Protein 4C97 (pdb70)

InterPro domains:
  IPR010156 CRISPR-associated endoribonuclease Cas6 [TIGR01877] (52-234)
  IPR019267 CRISPR-associated protein Cas6, C-terminal [PF10040] (120-233)
  IPR045747 CRISPR-associated protein Cas6, N-terminal domain superfamily [G3DSA:3.30.70.1890] (1-105)

Foldseek 3Di:
DFKKWKKKFWWADFDEFALVLQLVQVVVLCVPQHVPQKFKAKDDDTGTIMIMIIGRAVVCCVRCVVVVQVQAQHWGCRPHIIRGPGIDQDDDPLHHMDGLVVLLVDQFDQKWKKFFAFFAWADDPNDIGADPFQLQFLVQLLVSCVVRHDDHDDVVLNCQRRPQKDWPDWDWDWDDPVVDDPDIYTGGMTMIGRPPDDSSSSSSVSSSQQCCSRPFGHPDSSRRGRRMHTDDD/DWKKWKKKQWWADFDEFALVLQLVQVVVLCVPFPVVDQKFKAKDDDTRTIMIMIIGRGDVCCVRCVVVVQVQAQHWGCRPHIIRRPGIDQDDDPLHHMDGLVVLLVDQFDQKWKKFFAFFAWACDPNDIGADPFQLQFLVQLLVSCVVRHDDHDPPVLNCQRRPQKGWPDWDWDWDAPVVDDPDIYTGGMTMIGRPPDDSSSSSVVSSSQQCCSRSFTHPDSSRRGRHMHTDD

Solvent-accessible surface area: 20322 Å² total; per-residue (Å²): 113,71,14,0,0,0,1,0,0,33,4,63,39,148,20,70,4,90,25,12,18,1,39,22,33,0,67,27,10,39,142,116,50,70,108,65,38,9,6,7,1,48,10,51,170,104,64,36,3,21,0,9,0,1,0,0,45,59,29,15,47,46,127,0,8,82,83,0,78,67,9,82,43,98,107,12,59,0,20,35,58,2,106,0,137,23,6,49,70,124,78,36,92,15,12,12,56,24,49,3,77,145,4,33,108,4,108,55,45,95,32,10,1,0,86,0,20,12,23,0,0,11,158,66,189,50,87,38,49,35,64,4,40,21,107,26,0,0,57,6,0,0,95,8,1,28,56,33,17,76,93,149,12,66,132,50,6,57,92,0,0,27,122,90,10,63,56,133,50,92,138,42,163,67,56,67,1,135,4,10,43,121,12,34,0,10,33,18,77,0,3,0,43,0,46,191,8,73,136,88,17,7,48,9,0,13,0,0,1,87,0,0,24,16,0,5,0,14,22,77,9,8,2,3,15,0,25,0,69,39,67,101,85,39,67,5,0,0,0,0,0,0,13,7,94,26,144,22,78,4,91,28,100,22,1,55,31,35,1,70,26,8,29,164,108,39,24,140,114,63,40,11,6,7,0,47,10,47,160,99,45,43,3,20,0,9,0,1,0,0,44,81,40,19,21,54,118,1,8,81,66,0,76,66,10,79,42,98,129,13,162,0,22,32,55,3,87,0,138,17,6,50,71,127,82,34,90,14,12,12,38,18,0,2,32,44,3,29,54,5,80,53,46,131,50,5,2,0,87,1,19,12,22,0,0,10,154,112,177,85,98,48,46,33,64,2,39,18,126,40,0,0,71,3,0,0,94,7,1,25,58,37,12,70,88,139,13,61,152,46,6,62,98,4,0,16,125,96,11,63,55,147,47,93,138,42,163,68,50,75,3,203,46,35,139,147,12,34,0,9,36,17,109,0,14,0,29,0,46,213,20,72,90,46,16,5,40,12,0,18,0,0,1,96,0,0,25,16,0,6,0,9,1,64,9,6,6,4,15,0,25,0,68,39,78,97

B-factor: mean 26.06, std 15.81, range [7.12, 109.78]

Radius of gyration: 25.61 Å; Cα contacts (8 Å, |Δi|>4): 1174; chains: 2; bounding box: 77×47×51 Å

Secondary structure (DSSP, 8-state):
--EEEEEEEEEESSS---HHHHHHHHHHHHHHH---SEEEEEEEETTEEEEEEEE-SHHHHHHHHHHHHTTTT-EEESSSEEEEEEEESSSSTT-EEEEHHHHT-----SEEEEEEEEEE-EEETTEEE----HHHHHHHHHHHHHHHSS----HHHHHIIIII-EEEEEEEEEEE-TTSSS-EEEEEEEEEE-TT--HHHHHHHHHHHHHHHHH-SSS-GGGTTT-EEEE--/--EEEEEEEEEESSS---HHHHHHHHHHHHHHH----SEEEEEEEETTEEEEEEEE-SHHHHHHHHHHHHTTTT-EEESSSEEEEEEEESSSSTT-EEEEHHHHT-----SEEEEEEEEEE-EEETTEEE----HHHHHHHHHHHHHHHSS-PPPHHHHHIIIII-EEEEEEEEEEE-TTSSS-EEEEEEEEEE-TT--HHHHHHHHHHHHHHHHH-SSS-GGGTTT-EEE--

CATH classification: 3.30.70.1890 (+1 more: 3.30.70.1900)

Organism: Thermus thermophilus (strain ATCC 27634 / DSM 579 / HB8) (NCBI:txid300852)

Structure (mmCIF, N/CA/C/O backbone):
data_4C97
#
_entry.id   4C97
#
_cell.length_a   73.930
_cell.length_b   77.450
_cell.length_c   88.790
_cell.angle_alpha   90.00
_cell.angle_beta   90.00
_cell.angle_gamma   90.00
#
_symmetry.space_group_name_H-M   'P 21 21 21'
#
loop_
_entity.id
_entity.type
_entity.pdbx_description
1 polymer CAS6A
2 non-polymer 'SULFATE ION'
3 water water
#
loop_
_atom_site.group_PDB
_atom_site.id
_atom_site.type_symbol
_atom_site.label_atom_id
_atom_site.label_alt_id
_atom_site.label_comp_id
_atom_site.label_asym_id
_atom_site.label_entity_id
_atom_site.label_seq_id
_atom_site.pdbx_PDB_ins_code
_atom_site.Cartn_x
_atom_site.Cartn_y
_atom_site.Cartn_z
_atom_site.occupancy
_atom_site.B_iso_or_equiv
_atom_site.auth_seq_id
_atom_site.auth_comp_id
_atom_site.auth_asym_id
_atom_site.auth_atom_id
_atom_site.pdbx_PDB_model_num
ATOM 1 N N . SER A 1 4 ? -17.725 8.126 18.779 1.00 49.99 0 SER A N 1
ATOM 2 C CA . SER A 1 4 ? -17.568 6.812 18.093 1.00 46.40 0 SER A CA 1
ATOM 3 C C . SER A 1 4 ? -18.338 6.841 16.809 1.00 38.24 0 SER A C 1
ATOM 4 O O . SER A 1 4 ? -19.441 7.396 16.744 1.00 39.67 0 SER A O 1
ATOM 14 N N . MET A 1 5 ? -17.798 6.220 15.776 1.00 24.70 1 MET A N 1
ATOM 15 C CA . MET A 1 5 ? -18.527 6.221 14.523 1.00 21.51 1 MET A CA 1
ATOM 16 C C . MET A 1 5 ? -18.982 4.838 14.082 1.00 19.66 1 MET A C 1
ATOM 17 O O . MET A 1 5 ? -18.940 4.505 12.912 1.00 19.04 1 MET A O 1
ATOM 31 N N . VAL A 1 6 ? -19.478 4.062 15.036 1.00 23.26 2 VAL A N 1
ATOM 32 C CA . VAL A 1 6 ? -19.933 2.699 14.794 1.00 17.68 2 VAL A CA 1
ATOM 33 C C . VAL A 1 6 ? -21.280 2.644 14.095 1.00 16.97 2 VAL A C 1
ATOM 34 O O . VAL A 1 6 ? -22.161 3.473 14.317 1.00 17.52 2 VAL A O 1
ATOM 47 N N . LEU A 1 7 ? -21.428 1.654 13.227 1.00 15.47 3 LEU A N 1
ATOM 48 C CA . LEU A 1 7 ? -22.763 1.237 12.852 1.00 14.46 3 LEU A CA 1
ATOM 49 C C . LEU A 1 7 ? -22.774 -0.269 12.836 1.00 13.69 3 LEU A C 1
ATOM 50 O O . LEU A 1 7 ? -21.717 -0.909 12.715 1.00 15.24 3 LEU A O 1
ATOM 66 N N . ALA A 1 8 ? -23.958 -0.845 13.034 1.00 13.05 4 ALA A N 1
ATOM 67 C CA . ALA A 1 8 ? -24.033 -2.277 13.263 1.00 12.65 4 ALA A CA 1
ATOM 68 C C . ALA A 1 8 ? -25.352 -2.867 12.801 1.00 17.01 4 ALA A C 1
ATOM 69 O O . ALA A 1 8 ? -26.373 -2.179 12.768 1.00 14.88 4 ALA A O 1
ATOM 76 N N . ALA A 1 9 ? -25.297 -4.138 12.418 1.00 14.43 5 ALA A N 1
ATOM 77 C CA . ALA A 1 9 ? -26.488 -4.931 12.132 1.00 14.24 5 ALA A CA 1
ATOM 78 C C . ALA A 1 9 ? -26.323 -6.210 12.907 1.00 13.14 5 ALA A C 1
ATOM 79 O O . ALA A 1 9 ? -25.425 -7.022 12.637 1.00 14.11 5 ALA A O 1
ATOM 86 N N . LEU A 1 10 ? -27.186 -6.372 13.909 1.00 11.75 6 LEU A N 1
ATOM 87 C CA . LEU A 1 10 ? -27.186 -7.574 14.707 1.00 12.30 6 LEU A CA 1
ATOM 88 C C . LEU A 1 10 ? -28.304 -8.497 14.268 1.00 12.93 6 LEU A C 1
ATOM 89 O O . LEU A 1 10 ? -29.445 -8.053 14.046 1.00 14.33 6 LEU A O 1
ATOM 105 N N . VAL A 1 11 ? -27.978 -9.779 14.163 1.00 14.08 7 VAL A N 1
ATOM 106 C CA . VAL A 1 11 ? -28.936 -10.789 13.739 1.00 12.83 7 VAL A CA 1
ATOM 107 C C . VAL A 1 11 ? -29.410 -11.638 14.912 1.00 17.27 7 VAL A C 1
ATOM 108 O O . VAL A 1 11 ? -28.597 -12.165 15.677 1.00 15.18 7 VAL A O 1
ATOM 121 N N . LEU A 1 12 ? -30.727 -11.759 15.049 1.00 15.81 8 LEU A N 1
ATOM 122 C CA . LEU A 1 12 ? -31.331 -12.657 16.040 1.00 14.99 8 LEU A CA 1
ATOM 123 C C . LEU A 1 12 ? -31.707 -13.947 15.339 1.00 15.58 8 LEU A C 1
ATOM 124 O O . LEU A 1 12 ? -32.625 -13.966 14.490 1.00 15.29 8 LEU A O 1
ATOM 140 N N . VAL A 1 13 ? -30.996 -15.012 15.704 1.00 16.63 9 VAL A N 1
ATOM 141 C CA . VAL A 1 13 ? -31.252 -16.341 15.180 1.00 17.65 9 VAL A CA 1
ATOM 142 C C . VAL A 1 13 ? -32.412 -16.907 15.987 1.00 21.60 9 VAL A C 1
ATOM 143 O O . VAL A 1 13 ? -32.359 -16.948 17.211 1.00 21.80 9 VAL A O 1
ATOM 156 N N . LEU A 1 14 ? -33.466 -17.328 15.295 1.00 19.63 10 LEU A N 1
ATOM 157 C CA . LEU A 1 14 ? -34.737 -17.607 15.959 1.00 19.89 10 LEU A CA 1
ATOM 158 C C . LEU A 1 14 ? -35.113 -19.070 15.882 1.00 22.67 10 LEU A C 1
ATOM 159 O O . LEU A 1 14 ? -34.979 -19.695 14.838 1.00 27.33 10 LEU A O 1
ATOM 175 N N . GLU A 1 15 ? -35.610 -19.612 16.990 1.00 32.01 11 GLU A N 1
ATOM 176 C CA . GLU A 1 15 ? -36.233 -20.924 16.945 1.00 41.33 11 GLU A CA 1
ATOM 177 C C . GLU A 1 15 ? -37.710 -20.784 17.271 1.00 25.65 11 GLU A C 1
ATOM 178 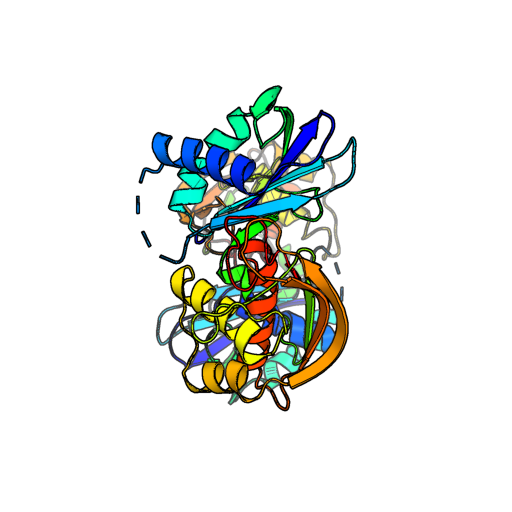O O . GLU A 1 15 ? -38.099 -20.083 18.208 1.00 29.50 11 GLU A O 1
ATOM 190 N N . GLY A 1 16 ? -38.524 -21.462 16.478 1.00 29.26 12 GLY A N 1
ATOM 191 C CA . GLY A 1 16 ? -39.962 -21.337 16.557 1.00 35.33 12 GLY A CA 1
ATOM 192 C C . GLY A 1 16 ? -40.560 -21.535 15.190 1.00 34.38 12 GLY A C 1
ATOM 193 O O . GLY A 1 16 ? -39.842 -21.623 14.200 1.00 40.57 12 GLY A O 1
ATOM 197 N N . GLU A 1 17 ? -41.881 -21.611 15.141 1.00 41.81 13 GLU A N 1
ATOM 198 C CA . GLU A 1 17 ? -42.603 -21.839 13.901 1.00 45.53 13 GLU A CA 1
ATOM 199 C C . GLU A 1 17 ? -42.851 -20.515 13.171 1.00 44.86 13 GLU A C 1
ATOM 200 O O . GLU A 1 17 ? -43.187 -19.501 13.785 1.00 41.90 13 GLU A O 1
ATOM 212 N N . GLY A 1 18 ? -42.666 -20.520 11.858 1.00 45.63 14 GLY A N 1
ATOM 213 C CA . GLY A 1 18 ? -43.018 -19.373 11.041 1.00 48.42 14 GLY A CA 1
ATOM 214 C C . GLY A 1 18 ? -41.881 -18.395 10.841 1.00 40.69 14 GLY A C 1
ATOM 215 O O . GLY A 1 18 ? -40.720 -18.706 11.102 1.00 35.55 14 GLY A O 1
ATOM 219 N N . LEU A 1 19 ? -42.224 -17.207 10.355 1.00 30.40 15 LEU A N 1
ATOM 220 C CA . LEU A 1 19 ? -41.259 -16.142 10.200 1.00 29.48 15 LEU A CA 1
ATOM 221 C C . LEU A 1 19 ? -41.711 -14.922 10.955 1.00 22.75 15 LEU A C 1
ATOM 222 O O . LEU A 1 19 ? -42.893 -14.745 11.213 1.00 23.30 15 LEU A O 1
ATOM 238 N N . PRO A 1 20 ? -40.762 -14.069 11.318 1.00 18.10 16 PRO A N 1
ATOM 239 C CA . PRO A 1 20 ? -41.179 -12.814 11.935 1.00 17.69 16 PRO A CA 1
ATOM 240 C C . PRO A 1 20 ? -42.073 -12.022 11.008 1.00 16.85 16 PRO A C 1
ATOM 241 O O . PRO A 1 20 ? -41.990 -12.172 9.780 1.00 18.12 16 PRO A O 1
ATOM 252 N N . GLU A 1 21 ? -42.939 -11.217 11.611 1.00 16.76 17 GLU A N 1
ATOM 253 C CA . GLU A 1 21 ? -43.857 -10.348 10.899 1.00 16.98 17 GLU A CA 1
ATOM 254 C C . GLU A 1 21 ? -43.372 -8.908 11.068 1.00 18.51 17 GLU A C 1
ATOM 255 O O . GLU A 1 21 ? -42.867 -8.549 12.124 1.00 18.96 17 GLU A O 1
ATOM 267 N N . PRO A 1 22 ? -43.472 -8.096 10.005 1.00 17.47 18 PRO A N 1
ATOM 268 C CA . PRO A 1 22 ? -42.968 -6.720 10.028 1.00 14.37 18 PRO A CA 1
ATOM 269 C C . PRO A 1 22 ? -43.418 -5.884 11.228 1.00 13.55 18 PRO A C 1
ATOM 270 O O . PRO A 1 22 ? -42.608 -5.300 11.951 1.00 14.43 18 PRO A O 1
ATOM 281 N N . LEU A 1 23 ? -44.727 -5.836 11.439 1.00 16.36 19 LEU A N 1
ATOM 282 C CA . LEU A 1 23 ? -45.257 -5.044 12.547 1.00 14.20 19 LEU A CA 1
ATOM 283 C C . LEU A 1 23 ? -44.894 -5.619 13.923 1.00 14.41 19 LEU A C 1
ATOM 284 O O . LEU A 1 23 ? -44.575 -4.859 14.843 1.00 17.31 19 LEU A O 1
ATOM 300 N N . GLY A 1 24 ? -44.886 -6.938 14.071 1.00 15.86 20 GLY A N 1
ATOM 301 C CA . GLY A 1 24 ? -44.468 -7.516 15.345 1.00 18.35 20 GLY A CA 1
ATOM 302 C C . GLY A 1 24 ? -42.995 -7.217 15.646 1.00 15.76 20 GLY A C 1
ATOM 303 O O . GLY A 1 24 ? -42.618 -6.883 16.793 1.00 14.72 20 GLY A O 1
ATOM 307 N N . LEU A 1 25 ? -42.153 -7.349 14.620 1.00 15.72 21 LEU A N 1
ATOM 308 C CA . LEU A 1 25 ? -40.731 -7.006 14.761 1.00 12.85 21 LEU A CA 1
ATOM 309 C C . LEU A 1 25 ? -40.552 -5.536 15.147 1.00 13.87 21 LEU A C 1
ATOM 310 O O . LEU A 1 25 ? -39.842 -5.210 16.120 1.00 14.05 21 LEU A O 1
ATOM 326 N N . ARG A 1 26 ? -41.199 -4.630 14.403 1.00 13.88 22 ARG A N 1
ATOM 327 C CA . ARG A 1 26 ? -41.058 -3.224 14.747 1.00 12.84 22 ARG A CA 1
ATOM 328 C C . ARG A 1 26 ? -41.607 -2.925 16.142 1.00 14.06 22 ARG A C 1
ATOM 329 O O . ARG A 1 26 ? -41.024 -2.132 16.880 1.00 14.85 22 ARG A O 1
ATOM 350 N N . GLY A 1 27 ? -42.739 -3.535 16.500 1.00 14.78 23 GLY A N 1
ATOM 351 C CA . GLY A 1 27 ? -43.325 -3.312 17.824 1.00 16.21 23 GLY A CA 1
ATOM 352 C C . GLY A 1 27 ? -42.400 -3.743 18.936 1.00 16.70 23 GLY A C 1
ATOM 353 O O . GLY A 1 27 ? -42.255 -3.070 19.985 1.00 20.05 23 GLY A O 1
ATOM 357 N N . PHE A 1 28 ? -41.755 -4.881 18.709 1.00 15.67 24 PHE A N 1
ATOM 358 C CA . PHE A 1 28 ? -40.746 -5.366 19.654 1.00 15.97 24 PHE A CA 1
ATOM 359 C C . PHE A 1 28 ? -39.589 -4.371 19.813 1.00 15.78 24 PHE A C 1
ATOM 360 O O . PHE A 1 28 ? -39.200 -3.969 20.947 1.00 17.87 24 PHE A O 1
ATOM 377 N N . PHE A 1 29 ? -39.060 -3.951 18.662 1.00 14.60 25 PHE A N 1
ATOM 378 C CA . PHE A 1 29 ? -37.977 -2.983 18.659 1.00 15.10 25 PHE A CA 1
ATOM 379 C C . PHE A 1 29 ? -38.383 -1.679 19.357 1.00 16.48 25 PHE A C 1
ATOM 380 O O . PHE A 1 29 ? -37.639 -1.159 20.206 1.00 19.48 25 PHE A O 1
ATOM 397 N N . TYR A 1 30 ? -39.574 -1.165 19.061 1.00 17.29 26 TYR A N 1
ATOM 398 C CA . TYR A 1 30 ? -40.035 0.060 19.699 1.00 19.35 26 TYR A CA 1
ATOM 399 C C . TYR A 1 30 ? -40.240 -0.151 21.195 1.00 26.18 26 TYR A C 1
ATOM 400 O O . TYR A 1 30 ? -40.008 0.750 21.985 1.00 29.54 26 TYR A O 1
ATOM 418 N N . GLY A 1 31 ? -40.651 -1.347 21.589 1.00 25.31 27 GLY A N 1
ATOM 419 C CA . GLY A 1 31 ? -40.709 -1.680 23.005 1.00 26.18 27 GLY A CA 1
ATOM 420 C C . GLY A 1 31 ? -39.358 -1.558 23.686 1.00 30.84 27 GLY A C 1
ATOM 421 O O . GLY A 1 31 ? -39.253 -0.999 24.786 1.00 34.96 27 GLY A O 1
ATOM 425 N N . LEU A 1 32 ? -38.318 -2.104 23.065 1.00 23.40 28 LEU A N 1
ATOM 426 C CA . LEU A 1 32 ? -36.960 -1.857 23.582 1.00 25.34 28 LEU A CA 1
ATOM 427 C C . LEU A 1 32 ? -36.558 -0.369 23.568 1.00 26.34 28 LEU A C 1
ATOM 428 O O . LEU A 1 32 ? -35.931 0.137 24.505 1.00 31.42 28 LEU A O 1
ATOM 444 N N . LEU A 1 33 ? -36.916 0.319 22.493 1.00 30.37 29 LEU A N 1
ATOM 445 C CA . LEU A 1 33 ? -36.627 1.745 22.341 1.00 39.60 29 LEU A CA 1
ATOM 446 C C . LEU A 1 33 ? -37.264 2.629 23.426 1.00 49.08 29 LEU A C 1
ATOM 447 O O . LEU A 1 33 ? -36.565 3.397 24.092 1.00 48.95 29 LEU A O 1
ATOM 463 N N . ARG A 1 34 ? -38.585 2.516 23.585 1.00 50.13 30 ARG A N 1
ATOM 464 C CA . ARG A 1 34 ? -39.368 3.329 24.521 1.00 51.91 30 ARG A CA 1
ATOM 465 C C . ARG A 1 34 ? -38.716 3.251 25.897 1.00 55.67 30 ARG A C 1
ATOM 466 O O . ARG A 1 34 ? -38.749 4.192 26.691 1.00 62.02 30 ARG A O 1
ATOM 487 N N . GLU A 1 35 ? -38.104 2.106 26.153 1.00 45.99 31 GLU A N 1
ATOM 488 C CA . GLU A 1 35 ? -37.449 1.842 27.413 1.00 46.51 31 GLU A CA 1
ATOM 489 C C . GLU A 1 35 ? -36.052 2.450 27.466 1.00 53.28 31 GLU A C 1
A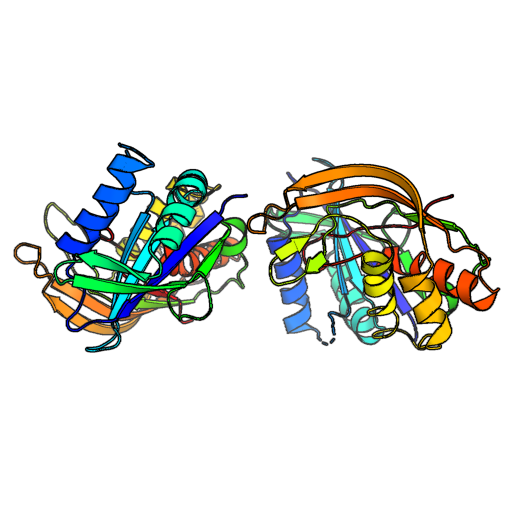TOM 490 O O . GLU A 1 35 ? -35.793 3.350 28.269 1.00 62.91 31 GLU A O 1
ATOM 502 N N . VAL A 1 36 ? -35.150 1.959 26.615 1.00 41.43 32 VAL A N 1
ATOM 503 C CA . VAL A 1 36 ? -33.740 2.327 26.741 1.00 43.34 32 VAL A CA 1
ATOM 504 C C . VAL A 1 36 ? -33.373 3.649 26.044 1.00 48.77 32 VAL A C 1
ATOM 505 O O . VAL A 1 36 ? -32.451 4.340 26.471 1.00 56.19 32 VAL A O 1
ATOM 518 N N . ALA A 1 37 ? -34.099 4.008 24.989 1.00 46.41 33 ALA A N 1
ATOM 519 C CA . ALA A 1 37 ? -33.803 5.221 24.225 1.00 42.39 33 ALA A CA 1
ATOM 520 C C . ALA A 1 37 ? -35.088 5.961 23.843 1.00 47.62 33 ALA A C 1
ATOM 521 O O . ALA A 1 37 ? -35.703 6.633 24.687 1.00 54.60 33 ALA A O 1
ATOM 528 N N . GLU A 1 45 ? -35.530 11.337 10.877 1.00 45.67 41 GLU A N 1
ATOM 529 C CA . GLU A 1 45 ? -34.783 10.234 10.279 1.00 41.84 41 GLU A CA 1
ATOM 530 C C . GLU A 1 45 ? -34.537 9.128 11.290 1.00 31.93 41 GLU A C 1
ATOM 531 O O . GLU A 1 45 ? -33.921 9.365 12.318 1.00 37.26 41 GLU A O 1
ATOM 542 N N . ASN A 1 46 ? -34.997 7.918 10.989 1.00 29.17 42 ASN A N 1
ATOM 543 C CA . ASN A 1 46 ? -34.847 6.800 11.921 1.00 31.99 42 ASN A CA 1
ATOM 544 C C . ASN A 1 46 ? -33.396 6.346 11.900 1.00 19.68 42 ASN A C 1
ATOM 545 O O . ASN A 1 46 ? -32.902 5.971 10.837 1.00 22.04 42 ASN A O 1
ATOM 556 N N . PRO A 1 47 ? -32.682 6.413 13.045 1.00 19.89 43 PRO A N 1
ATOM 557 C CA . PRO A 1 47 ? -31.285 5.940 13.046 1.00 15.11 43 PRO A CA 1
ATOM 558 C C . PRO A 1 47 ? -31.160 4.423 13.178 1.00 13.84 43 PRO A C 1
ATOM 559 O O . PRO A 1 47 ? -30.305 3.892 13.887 1.00 13.87 43 PRO A O 1
ATOM 570 N N . PHE A 1 48 ? -32.046 3.714 12.493 1.00 13.95 44 PHE A N 1
ATOM 571 C CA . PHE A 1 48 ? -32.084 2.275 12.563 1.00 15.11 44 PHE A CA 1
ATOM 572 C C . PHE A 1 48 ? -32.828 1.738 11.350 1.00 13.52 44 PHE A C 1
ATOM 573 O O . P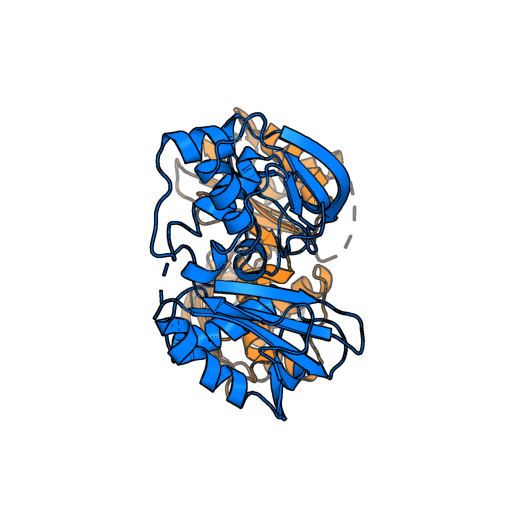HE A 1 48 ? -33.425 2.496 10.580 1.00 15.48 44 PHE A O 1
ATOM 590 N N . ALA A 1 49 ? -32.750 0.430 11.187 1.00 13.31 45 ALA A N 1
ATOM 591 C CA . ALA A 1 49 ? -33.606 -0.281 10.236 1.00 13.37 45 ALA A CA 1
ATOM 592 C C . ALA A 1 49 ? -33.808 -1.687 10.748 1.00 14.53 45 ALA A C 1
ATOM 593 O O . ALA A 1 49 ? -33.057 -2.167 11.594 1.00 15.25 45 ALA A O 1
ATOM 600 N N . LEU A 1 50 ? -34.850 -2.347 10.259 1.00 9.53 46 LEU A N 1
ATOM 601 C CA . LEU A 1 50 ? -35.142 -3.692 10.708 1.00 11.16 46 LEU A CA 1
ATOM 602 C C . LEU A 1 50 ? -35.278 -4.604 9.512 1.00 13.97 46 LEU A C 1
ATOM 603 O O . LEU A 1 50 ? -35.569 -4.164 8.393 1.00 15.42 46 LEU A O 1
ATOM 619 N N . GLY A 1 51 ? -35.028 -5.876 9.743 1.00 11.58 47 GLY A N 1
ATOM 620 C CA . GLY A 1 51 ? -35.205 -6.851 8.700 1.00 12.52 47 GLY A CA 1
ATOM 621 C C . GLY A 1 51 ? -35.421 -8.236 9.230 1.00 13.79 47 GLY A C 1
ATOM 622 O O . GLY A 1 51 ? -35.321 -8.486 10.413 1.00 13.29 47 GLY A O 1
ATOM 626 N N . PHE A 1 52 ? -35.730 -9.142 8.316 1.00 12.46 48 PHE A N 1
ATOM 627 C CA . PHE A 1 52 ? -35.930 -10.517 8.670 1.00 11.81 48 PHE A CA 1
ATOM 628 C C . PHE A 1 52 ? -35.830 -11.368 7.438 1.00 11.74 48 PHE A C 1
ATOM 629 O O . PHE A 1 52 ? -35.950 -10.888 6.296 1.00 11.95 48 PHE A O 1
ATOM 646 N N . GLY A 1 53 ? -35.589 -12.645 7.667 1.00 14.17 49 GLY A N 1
ATOM 647 C CA . GLY A 1 53 ? -35.470 -13.542 6.547 1.00 16.87 49 GLY A CA 1
ATOM 648 C C . GLY A 1 53 ? -35.290 -14.972 6.972 1.00 18.56 49 GLY A C 1
ATOM 649 O O . GLY A 1 53 ? -35.552 -15.342 8.125 1.00 17.90 49 GLY A O 1
ATOM 653 N N . GLY A 1 54 ? -34.838 -15.769 6.009 1.00 18.78 50 GLY A N 1
ATOM 654 C CA . GLY A 1 54 ? -34.635 -17.184 6.201 1.00 17.65 50 GLY A CA 1
ATOM 655 C C . GLY A 1 54 ? -35.816 -17.981 5.698 1.00 29.06 50 GLY A C 1
ATOM 656 O O . GLY A 1 54 ? -36.448 -17.630 4.711 1.00 31.16 50 GLY A O 1
ATOM 660 N N . ARG A 1 55 ? -36.108 -19.059 6.403 1.00 28.10 51 ARG A N 1
ATOM 661 C CA . ARG A 1 55 ? -37.106 -20.028 5.982 1.00 29.84 51 ARG A CA 1
ATOM 662 C C . ARG A 1 55 ? -37.725 -20.611 7.237 1.00 33.22 51 ARG A C 1
ATOM 663 O O . ARG A 1 55 ? -37.204 -20.418 8.340 1.00 32.78 51 ARG A O 1
ATOM 684 N N . GLU A 1 56 ? -38.828 -21.328 7.068 1.00 36.40 52 GLU A N 1
ATOM 685 C CA . GLU A 1 56 ? -39.424 -22.070 8.164 1.00 35.94 52 GLU A CA 1
ATOM 686 C C . GLU A 1 56 ? -38.354 -22.949 8.795 1.00 35.65 52 GLU A C 1
ATOM 687 O O . GLU A 1 56 ? -37.709 -23.735 8.107 1.00 32.67 52 GLU A O 1
ATOM 699 N N . GLY A 1 57 ? -38.152 -22.792 10.099 1.00 34.45 53 GLY A N 1
ATOM 700 C CA . GLY A 1 57 ? -37.216 -23.617 10.839 1.00 29.29 53 GLY A CA 1
ATOM 701 C C . GLY A 1 57 ? -35.813 -23.050 10.898 1.00 35.76 53 GLY A C 1
ATOM 702 O O . GLY A 1 57 ? -34.960 -23.584 11.607 1.00 40.54 53 GLY A O 1
ATOM 706 N N . ALA A 1 58 ? -35.572 -21.974 10.152 1.00 29.45 54 ALA A N 1
ATOM 707 C CA . ALA A 1 58 ? -34.272 -21.305 10.144 1.00 30.99 54 ALA A CA 1
ATOM 708 C C . ALA A 1 58 ? -34.486 -19.829 9.847 1.00 24.95 54 ALA A C 1
ATOM 709 O O . ALA A 1 58 ? -33.901 -19.258 8.910 1.00 25.00 54 ALA A O 1
ATOM 716 N N . ALA A 1 59 ? -35.339 -19.222 10.662 1.00 24.89 55 ALA A N 1
ATOM 717 C CA . ALA A 1 59 ? -35.721 -17.828 10.507 1.00 25.73 55 ALA A CA 1
ATOM 718 C C . ALA A 1 59 ? -34.800 -16.942 11.317 1.00 16.64 55 ALA A C 1
ATOM 719 O O . ALA A 1 59 ? -34.171 -17.380 12.286 1.00 18.03 55 ALA A O 1
ATOM 726 N N . TRP A 1 60 ? -34.699 -15.693 10.900 1.00 17.29 56 TRP A N 1
ATOM 727 C CA . TRP A 1 60 ? -33.943 -14.736 11.675 1.00 14.44 56 TRP A CA 1
ATOM 728 C C . TRP A 1 60 ? -34.532 -13.346 11.546 1.00 13.14 56 TRP A C 1
ATOM 729 O O . TRP A 1 60 ? -35.290 -13.048 10.617 1.00 12.78 56 TRP A O 1
ATOM 750 N N . ALA A 1 61 ? -34.154 -12.497 12.492 1.00 14.10 57 ALA A N 1
ATOM 751 C CA . ALA A 1 61 ? -34.486 -11.087 12.405 1.00 13.28 57 ALA A CA 1
ATOM 752 C C . ALA A 1 61 ? -33.212 -10.299 12.517 1.00 11.65 57 ALA A C 1
ATOM 753 O O . ALA A 1 61 ? -32.194 -10.836 12.945 1.00 13.03 57 ALA A O 1
ATOM 760 N N . ARG A 1 62 ? -33.258 -9.033 12.134 1.00 14.04 58 ARG A N 1
ATOM 761 C CA . ARG A 1 62 ? -32.070 -8.200 12.221 1.00 16.62 58 ARG A CA 1
ATOM 762 C C . ARG A 1 62 ? -32.399 -6.762 12.580 1.00 12.20 58 ARG A C 1
ATOM 763 O O . ARG A 1 62 ? -33.426 -6.201 12.166 1.00 14.26 58 ARG A O 1
ATOM 784 N N . VAL A 1 63 ? -31.518 -6.197 13.406 1.00 12.57 59 VAL A N 1
ATOM 785 C CA . VAL A 1 63 ? -31.663 -4.842 13.888 1.00 12.32 59 VAL A CA 1
ATOM 786 C C . VAL A 1 63 ? -30.421 -4.072 13.492 1.00 11.68 59 VAL A C 1
ATOM 787 O O . VAL A 1 63 ? -29.315 -4.427 13.915 1.00 12.92 59 VAL A O 1
ATOM 800 N N . SER A 1 64 ? -30.607 -3.037 12.666 1.00 10.25 60 SER A N 1
ATOM 801 C CA . SER A 1 64 ? -29.527 -2.138 12.284 1.00 10.93 60 SER A CA 1
ATOM 802 C C . SER A 1 64 ? -29.595 -0.893 13.094 1.00 13.17 60 SER A C 1
ATOM 803 O O . SER A 1 64 ? -30.649 -0.269 13.194 1.00 17.08 60 SER A O 1
ATOM 811 N N . LEU A 1 65 ? -28.427 -0.512 13.590 1.00 13.20 61 LEU A N 1
ATOM 812 C CA . LEU A 1 65 ? -28.248 0.638 14.458 1.00 14.90 61 LEU A CA 1
ATOM 813 C C . LEU A 1 65 ? -27.215 1.530 13.810 1.00 16.69 61 LEU A C 1
ATOM 814 O O . LEU A 1 65 ? -26.064 1.114 13.589 1.00 17.41 61 LEU A O 1
ATOM 830 N N . LEU A 1 66 ? -27.643 2.746 13.478 1.00 13.96 62 LEU A N 1
ATOM 831 C CA . LEU A 1 66 ? -26.866 3.630 12.599 1.00 14.73 62 LEU A CA 1
ATOM 832 C C . LEU A 1 66 ? -26.112 4.742 13.324 1.00 17.12 62 LEU A C 1
ATOM 833 O O . LEU A 1 66 ? -25.362 5.511 12.700 1.00 15.87 62 LEU A O 1
ATOM 849 N N . VAL A 1 67 ? -26.271 4.822 14.647 1.00 16.04 63 VAL A N 1
ATOM 850 C CA . VAL A 1 67 ? -25.563 5.825 15.434 1.00 17.71 63 VAL A CA 1
ATOM 851 C C . VAL A 1 67 ? -25.069 5.153 16.714 1.00 18.33 63 VAL A C 1
ATOM 852 O O . VAL A 1 67 ? -25.715 4.235 17.211 1.00 21.41 63 VAL A O 1
ATOM 865 N N . GLU A 1 68 ? -23.906 5.590 17.188 1.00 28.99 64 GLU A N 1
ATOM 866 C CA . GLU A 1 68 ? -23.204 4.947 18.315 1.00 29.70 64 GLU A CA 1
ATOM 867 C C . GLU A 1 68 ? -24.011 4.864 19.577 1.00 32.49 64 GLU A C 1
ATOM 868 O O . GLU A 1 68 ? -24.014 3.835 20.231 1.00 33.38 64 GLU A O 1
ATOM 880 N N . GLY A 1 69 ? -24.626 5.968 19.973 1.00 30.73 65 GLY A N 1
ATOM 881 C CA . GLY A 1 69 ? -25.355 5.991 21.227 1.00 36.70 65 GLY A CA 1
ATOM 882 C C . GLY A 1 69 ? -26.408 4.905 21.280 1.00 39.42 65 GLY A C 1
ATOM 883 O O . GLY A 1 69 ? -26.579 4.202 22.298 1.00 32.92 65 GLY A O 1
ATOM 887 N N . LEU A 1 70 ? -27.105 4.749 20.158 1.00 38.93 66 LEU A N 1
ATOM 888 C CA . LEU A 1 70 ? -28.173 3.782 20.072 1.00 27.17 66 LEU A CA 1
ATOM 889 C C . LEU A 1 70 ? -27.589 2.381 20.138 1.00 28.51 66 LEU A C 1
ATOM 890 O O . LEU A 1 70 ? -28.121 1.520 20.821 1.00 29.94 66 LEU A O 1
ATOM 906 N N . TYR A 1 71 ? -26.491 2.170 19.427 1.00 26.69 67 TYR A N 1
ATOM 907 C CA . TYR A 1 71 ? -25.729 0.931 19.501 1.00 28.41 67 TYR A CA 1
ATOM 908 C C . TYR A 1 71 ? -25.352 0.594 20.960 1.00 27.83 67 TYR A C 1
ATOM 909 O O . TYR A 1 71 ? -25.609 -0.506 21.457 1.00 30.98 67 TYR A O 1
ATOM 927 N N . ALA A 1 72 ? -24.759 1.572 21.626 1.00 29.16 68 ALA A N 1
ATOM 928 C CA . ALA A 1 72 ? -24.261 1.426 22.993 1.00 30.87 68 ALA A CA 1
ATOM 929 C C . ALA A 1 72 ? -25.398 1.048 23.911 1.00 30.70 68 ALA A C 1
ATOM 930 O O . ALA A 1 72 ? -25.243 0.207 24.791 1.00 35.58 68 ALA A O 1
ATOM 937 N N . ARG A 1 73 ? -26.542 1.687 23.723 1.00 30.20 69 ARG A N 1
ATOM 938 C CA . ARG A 1 73 ? -27.678 1.372 24.572 1.00 34.29 69 ARG A CA 1
ATOM 939 C C . ARG A 1 73 ? -28.406 0.079 24.229 1.00 34.14 69 ARG A C 1
ATOM 940 O O . ARG A 1 73 ? -28.841 -0.638 25.137 1.00 31.74 69 ARG A O 1
ATOM 961 N N . LEU A 1 74 ? -28.545 -0.223 22.941 1.00 32.76 70 LEU A N 1
ATOM 962 C CA . LEU A 1 74 ? -29.379 -1.344 22.534 1.00 27.65 70 LEU A CA 1
ATOM 963 C C . LEU A 1 74 ? -28.650 -2.675 22.449 1.00 33.62 70 LEU A C 1
ATOM 964 O O . LEU A 1 74 ? -29.242 -3.710 22.770 1.00 32.77 70 LEU A O 1
ATOM 980 N N . ALA A 1 75 ? -27.384 -2.664 22.017 1.00 27.26 71 ALA A N 1
ATOM 981 C CA . ALA A 1 75 ? -26.674 -3.922 21.812 1.00 32.75 71 ALA A CA 1
ATOM 982 C C . ALA A 1 75 ? -26.694 -4.798 23.061 1.00 28.23 71 ALA A C 1
ATOM 983 O O . ALA A 1 75 ? -27.084 -5.965 22.981 1.00 34.38 71 ALA A O 1
ATOM 990 N N . PRO A 1 76 ? -26.323 -4.239 24.234 1.00 35.99 72 PRO A N 1
ATOM 991 C CA . PRO A 1 76 ? -26.350 -5.069 25.445 1.00 36.51 72 PRO A CA 1
ATOM 992 C C . PRO A 1 76 ? -27.737 -5.620 25.735 1.00 33.63 72 PRO A C 1
ATOM 993 O O . PRO A 1 76 ? -27.885 -6.746 26.205 1.00 31.06 72 PRO A O 1
ATOM 1004 N N . ARG A 1 77 ? -28.758 -4.822 25.454 1.00 36.67 73 ARG A N 1
ATOM 1005 C CA . ARG A 1 77 ? -30.127 -5.253 25.692 1.00 40.45 73 ARG A CA 1
ATOM 1006 C C . ARG A 1 77 ? -30.500 -6.356 24.693 1.00 28.10 73 ARG A C 1
ATOM 1007 O O . ARG A 1 77 ? -31.167 -7.320 25.050 1.00 28.43 73 ARG A O 1
ATOM 1028 N N . LEU A 1 78 ? -30.034 -6.233 23.450 1.00 26.86 74 LEU A N 1
ATOM 1029 C CA . LEU A 1 78 ? -30.270 -7.292 22.471 1.00 25.86 74 LEU A CA 1
ATOM 1030 C C . LEU A 1 78 ? -29.539 -8.562 22.886 1.00 26.79 74 LEU A C 1
ATOM 1031 O O . LEU A 1 78 ? -30.116 -9.641 22.856 1.00 31.09 74 LEU A O 1
ATOM 1047 N N . TYR A 1 79 ? -28.285 -8.446 23.319 1.00 32.22 75 TYR A N 1
ATOM 1048 C CA . TYR A 1 79 ? -27.564 -9.639 23.758 1.00 28.57 75 TYR A CA 1
ATOM 1049 C C . TYR A 1 79 ? -28.249 -10.368 24.908 1.00 30.75 75 TYR A C 1
ATOM 1050 O O . TYR A 1 79 ? -28.195 -11.593 24.983 1.00 38.40 75 TYR A O 1
ATOM 1068 N N . ALA A 1 80 ? -28.910 -9.631 25.794 1.00 35.21 76 ALA A N 1
ATOM 1069 C CA . ALA A 1 80 ? -29.588 -10.245 26.929 1.00 35.66 76 ALA A CA 1
ATOM 1070 C C . ALA A 1 80 ? -30.807 -11.063 26.503 1.00 35.14 76 ALA A C 1
ATOM 1071 O O . ALA A 1 80 ? -31.390 -11.769 27.325 1.00 36.76 76 ALA A O 1
ATOM 1078 N N . LEU A 1 81 ? -31.189 -10.971 25.230 1.00 35.81 77 LEU A N 1
ATOM 1079 C CA . LEU A 1 81 ? -32.340 -11.722 24.730 1.00 34.48 77 LEU A CA 1
ATOM 1080 C C . LEU A 1 81 ? -32.022 -13.196 24.492 1.00 30.67 77 LEU A C 1
ATOM 1081 O O . LEU A 1 81 ? -32.935 -14.012 24.359 1.00 29.44 77 LEU A O 1
ATOM 1097 N N . GLU A 1 82 ? -30.734 -13.531 24.417 1.00 29.69 78 GLU A N 1
ATOM 1098 C CA . GLU A 1 82 ? -30.315 -14.922 24.246 1.00 35.35 78 GLU A CA 1
ATOM 1099 C C . GLU A 1 82 ? -30.947 -15.837 25.291 1.00 31.98 78 GLU A C 1
ATOM 1100 O O . GLU A 1 82 ? -30.846 -15.596 26.493 1.00 33.34 78 GLU A O 1
ATOM 1112 N N . GLY A 1 83 ? -31.608 -16.883 24.811 1.00 31.97 79 GLY A N 1
ATOM 1113 C CA . GLY A 1 83 ? -32.297 -17.829 25.663 1.00 34.22 79 GLY A CA 1
ATOM 1114 C C . GLY A 1 83 ? -33.758 -17.481 25.900 1.00 36.14 79 GLY A C 1
ATOM 1115 O O . GLY A 1 83 ? -34.528 -18.327 26.357 1.00 39.52 79 GLY A O 1
ATOM 1119 N N . GLU A 1 84 ? -34.143 -16.247 25.582 1.00 32.15 80 GLU A N 1
ATOM 1120 C CA . GLU A 1 84 ? -35.471 -15.735 25.934 1.00 36.61 80 GLU A CA 1
ATOM 1121 C C . GLU A 1 84 ? -36.486 -15.844 24.807 1.00 38.04 80 GLU A C 1
ATOM 1122 O O . GLU A 1 84 ? -36.129 -15.879 23.624 1.00 30.41 80 GLU A O 1
ATOM 1134 N N . GLU A 1 85 ? -37.760 -15.891 25.188 1.00 31.43 81 GLU A N 1
ATOM 1135 C CA . GLU A 1 85 ? -38.847 -15.886 24.215 1.00 30.29 81 GLU A CA 1
ATOM 1136 C C . GLU A 1 85 ? -39.304 -14.451 23.943 1.00 32.57 81 GLU A C 1
ATOM 1137 O O . GLU A 1 85 ? -39.450 -13.646 24.864 1.00 29.87 81 GLU A O 1
ATOM 1149 N N . VAL A 1 86 ? -39.507 -14.134 22.669 1.00 27.43 82 VAL A N 1
ATOM 1150 C CA . VAL A 1 86 ? -39.979 -12.820 22.249 1.00 26.32 82 VAL A CA 1
ATOM 1151 C C . VAL A 1 86 ? -41.063 -13.004 21.210 1.00 32.13 82 VAL A C 1
ATOM 1152 O O . VAL A 1 86 ? -41.040 -13.966 20.445 1.00 34.47 82 VAL A O 1
ATOM 1165 N N . ARG A 1 87 ? -42.007 -12.075 21.169 1.00 25.11 83 ARG A N 1
ATOM 1166 C CA . ARG A 1 87 ? -43.023 -12.093 20.134 1.00 24.23 83 ARG A CA 1
ATOM 1167 C C . ARG A 1 87 ? -42.626 -11.149 19.016 1.00 22.64 83 ARG A C 1
ATOM 1168 O O . ARG A 1 87 ? -42.437 -9.958 19.243 1.00 23.61 83 ARG A O 1
ATOM 1189 N N . LEU A 1 88 ? -42.511 -11.702 17.812 1.00 21.82 84 LEU A N 1
ATOM 1190 C CA . LEU A 1 88 ? -42.205 -10.929 16.619 1.00 20.40 84 LEU A CA 1
ATOM 1191 C C . LEU A 1 88 ? -43.311 -11.219 15.626 1.00 22.85 84 LEU A C 1
ATOM 1192 O O . LEU A 1 88 ? -43.055 -11.566 14.475 1.00 19.86 84 LEU A O 1
ATOM 1208 N N . GLY A 1 89 ? -44.541 -11.088 16.102 1.00 22.07 85 GLY A N 1
ATOM 1209 C CA . GLY A 1 89 ? -45.682 -11.712 15.464 1.00 22.10 85 GLY A CA 1
ATOM 1210 C C . GLY A 1 89 ? -45.832 -13.025 16.196 1.00 23.65 85 GLY A C 1
ATOM 1211 O O . GLY A 1 89 ? -46.242 -13.044 17.363 1.00 27.01 85 GLY A O 1
ATOM 1215 N N . PRO A 1 90 ? -45.454 -14.132 15.550 1.00 24.65 86 PRO A N 1
ATOM 1216 C CA . PRO A 1 90 ? -45.385 -15.365 16.340 1.00 29.13 86 PRO A CA 1
ATOM 1217 C C . PRO A 1 90 ? -44.324 -15.264 17.438 1.00 23.25 86 PRO A C 1
ATOM 1218 O O . PRO A 1 90 ? -43.425 -14.418 17.351 1.00 21.76 86 PRO A O 1
ATOM 1229 N N . PRO A 1 91 ? -44.402 -16.142 18.442 1.00 21.37 87 PRO A N 1
ATOM 1230 C CA . PRO A 1 91 ? -43.355 -16.218 19.467 1.00 21.27 87 PRO A CA 1
ATOM 1231 C C . PRO A 1 91 ? -42.140 -16.992 18.959 1.00 28.01 87 PRO A C 1
ATOM 1232 O O . PRO A 1 91 ? -42.298 -17.997 18.266 1.00 23.51 87 PRO A O 1
ATOM 1243 N N . PHE A 1 92 ? -40.945 -16.514 19.290 1.00 27.66 88 PHE A N 1
ATOM 1244 C CA . PHE A 1 92 ? -39.710 -17.225 18.977 1.00 22.78 88 PHE A CA 1
ATOM 1245 C C . PHE A 1 92 ? -38.824 -17.205 20.190 1.00 22.96 88 PHE A C 1
ATOM 1246 O O . PHE A 1 92 ? -38.865 -16.275 20.983 1.00 28.80 88 PHE A O 1
ATOM 1263 N N . ARG A 1 93 ? -37.989 -18.221 20.314 1.00 24.08 89 ARG A N 1
ATOM 1264 C CA . ARG A 1 93 ? -36.903 -18.172 21.259 1.00 23.90 89 ARG A CA 1
ATOM 1265 C C . ARG A 1 93 ? -35.649 -17.674 20.531 1.00 27.07 89 ARG A C 1
ATOM 1266 O O . ARG A 1 93 ? -35.357 -18.091 19.410 1.00 22.40 89 ARG A O 1
ATOM 1287 N N . VAL A 1 94 ? -34.934 -16.750 21.153 1.00 23.15 90 VAL A N 1
ATOM 1288 C CA . VAL A 1 94 ? -33.737 -16.201 20.552 1.00 25.76 90 VAL A CA 1
ATOM 1289 C C . VAL A 1 94 ? -32.563 -17.100 20.900 1.00 27.10 90 VAL A C 1
ATOM 1290 O O . VAL A 1 94 ? -32.126 -17.151 22.050 1.00 27.43 90 VAL A O 1
ATOM 1303 N N . ARG A 1 95 ? -32.054 -17.811 19.901 1.00 26.67 91 ARG A N 1
ATOM 1304 C CA . ARG A 1 95 ? -30.973 -18.759 20.129 1.00 24.71 91 ARG A CA 1
ATOM 1305 C C . ARG A 1 95 ? -29.637 -18.070 20.242 1.00 24.65 91 ARG A C 1
ATOM 1306 O O . ARG A 1 95 ? -28.791 -18.461 21.053 1.00 30.07 91 ARG A O 1
ATOM 1327 N N . ALA A 1 96 ? -29.436 -17.059 19.409 1.00 26.79 92 ALA A N 1
ATOM 1328 C CA . ALA A 1 96 ? -28.180 -16.339 19.390 1.00 22.91 92 ALA A CA 1
ATOM 1329 C C . ALA A 1 96 ? -28.402 -14.936 18.874 1.00 21.24 92 ALA A C 1
ATOM 1330 O O . ALA A 1 96 ? -29.296 -14.692 18.068 1.00 21.83 92 ALA A O 1
ATOM 1337 N N . VAL A 1 97 ? -27.580 -14.016 19.358 1.00 28.61 93 VAL A N 1
ATOM 1338 C CA . VAL A 1 97 ? -27.525 -12.672 18.831 1.00 23.10 93 VAL A CA 1
ATOM 1339 C C . VAL A 1 97 ? -26.135 -12.490 18.247 1.00 24.42 93 VAL A C 1
ATOM 1340 O O . VAL A 1 97 ? -25.141 -12.537 18.969 1.00 25.28 93 VAL A O 1
ATOM 1353 N N . LEU A 1 98 ? -26.079 -12.283 16.935 1.00 22.51 94 LEU A N 1
ATOM 1354 C CA . LEU A 1 98 ? -24.817 -12.280 16.193 1.00 24.00 94 LEU A CA 1
ATOM 1355 C C . LEU A 1 98 ? -24.457 -10.918 15.609 1.00 20.93 94 LEU A C 1
ATOM 1356 O O . LEU A 1 98 ? -25.306 -10.237 15.036 1.00 17.96 94 LEU A O 1
ATOM 1372 N N . GLN A 1 99 ? -23.183 -10.538 15.754 1.00 21.28 95 GLN A N 1
ATOM 1373 C CA . GLN A 1 99 ? -22.635 -9.364 15.086 1.00 22.06 95 GLN A CA 1
ATOM 1374 C C . GLN A 1 99 ? -21.665 -9.767 13.966 1.00 19.40 95 GLN A C 1
ATOM 1375 O O . GLN A 1 99 ? -21.125 -8.925 13.258 1.00 22.26 95 GLN A O 1
ATOM 1389 N N . GLU A 1 100 ? -21.443 -11.069 13.837 1.00 20.03 96 GLU A N 1
ATOM 1390 C CA . GLU A 1 100 ? -20.585 -11.641 12.811 1.00 21.34 96 GLU A CA 1
ATOM 1391 C C . GLU A 1 100 ? -21.033 -13.083 12.677 1.00 24.40 96 GLU A C 1
ATOM 1392 O O . GLU A 1 100 ? -21.782 -13.590 13.516 1.00 26.12 96 GLU A O 1
ATOM 1404 N N . GLY A 1 101 ? -20.583 -13.755 11.633 1.00 24.21 97 GLY A N 1
ATOM 1405 C CA . GLY A 1 101 ? -20.895 -15.160 11.468 1.00 30.83 97 GLY A CA 1
ATOM 1406 C C . GLY A 1 101 ? -22.302 -15.411 10.969 1.00 25.64 97 GLY A C 1
ATOM 1407 O O . GLY A 1 101 ? -22.837 -16.496 11.143 1.00 27.22 97 GLY A O 1
ATOM 1411 N N . HIS A 1 102 ? -22.910 -14.399 10.357 1.00 19.58 98 HIS A N 1
ATOM 1412 C CA . HIS A 1 102 ? -24.166 -14.573 9.639 1.00 19.06 98 HIS A CA 1
ATOM 1413 C C . HIS A 1 102 ? -24.073 -13.602 8.467 1.00 18.05 98 HIS A C 1
ATOM 1414 O O . HIS A 1 102 ? -23.516 -12.524 8.619 1.00 17.45 98 HIS A O 1
ATOM 1429 N N . PRO A 1 103 ? -24.594 -13.984 7.293 1.00 18.26 99 PRO A N 1
ATOM 1430 C CA . PRO A 1 103 ? -24.449 -13.107 6.123 1.00 18.35 99 PRO A CA 1
ATOM 1431 C C . PRO A 1 103 ? -24.987 -11.690 6.306 1.00 15.79 99 PRO A C 1
ATOM 1432 O O . PRO A 1 103 ? -24.496 -10.761 5.686 1.00 17.09 99 PRO A O 1
ATOM 1443 N N . TRP A 1 104 ? -25.989 -11.531 7.161 1.00 13.55 100 TRP A N 1
ATOM 1444 C CA . TRP A 1 104 ? -26.635 -10.249 7.374 1.00 14.25 100 TRP A CA 1
ATOM 1445 C C . TRP A 1 104 ? -26.258 -9.563 8.684 1.00 12.50 100 TRP A C 1
ATOM 1446 O O . TRP A 1 104 ? -26.867 -8.572 9.046 1.00 12.66 100 TRP A O 1
ATOM 1467 N N . ALA A 1 105 ? -25.233 -10.085 9.361 1.00 12.95 101 ALA A N 1
ATOM 1468 C CA . ALA A 1 105 ? -24.708 -9.479 10.578 1.00 13.63 101 ALA A CA 1
ATOM 1469 C C . ALA A 1 105 ? -23.408 -8.737 10.260 1.00 16.76 101 ALA A C 1
ATOM 1470 O O . ALA A 1 105 ? -22.611 -9.198 9.459 1.00 15.27 101 ALA A O 1
ATOM 1477 N N . GLY A 1 106 ? -23.180 -7.611 10.905 1.00 15.45 102 GLY A N 1
ATOM 1478 C CA . GLY A 1 106 ? -21.892 -6.959 10.802 1.00 14.17 102 GLY A CA 1
ATOM 1479 C C . GLY A 1 106 ? -21.789 -5.747 11.680 1.00 14.80 102 GLY A C 1
ATOM 1480 O O . GLY A 1 106 ? -22.793 -5.207 12.107 1.00 16.18 102 GLY A O 1
ATOM 1484 N N . VAL A 1 107 ? -20.564 -5.343 11.993 1.00 15.65 103 VAL A N 1
ATOM 1485 C CA . VAL A 1 107 ? -20.320 -4.122 12.735 1.00 15.56 103 VAL A CA 1
ATOM 1486 C C . VAL A 1 107 ? -19.156 -3.443 12.048 1.00 17.28 103 VAL A C 1
ATOM 1487 O O . VAL A 1 107 ? -18.180 -4.108 11.682 1.00 21.63 103 VAL A O 1
ATOM 1500 N N . SER A 1 108 ? -19.265 -2.135 11.860 1.00 14.88 104 SER A N 1
ATOM 1501 C CA . SER A 1 108 ? -18.231 -1.372 11.177 1.00 14.92 104 SER A CA 1
ATOM 1502 C C . SER A 1 108 ? -18.213 0.060 11.684 1.00 12.76 104 SER A C 1
ATOM 1503 O O . SER A 1 108 ? -18.832 0.389 12.720 1.00 13.93 104 SER A O 1
ATOM 1511 N N . THR A 1 109 ? -17.511 0.925 10.957 1.00 13.20 105 THR A N 1
ATOM 1512 C CA . THR A 1 109 ? -17.458 2.329 11.319 1.00 12.38 105 THR A CA 1
ATOM 1513 C C . THR A 1 109 ? -17.669 3.147 10.065 1.00 12.38 105 THR A C 1
ATOM 1514 O O . THR A 1 109 ? -17.434 2.672 8.936 1.00 12.29 105 THR A O 1
ATOM 1525 N N . TYR A 1 110 ? -18.091 4.395 10.239 1.00 12.97 106 TYR A N 1
ATOM 1526 C CA . TYR A 1 110 ? -18.350 5.226 9.071 1.00 14.61 106 TYR A CA 1
ATOM 1527 C C . TYR A 1 110 ? -17.101 5.445 8.223 1.00 12.88 106 TYR A C 1
ATOM 1528 O O . TYR A 1 110 ? -17.180 5.343 7.001 1.00 11.92 106 TYR A O 1
ATOM 1546 N N . PRO A 1 111 ? -15.925 5.656 8.849 1.00 13.22 107 PRO A N 1
ATOM 1547 C CA . PRO A 1 111 ? -14.765 5.786 7.964 1.00 12.38 107 PRO A CA 1
ATOM 1548 C C . PRO A 1 111 ? -14.550 4.552 7.088 1.00 11.14 107 PRO A C 1
ATOM 1549 O O . PRO A 1 111 ? -14.141 4.664 5.918 1.00 13.50 107 PRO A O 1
ATOM 1560 N N . ARG A 1 112 ? -14.873 3.384 7.619 1.00 11.03 108 ARG A N 1
ATOM 1561 C CA . ARG A 1 112 ? -14.672 2.162 6.859 1.00 10.78 108 ARG A CA 1
ATOM 1562 C C . ARG A 1 112 ? -15.641 2.055 5.689 1.00 12.93 108 ARG A C 1
ATOM 1563 O O . ARG A 1 112 ? -15.373 1.314 4.748 1.00 12.69 108 ARG A O 1
ATOM 1584 N N . LEU A 1 113 ? -16.731 2.817 5.720 1.00 12.32 109 LEU A N 1
ATOM 1585 C CA . LEU A 1 113 ? -17.642 2.754 4.584 1.00 9.95 109 LEU A CA 1
ATOM 1586 C C . LEU A 1 113 ? -16.959 3.354 3.378 1.00 12.58 109 LEU A C 1
ATOM 1587 O O . LEU A 1 113 ? -17.362 3.068 2.248 1.00 11.56 109 LEU A O 1
ATOM 1603 N N . PHE A 1 114 ? -15.922 4.162 3.615 1.00 10.19 110 PHE A N 1
ATOM 1604 C CA . PHE A 1 114 ? -15.249 4.864 2.547 1.00 11.43 110 PHE A CA 1
ATOM 1605 C C . PHE A 1 114 ? -13.926 4.194 2.173 1.00 14.24 110 PHE A C 1
ATOM 1606 O O . PHE A 1 114 ? -13.073 4.822 1.576 1.00 15.91 110 PHE A O 1
ATOM 1623 N N . GLN A 1 115 ? -13.760 2.925 2.532 1.00 12.13 111 GLN A N 1
ATOM 1624 C CA . GLN A 1 115 ? -12.502 2.220 2.281 1.00 12.10 111 GLN A CA 1
ATOM 1625 C C . GLN A 1 115 ? -12.221 1.956 0.802 1.00 12.79 111 GLN A C 1
ATOM 1626 O O . GLN A 1 115 ? -11.060 1.838 0.395 1.00 15.98 111 GLN A O 1
ATOM 1640 N N . GLY A 1 116 ? -13.278 1.848 0.009 1.00 12.91 112 GLY A N 1
ATOM 1641 C CA . GLY A 1 116 ? -13.145 1.620 -1.416 1.00 11.20 112 GLY A CA 1
ATOM 1642 C C . GLY A 1 116 ? -12.791 0.165 -1.652 1.00 11.82 112 GLY A C 1
ATOM 1643 O O . GLY A 1 116 ? -13.067 -0.678 -0.803 1.00 18.31 112 GLY A O 1
ATOM 1647 N N . PRO A 1 117 ? -12.178 -0.138 -2.800 1.00 13.37 113 PRO A N 1
ATOM 1648 C CA . PRO A 1 117 ? -11.713 0.821 -3.802 1.00 13.52 113 PRO A CA 1
ATOM 1649 C C . PRO A 1 117 ? -12.834 1.574 -4.506 1.00 15.50 113 PRO A C 1
ATOM 1650 O O . PRO A 1 117 ? -13.969 1.090 -4.577 1.00 15.98 113 PRO A O 1
ATOM 1661 N N . PRO A 1 118 ? -12.520 2.769 -5.011 1.00 16.76 114 PRO A N 1
ATOM 1662 C CA . PRO A 1 118 ? -13.521 3.466 -5.808 1.00 16.26 114 PRO A CA 1
ATOM 1663 C C . PRO A 1 118 ? -13.852 2.625 -7.008 1.00 17.69 114 PRO A C 1
ATOM 1664 O O . PRO A 1 118 ? -12.999 1.933 -7.566 1.00 17.03 114 PRO A O 1
ATOM 1675 N N . SER A 1 119 ? -15.109 2.673 -7.411 1.00 15.54 115 SER A N 1
ATOM 1676 C CA . SER A 1 119 ? -15.489 2.005 -8.625 1.00 16.52 115 SER A CA 1
ATOM 1677 C C . SER A 1 119 ? -16.638 2.770 -9.235 1.00 14.51 115 SER A C 1
ATOM 1678 O O . SER A 1 119 ? -17.460 3.319 -8.517 1.00 11.48 115 SER A O 1
ATOM 1686 N N A ARG A 1 120 ? -16.671 2.808 -10.559 0.50 14.55 116 ARG A N 1
ATOM 1687 N N B ARG A 1 120 ? -16.671 2.806 -10.560 0.50 14.56 116 ARG A N 1
ATOM 1688 C CA A ARG A 1 120 ? -17.785 3.384 -11.309 0.50 16.78 116 ARG A CA 1
ATOM 1689 C CA B ARG A 1 120 ? -17.777 3.396 -11.308 0.50 16.97 116 ARG A CA 1
ATOM 1690 C C A ARG A 1 120 ? -19.028 2.518 -11.265 0.50 14.25 116 ARG A C 1
ATOM 1691 C C B ARG A 1 120 ? -19.011 2.506 -11.315 0.50 13.28 116 ARG A C 1
ATOM 1692 O O A ARG A 1 120 ? -20.120 2.995 -11.552 0.50 12.87 116 ARG A O 1
ATOM 1693 O O B ARG A 1 120 ? -20.085 2.958 -11.685 0.50 13.82 116 ARG A O 1
ATOM 1734 N N . ASP A 1 121 ? -18.861 1.256 -10.884 1.00 12.17 117 ASP A N 1
ATOM 1735 C CA . ASP A 1 121 ? -19.957 0.295 -10.855 1.00 11.71 117 ASP A CA 1
ATOM 1736 C C . ASP A 1 121 ? -20.400 -0.016 -9.433 1.00 12.91 117 ASP A C 1
ATOM 1737 O O . ASP A 1 121 ? -19.581 -0.086 -8.505 1.00 12.87 117 ASP A O 1
ATOM 1747 N N . LEU A 1 122 ? -21.701 -0.188 -9.249 1.00 10.45 118 LEU A N 1
ATOM 1748 C CA . LEU A 1 122 ? -22.229 -0.648 -7.971 1.00 11.77 118 LEU A CA 1
ATOM 1749 C C . LEU A 1 122 ? -23.346 -1.646 -8.224 1.00 13.05 118 LEU A C 1
ATOM 1750 O O . LEU A 1 122 ? -24.393 -1.306 -8.798 1.00 10.11 118 LEU A O 1
ATOM 1766 N N . ALA A 1 123 ? -23.101 -2.893 -7.837 1.00 10.39 119 ALA A N 1
ATOM 1767 C CA . ALA A 1 123 ? -24.107 -3.939 -7.963 1.00 13.52 119 ALA A CA 1
ATOM 1768 C C . ALA A 1 123 ? -24.811 -4.077 -6.632 1.00 13.80 119 ALA A C 1
ATOM 1769 O O . ALA A 1 123 ? -24.175 -4.375 -5.633 1.00 11.17 119 ALA A O 1
ATOM 1776 N N . LEU A 1 124 ? -26.113 -3.840 -6.630 1.00 10.03 120 LEU A N 1
ATOM 1777 C CA . LEU A 1 124 ? -26.914 -4.014 -5.434 1.00 8.39 120 LEU A CA 1
ATOM 1778 C C . LEU A 1 124 ? -27.873 -5.159 -5.602 1.00 12.83 120 LEU A C 1
ATOM 1779 O O . LEU A 1 124 ? -28.485 -5.340 -6.662 1.00 12.76 120 LEU A O 1
ATOM 1795 N N . ARG A 1 125 ? -27.995 -5.930 -4.532 1.00 8.59 121 ARG A N 1
ATOM 1796 C CA A ARG A 1 125 ? -29.031 -6.939 -4.435 0.50 10.92 121 ARG A CA 1
ATOM 1797 C CA B ARG A 1 125 ? -29.027 -6.943 -4.430 0.50 10.80 121 ARG A CA 1
ATOM 1798 C C . ARG A 1 125 ? -30.090 -6.452 -3.470 1.00 11.59 121 ARG A C 1
ATOM 1799 O O . ARG A 1 125 ? -29.808 -6.093 -2.315 1.00 10.00 121 ARG A O 1
ATOM 1840 N N . PHE A 1 126 ? -31.312 -6.425 -3.969 1.00 9.13 122 PHE A N 1
ATOM 1841 C CA . PHE A 1 126 ? -32.480 -6.037 -3.200 1.00 10.28 122 PHE A CA 1
ATOM 1842 C C . PHE A 1 126 ? -33.116 -7.328 -2.736 1.00 11.02 122 PHE A C 1
ATOM 1843 O O . PHE A 1 126 ? -33.676 -8.098 -3.528 1.00 10.21 122 PHE A O 1
ATOM 1860 N N . ALA A 1 127 ? -32.983 -7.562 -1.432 1.00 11.94 123 ALA A N 1
ATOM 1861 C CA . ALA A 1 127 ? -33.282 -8.850 -0.815 1.00 10.52 123 ALA A CA 1
ATOM 1862 C C . ALA A 1 127 ? -34.669 -8.897 -0.188 1.00 12.31 123 ALA A C 1
ATOM 1863 O O . ALA A 1 127 ? -35.140 -9.971 0.192 1.00 15.29 123 ALA A O 1
ATOM 1870 N N . SER A 1 128 ? -35.295 -7.738 -0.019 1.00 11.80 124 SER A N 1
ATOM 1871 C CA . SER A 1 128 ? -36.700 -7.688 0.371 1.00 9.63 124 SER A CA 1
ATOM 1872 C C . SER A 1 128 ? -37.345 -6.594 -0.461 1.00 9.55 124 SER A C 1
ATOM 1873 O O . SER A 1 128 ? -36.650 -5.764 -1.033 1.00 9.57 124 SER A O 1
ATOM 1881 N N . PRO A 1 129 ? -38.678 -6.571 -0.529 1.00 10.47 125 PRO A N 1
ATOM 1882 C CA . PRO A 1 129 ? -39.296 -5.629 -1.474 1.00 13.14 125 PRO A CA 1
ATOM 1883 C C . PRO A 1 129 ? -38.912 -4.180 -1.184 1.00 9.37 125 PRO A C 1
ATOM 1884 O O . PRO A 1 129 ? -38.969 -3.736 -0.040 1.00 10.18 125 PRO A O 1
ATOM 1895 N N . THR A 1 130 ? -38.502 -3.471 -2.227 1.00 8.99 126 THR A N 1
ATOM 1896 C CA . THR A 1 130 ? -37.944 -2.134 -2.113 1.00 8.87 126 THR A CA 1
ATOM 1897 C C . THR A 1 130 ? -38.795 -1.151 -2.896 1.00 9.00 126 THR A C 1
ATOM 1898 O O . THR A 1 130 ? -39.137 -1.397 -4.064 1.00 9.00 126 THR A O 1
ATOM 1909 N N . PHE A 1 131 ? -39.166 -0.044 -2.259 1.00 9.89 127 PHE A N 1
ATOM 1910 C CA . PHE A 1 131 ? -40.002 0.962 -2.891 1.00 11.33 127 PHE A CA 1
ATOM 1911 C C . PHE A 1 131 ? -39.743 2.348 -2.313 1.00 10.53 127 PHE A C 1
ATOM 1912 O O . PHE A 1 131 ? -39.021 2.507 -1.306 1.00 10.73 127 PHE A O 1
ATOM 1929 N N . PHE A 1 132 ? -40.328 3.346 -2.969 1.00 10.45 128 PHE A N 1
ATOM 1930 C CA . PHE A 1 132 ? -40.077 4.760 -2.681 1.00 12.63 128 PHE A CA 1
ATOM 1931 C C . PHE A 1 132 ? -41.380 5.498 -2.653 1.00 11.25 128 PHE A C 1
ATOM 1932 O O . PHE A 1 132 ? -42.346 5.097 -3.275 1.00 14.76 128 PHE A O 1
ATOM 1949 N N . ARG A 1 133 ? -41.435 6.570 -1.874 1.00 16.80 129 ARG A N 1
ATOM 1950 C CA . ARG A 1 133 ? -42.645 7.369 -1.827 1.00 26.25 129 ARG A CA 1
ATOM 1951 C C . ARG A 1 133 ? -42.525 8.463 -2.872 1.00 23.59 129 ARG A C 1
ATOM 1952 O O . ARG A 1 133 ? -41.558 9.204 -2.879 1.00 28.26 129 ARG A O 1
ATOM 1973 N N . ARG A 1 134 ? -43.498 8.543 -3.769 1.00 21.09 130 ARG A N 1
ATOM 1974 C CA . ARG A 1 134 ? -43.540 9.630 -4.727 1.00 32.91 130 ARG A CA 1
ATOM 1975 C C . ARG A 1 134 ? -44.978 10.095 -4.855 1.00 41.73 130 ARG A C 1
ATOM 1976 O O . ARG A 1 134 ? -45.867 9.315 -5.190 1.00 47.09 130 ARG A O 1
ATOM 1997 N N . LYS A 1 135 ? -45.223 11.354 -4.515 1.00 38.98 131 LYS A N 1
ATOM 1998 C CA . LYS A 1 135 ? -46.521 11.950 -4.750 1.00 34.98 131 LYS A CA 1
ATOM 1999 C C . LYS A 1 135 ? -47.643 11.167 -4.080 1.00 42.02 131 LYS A C 1
ATOM 2000 O O . LYS A 1 135 ? -48.667 10.887 -4.694 1.00 50.35 131 LYS A O 1
ATOM 2019 N N . GLY A 1 136 ? -47.432 10.810 -2.820 1.00 28.22 132 GLY A N 1
ATOM 2020 C CA . GLY A 1 136 ? -48.422 10.083 -2.056 1.00 32.12 132 GLY A CA 1
ATOM 2021 C C . GLY A 1 136 ? -48.732 8.705 -2.588 1.00 33.57 132 GLY A C 1
ATOM 2022 O O . GLY A 1 136 ? -49.740 8.111 -2.204 1.00 47.18 132 GLY A O 1
ATOM 2026 N N . VAL A 1 137 ? -47.875 8.187 -3.465 1.00 29.75 133 VAL A N 1
ATOM 2027 C CA . VAL A 1 137 ? -47.978 6.789 -3.836 1.00 21.38 133 VAL A CA 1
ATOM 2028 C C . VAL A 1 137 ? -46.609 6.138 -3.692 1.00 22.85 133 VAL A C 1
ATOM 2029 O O . VAL A 1 137 ? -45.568 6.799 -3.734 1.00 26.31 133 VAL A O 1
ATOM 2042 N N . HIS A 1 138 ? -46.634 4.837 -3.492 1.00 17.57 134 HIS A N 1
ATOM 2043 C CA . HIS A 1 138 ? -45.406 4.066 -3.447 1.00 15.36 134 HIS A CA 1
ATOM 2044 C C . HIS A 1 138 ? -45.042 3.623 -4.856 1.00 15.14 134 HIS A C 1
ATOM 2045 O O . HIS A 1 138 ? -45.903 3.258 -5.637 1.00 19.70 134 HIS A O 1
ATOM 2060 N N . TYR A 1 139 ? -43.743 3.661 -5.153 1.00 11.12 135 TYR A N 1
ATOM 2061 C CA . TYR A 1 139 ? -43.217 3.414 -6.507 1.00 12.50 135 TYR A CA 1
ATOM 2062 C C . TYR A 1 139 ? -42.097 2.396 -6.376 1.00 11.51 135 TYR A C 1
ATOM 2063 O O . TYR A 1 139 ? -41.166 2.594 -5.570 1.00 11.02 135 TYR A O 1
ATOM 2081 N N . PRO A 1 140 ? -42.167 1.303 -7.152 1.00 9.93 136 PRO A N 1
ATOM 2082 C CA . PRO A 1 140 ? -41.305 0.160 -6.891 1.00 9.52 136 PRO A CA 1
ATOM 2083 C C . PRO A 1 140 ? -40.113 0.049 -7.827 1.00 11.60 136 PRO A C 1
ATOM 2084 O O . PRO A 1 140 ? -39.431 -0.959 -7.748 1.00 14.05 136 PRO A O 1
ATOM 2095 N N . VAL A 1 141 ? -39.851 1.043 -8.674 1.00 9.44 137 VAL A N 1
ATOM 2096 C CA . VAL A 1 141 ? -38.747 0.912 -9.638 1.00 9.22 137 VAL A CA 1
ATOM 2097 C C . VAL A 1 141 ? -37.442 1.466 -9.054 1.00 9.64 137 VAL A C 1
ATOM 2098 O O . VAL A 1 141 ? -37.386 2.607 -8.646 1.00 9.67 137 VAL A O 1
ATOM 2111 N N . PRO A 1 142 ? -36.389 0.649 -9.032 1.00 9.27 138 PRO A N 1
ATOM 2112 C CA . PRO A 1 142 ? -35.128 1.060 -8.397 1.00 9.37 138 PRO A CA 1
ATOM 2113 C C . PRO A 1 142 ? -34.256 1.970 -9.277 1.00 10.09 138 PRO A C 1
ATOM 2114 O O . PRO A 1 142 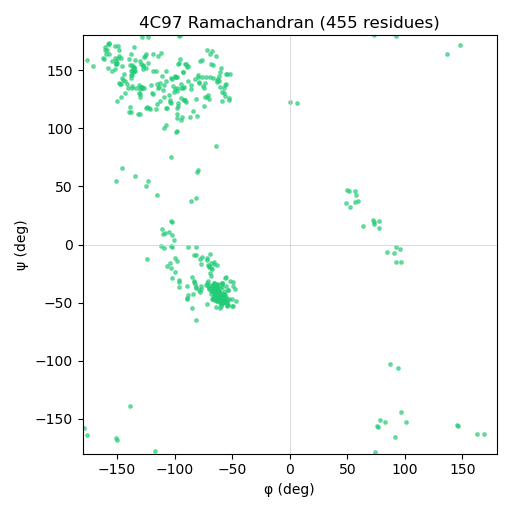? -33.111 1.646 -9.635 1.00 10.94 138 PRO A O 1
ATOM 2125 N N . GLU A 1 143 ? -34.802 3.135 -9.589 1.00 10.41 139 GLU A N 1
ATOM 2126 C CA . GLU A 1 143 ? -34.115 4.131 -10.393 1.00 9.35 139 GLU A CA 1
ATOM 2127 C C . GLU A 1 143 ? -32.852 4.577 -9.662 1.00 9.24 139 GLU A C 1
ATOM 2128 O O . GLU A 1 143 ? -32.885 4.738 -8.436 1.00 9.12 139 GLU A O 1
ATOM 2140 N N . PRO A 1 144 ? -31.759 4.830 -10.406 1.00 11.34 140 PRO A N 1
ATOM 2141 C CA . PRO A 1 144 ? -30.557 5.332 -9.714 1.00 10.67 140 PRO A CA 1
ATOM 2142 C C . PRO A 1 144 ? -30.822 6.526 -8.777 1.00 10.29 140 PRO A C 1
ATOM 2143 O O . PRO A 1 144 ? -30.342 6.539 -7.634 1.00 9.73 140 PRO A O 1
ATOM 2154 N N . ARG A 1 145 ? -31.562 7.535 -9.235 1.00 10.76 141 ARG A N 1
ATOM 2155 C CA . ARG A 1 145 ? -31.712 8.733 -8.407 1.00 12.11 141 ARG A CA 1
ATOM 2156 C C . ARG A 1 145 ? -32.451 8.423 -7.088 1.00 12.81 141 ARG A C 1
ATOM 2157 O O . ARG A 1 145 ? -32.137 8.982 -6.018 1.00 14.69 141 ARG A O 1
ATOM 2178 N N . LEU A 1 146 ? -33.393 7.490 -7.158 1.00 10.45 142 LEU A N 1
ATOM 2179 C CA . LEU A 1 146 ? -34.176 7.127 -5.978 1.00 10.33 142 LEU A CA 1
ATOM 2180 C C . LEU A 1 146 ? -33.342 6.330 -4.957 1.00 9.67 142 LEU A C 1
ATOM 2181 O O . LEU A 1 146 ? -33.343 6.646 -3.748 1.00 10.80 142 LEU A O 1
ATOM 2197 N N . VAL A 1 147 ? -32.690 5.280 -5.455 1.00 9.59 143 VAL A N 1
ATOM 2198 C CA . VAL A 1 147 ? -31.857 4.409 -4.642 1.00 9.23 143 VAL A CA 1
ATOM 2199 C C . VAL A 1 147 ? -30.728 5.205 -3.995 1.00 8.99 143 VAL A C 1
ATOM 2200 O O . VAL A 1 147 ? -30.521 5.179 -2.725 1.00 9.08 143 VAL A O 1
ATOM 2213 N N . LEU A 1 148 ? -30.000 5.930 -4.839 1.00 9.24 144 LEU A N 1
ATOM 2214 C CA . LEU A 1 148 ? -28.820 6.643 -4.367 1.00 10.55 144 LEU A CA 1
A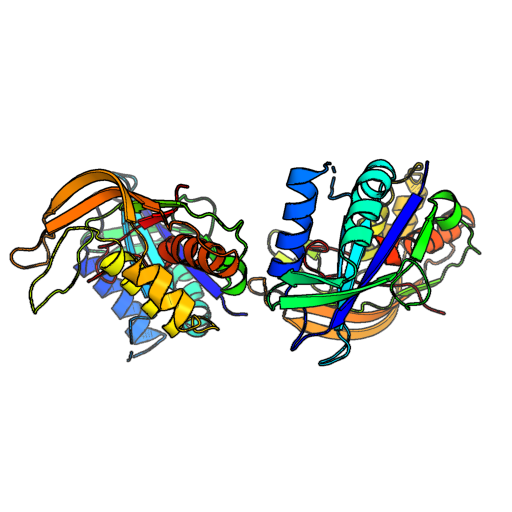TOM 2215 C C . LEU A 1 148 ? -29.185 7.832 -3.491 1.00 9.54 144 LEU A C 1
ATOM 2216 O O . LEU A 1 148 ? -28.460 8.087 -2.509 1.00 10.22 144 LEU A O 1
ATOM 2232 N N . GLU A 1 149 ? -30.284 8.542 -3.785 1.00 8.88 145 GLU A N 1
ATOM 2233 C CA . GLU A 1 149 ? -30.685 9.623 -2.892 1.00 12.42 145 GLU A CA 1
ATOM 2234 C C . GLU A 1 149 ? -31.092 9.052 -1.537 1.00 9.54 145 GLU A C 1
ATOM 2235 O O . GLU A 1 149 ? -30.778 9.654 -0.494 1.00 10.18 145 GLU A O 1
ATOM 2247 N N . SER A 1 150 ? -31.791 7.916 -1.537 1.00 9.60 146 SER A N 1
ATOM 2248 C CA . SER A 1 150 ? -32.164 7.303 -0.258 1.00 9.01 146 SER A CA 1
ATOM 2249 C C . SER A 1 150 ? -30.950 7.006 0.589 1.00 9.61 146 SER A C 1
ATOM 2250 O O . SER A 1 150 ? -30.902 7.364 1.779 1.00 11.76 146 SER A O 1
ATOM 2258 N N . LEU A 1 151 ? -29.967 6.349 -0.020 1.00 8.95 147 LEU A N 1
ATOM 2259 C CA . LEU A 1 151 ? -28.730 6.040 0.699 1.00 9.69 147 LEU A CA 1
ATOM 2260 C C . LEU A 1 151 ? -27.963 7.295 1.135 1.00 10.66 147 LEU A C 1
ATOM 2261 O O . LEU A 1 151 ? -27.503 7.407 2.280 1.00 10.41 147 LEU A O 1
ATOM 2277 N N . LEU A 1 152 ? -27.809 8.249 0.226 1.00 10.12 148 LEU A N 1
ATOM 2278 C CA . LEU A 1 152 ? -27.039 9.460 0.527 1.00 11.18 148 LEU A CA 1
ATOM 2279 C C . LEU A 1 152 ? -27.672 10.292 1.637 1.00 11.69 148 LEU A C 1
ATOM 2280 O O . LEU A 1 152 ? -26.973 10.801 2.525 1.00 13.29 148 LEU A O 1
ATOM 2296 N N . ARG A 1 153 ? -29.000 10.415 1.605 1.00 10.24 149 ARG A N 1
ATOM 2297 C CA . ARG A 1 153 ? -29.709 11.195 2.603 1.00 9.56 149 ARG A CA 1
ATOM 2298 C C . ARG A 1 153 ? -29.442 10.652 4.013 1.00 10.44 149 ARG A C 1
ATOM 2299 O O . ARG A 1 153 ? -29.159 11.398 4.973 1.00 13.87 149 ARG A O 1
ATOM 2320 N N . ARG A 1 154 ? -29.488 9.340 4.136 1.00 12.56 150 ARG A N 1
ATOM 2321 C CA A ARG A 1 154 ? -29.319 8.706 5.434 0.50 15.91 150 ARG A CA 1
ATOM 2322 C CA B ARG A 1 154 ? -29.321 8.718 5.442 0.50 15.93 150 ARG A CA 1
ATOM 2323 C C . ARG A 1 154 ? -27.849 8.672 5.849 1.00 11.90 150 ARG A C 1
ATOM 2324 O O . ARG A 1 154 ? -27.505 8.838 7.031 1.00 12.93 150 ARG A O 1
ATOM 2365 N N . LEU A 1 155 ? -26.964 8.484 4.879 1.00 10.19 151 LEU A N 1
ATOM 2366 C CA . LEU A 1 155 ? -25.541 8.515 5.185 1.00 10.20 151 LEU A CA 1
ATOM 2367 C C . LEU A 1 155 ? -25.124 9.906 5.658 1.00 12.95 151 LEU A C 1
ATOM 2368 O O . LEU A 1 155 ? -24.298 10.058 6.591 1.00 12.73 151 LEU A O 1
ATOM 2384 N N . GLU A 1 156 ? -25.714 10.926 5.049 1.00 13.42 152 GLU A N 1
ATOM 2385 C CA . GLU A 1 156 ? -25.475 12.296 5.480 1.00 16.21 152 GLU A CA 1
ATOM 2386 C C . GLU A 1 156 ? -26.149 12.619 6.820 1.00 16.42 152 GLU A C 1
ATOM 2387 O O . GLU A 1 156 ? -25.608 13.409 7.590 1.00 16.40 152 GLU A O 1
ATOM 2399 N N . ALA A 1 157 ? -27.314 12.027 7.093 1.00 14.11 153 ALA A N 1
ATOM 2400 C CA . ALA A 1 157 ? -27.954 12.211 8.403 1.00 12.70 153 ALA A CA 1
ATOM 2401 C C . ALA A 1 157 ? -27.151 11.626 9.547 1.00 20.47 153 ALA A C 1
ATOM 2402 O O . ALA A 1 157 ? -27.061 12.239 10.621 1.00 17.60 153 ALA A O 1
ATOM 2409 N N . PHE A 1 158 ? -26.616 10.429 9.344 1.00 16.32 154 PHE A N 1
ATOM 2410 C CA . PHE A 1 158 ? -26.027 9.704 10.467 1.00 15.74 154 PHE A CA 1
ATOM 2411 C C . PHE A 1 158 ? -24.512 9.625 10.522 1.00 21.11 154 PHE A C 1
ATOM 2412 O O . PHE A 1 158 ? -23.935 9.345 11.589 1.00 19.78 154 PHE A O 1
ATOM 2429 N N . GLY A 1 159 ? -23.868 9.879 9.389 1.00 14.97 155 GLY A N 1
ATOM 2430 C CA . GLY A 1 159 ? -22.422 9.816 9.300 1.00 17.93 155 GLY A CA 1
ATOM 2431 C C . GLY A 1 159 ? -21.735 11.156 9.475 1.00 17.16 155 GLY A C 1
ATOM 2432 O O . GLY A 1 159 ? -22.386 12.180 9.676 1.00 22.08 155 GLY A O 1
ATOM 2436 N N . PRO A 1 160 ? -20.403 11.156 9.403 1.00 21.28 156 PRO A N 1
ATOM 2437 C CA . PRO A 1 160 ? -19.635 12.346 9.766 1.00 25.15 156 PRO A CA 1
ATOM 2438 C C . PRO A 1 160 ? -19.419 13.306 8.616 1.00 22.42 156 PRO A C 1
ATOM 2439 O O . PRO A 1 160 ? -18.825 14.348 8.858 1.00 23.64 156 PRO A O 1
ATOM 2450 N N . LEU A 1 161 ? -19.884 12.969 7.413 1.00 20.00 157 LEU A N 1
ATOM 2451 C CA . LEU A 1 161 ? -19.452 13.663 6.204 1.00 16.69 157 LEU A CA 1
ATOM 2452 C C . LEU A 1 161 ? -20.597 13.847 5.227 1.00 20.11 157 LEU A C 1
ATOM 2453 O O . LEU A 1 161 ? -21.391 12.943 5.023 1.00 20.34 157 LEU A O 1
ATOM 2469 N N . LYS A 1 162 ? -20.669 15.021 4.620 1.00 17.68 158 LYS A N 1
ATOM 2470 C CA . LYS A 1 162 ? -21.642 15.274 3.574 1.00 19.77 158 LYS A CA 1
ATOM 2471 C C . LYS A 1 162 ? -20.941 15.342 2.236 1.00 15.50 158 LYS A C 1
ATOM 2472 O O . LYS A 1 162 ? -19.789 15.762 2.148 1.00 19.18 158 LYS A O 1
ATOM 2491 N N . ALA A 1 163 ? -21.646 14.949 1.186 1.00 15.90 159 ALA A N 1
ATOM 2492 C CA . ALA A 1 163 ? -21.052 14.973 -0.142 1.00 13.28 159 ALA A CA 1
ATOM 2493 C C . ALA A 1 163 ? -21.054 16.384 -0.706 1.00 15.55 159 ALA A C 1
ATOM 2494 O O . ALA A 1 163 ? -22.038 17.121 -0.576 1.00 16.97 159 ALA A O 1
ATOM 2501 N N . PRO A 1 164 ? -19.960 16.766 -1.368 1.00 15.08 160 PRO A N 1
ATOM 2502 C CA . PRO A 1 164 ? -19.995 18.028 -2.108 1.00 16.69 160 PRO A CA 1
ATOM 2503 C C . PRO A 1 164 ? -21.166 18.017 -3.087 1.00 15.38 160 PRO A C 1
ATOM 2504 O O . PRO A 1 164 ? -21.524 16.965 -3.609 1.00 16.59 160 PRO A O 1
ATOM 2515 N N . GLU A 1 165 ? -21.756 19.179 -3.324 1.00 20.39 161 GLU A N 1
ATOM 2516 C CA . GLU A 1 165 ? -22.967 19.250 -4.138 1.00 15.69 161 GLU A CA 1
ATOM 2517 C C . GLU A 1 165 ? -22.769 18.663 -5.539 1.00 15.56 161 GLU A C 1
ATOM 2518 O O . GLU A 1 165 ? -23.641 17.973 -6.058 1.00 14.93 161 GLU A O 1
ATOM 2530 N N . GLY A 1 166 ? -21.614 18.925 -6.146 1.00 17.08 162 GLY A N 1
ATOM 2531 C CA . GLY A 1 166 ? -21.295 18.351 -7.445 1.00 24.29 162 GLY A CA 1
ATOM 2532 C C . GLY A 1 166 ? -21.213 16.827 -7.457 1.00 20.36 162 GLY A C 1
ATOM 2533 O O . GLY A 1 166 ? -21.536 16.190 -8.479 1.00 15.73 162 GLY A O 1
ATOM 2537 N N . VAL A 1 167 ? -20.743 16.244 -6.342 1.00 16.85 163 VAL A N 1
ATOM 2538 C CA . VAL A 1 167 ? -20.703 14.781 -6.185 1.00 17.25 163 VAL A CA 1
ATOM 2539 C C . VAL A 1 167 ? -22.118 14.224 -6.109 1.00 15.90 163 VAL A C 1
ATOM 2540 O O . VAL A 1 167 ? -22.469 13.257 -6.792 1.00 16.23 163 VAL A O 1
ATOM 2553 N N . ARG A 1 168 ? -22.945 14.861 -5.287 1.00 15.51 164 ARG A N 1
ATOM 2554 C CA . ARG A 1 168 ? -24.368 14.533 -5.230 1.00 14.18 164 ARG A CA 1
ATOM 2555 C C . ARG A 1 168 ? -24.988 14.602 -6.619 1.00 15.11 164 ARG A C 1
ATOM 2556 O O . ARG A 1 168 ? -25.702 13.684 -7.047 1.00 14.81 164 ARG A O 1
ATOM 2577 N N . GLU A 1 169 ? -24.709 15.684 -7.339 1.00 16.73 165 GLU A N 1
ATOM 2578 C CA . GLU A 1 169 ? -25.311 15.880 -8.649 1.00 13.67 165 GLU A CA 1
ATOM 2579 C C . GLU A 1 169 ? -24.905 14.751 -9.594 1.00 18.57 165 GLU A C 1
ATOM 2580 O O . GLU A 1 169 ? -25.741 14.197 -10.326 1.00 16.54 165 GLU A O 1
ATOM 2592 N N . ALA A 1 170 ? -23.616 14.414 -9.587 1.00 17.66 166 ALA A N 1
ATOM 2593 C CA . ALA A 1 170 ? -23.162 13.281 -10.396 1.00 13.86 166 ALA A CA 1
ATOM 2594 C C . ALA A 1 170 ? -23.856 11.978 -10.004 1.00 13.71 166 ALA A C 1
ATOM 2595 O O . ALA A 1 170 ? -24.341 11.236 -10.861 1.00 15.23 166 ALA A O 1
ATOM 2602 N N . LEU A 1 171 ? -23.896 11.694 -8.710 1.00 12.98 167 LEU A N 1
ATOM 2603 C CA . LEU A 1 171 ? -24.467 10.428 -8.263 1.00 12.15 167 LEU A CA 1
ATOM 2604 C C . LEU A 1 171 ? -25.931 10.322 -8.665 1.00 15.42 167 LEU A C 1
ATOM 2605 O O . LEU A 1 171 ? -26.365 9.291 -9.187 1.00 16.88 167 LEU A O 1
ATOM 2621 N N . LEU A 1 172 ? -26.694 11.388 -8.433 1.00 14.49 168 LEU A N 1
ATOM 2622 C CA . LEU A 1 172 ? -28.136 11.312 -8.640 1.00 15.36 168 LEU A CA 1
ATOM 2623 C C . LEU A 1 172 ? -28.545 11.479 -10.092 1.00 15.88 168 LEU A C 1
ATOM 2624 O O . LEU A 1 172 ? -29.470 10.820 -10.547 1.00 21.41 168 LEU A O 1
ATOM 2640 N N . GLU A 1 173 ? -27.852 12.349 -10.824 1.00 14.42 169 GLU A N 1
ATOM 2641 C CA . GLU A 1 173 ? -28.273 12.704 -12.176 1.00 17.82 169 GLU A CA 1
ATOM 2642 C C . GLU A 1 173 ? -27.566 11.917 -13.271 1.00 21.64 169 GLU A C 1
ATOM 2643 O O . GLU A 1 173 ? -28.154 11.671 -14.318 1.00 16.72 169 GLU A O 1
ATOM 2655 N N . ARG A 1 174 ? -26.315 11.533 -13.052 1.00 16.12 170 ARG A N 1
ATOM 2656 C CA . ARG A 1 174 ? -25.555 10.928 -14.145 1.00 15.11 170 ARG A CA 1
ATOM 2657 C C . ARG A 1 174 ? -25.507 9.396 -14.080 1.00 16.54 170 ARG A C 1
ATOM 2658 O O . ARG A 1 174 ? -25.317 8.726 -15.103 1.00 16.75 170 ARG A O 1
ATOM 2679 N N . THR A 1 175 ? -25.689 8.836 -12.891 1.00 13.26 171 THR A N 1
ATOM 2680 C CA . THR A 1 175 ? -25.628 7.382 -12.747 1.00 12.34 171 THR A CA 1
ATOM 2681 C C . THR A 1 175 ? -26.691 6.736 -13.604 1.00 12.10 171 THR A C 1
ATOM 2682 O O . THR A 1 175 ? -27.842 7.189 -13.634 1.00 15.21 171 THR A O 1
ATOM 2693 N N . THR A 1 176 ? -26.293 5.682 -14.308 1.00 12.15 172 THR A N 1
ATOM 2694 C CA . THR A 1 176 ? -27.193 4.924 -15.156 1.00 13.46 172 THR A CA 1
ATOM 2695 C C . THR A 1 176 ? -27.313 3.492 -14.645 1.00 13.83 172 THR A C 1
ATOM 2696 O O . THR A 1 176 ? -26.733 3.123 -13.616 1.00 11.79 172 THR A O 1
ATOM 2707 N N . VAL A 1 177 ? -28.072 2.689 -15.365 1.00 12.15 173 VAL A N 1
ATOM 2708 C CA . VAL A 1 177 ? -28.202 1.289 -15.076 1.00 11.05 173 VAL A CA 1
ATOM 2709 C C . VAL A 1 177 ? -27.570 0.478 -16.174 1.00 12.25 173 VAL A C 1
ATOM 2710 O O . VAL A 1 177 ? -27.925 0.620 -17.337 1.00 14.73 173 VAL A O 1
ATOM 2723 N N . ARG A 1 178 ? -26.616 -0.368 -15.808 1.00 12.69 174 ARG A N 1
ATOM 2724 C CA . ARG A 1 178 ? -25.987 -1.288 -16.743 1.00 15.10 174 ARG A CA 1
ATOM 2725 C C . ARG A 1 178 ? -26.811 -2.568 -16.909 1.00 18.18 174 ARG A C 1
ATOM 2726 O O . ARG A 1 178 ? -26.946 -3.078 -18.010 1.00 16.29 174 ARG A O 1
ATOM 2747 N N . SER A 1 179 ? -27.331 -3.113 -15.815 1.00 14.71 175 SER A N 1
ATOM 2748 C CA . SER A 1 179 ? -28.191 -4.279 -15.895 1.00 13.61 175 SER A CA 1
ATOM 2749 C C . SER A 1 179 ? -29.215 -4.297 -14.772 1.00 11.40 175 SER A C 1
ATOM 2750 O O . SER A 1 179 ? -29.014 -3.705 -13.700 1.00 11.11 175 SER A O 1
ATOM 2758 N N . LEU A 1 180 ? -30.309 -5.000 -15.031 1.00 11.68 176 LEU A N 1
ATOM 2759 C CA . LEU A 1 180 ? -31.356 -5.176 -14.029 1.00 11.02 176 LEU A CA 1
ATOM 2760 C C . LEU A 1 180 ? -32.006 -6.516 -14.223 1.00 11.98 176 LEU A C 1
ATOM 2761 O O . LEU A 1 180 ? -32.253 -6.932 -15.353 1.00 13.83 176 LEU A O 1
ATOM 2777 N N . GLU A 1 181 ? -32.285 -7.196 -13.117 1.00 11.40 177 GLU A N 1
ATOM 2778 C CA . GLU A 1 181 ? -33.030 -8.436 -13.174 1.00 12.19 177 GLU A CA 1
ATOM 2779 C C . GLU A 1 181 ? -33.810 -8.596 -11.904 1.00 12.21 177 GLU A C 1
ATOM 2780 O O . GLU A 1 181 ? -33.241 -8.614 -10.817 1.00 11.12 177 GLU A O 1
ATOM 2792 N N . GLY A 1 182 ? -35.117 -8.742 -12.032 1.00 11.97 178 GLY A N 1
ATOM 2793 C CA . GLY A 1 182 ? -35.913 -8.918 -10.836 1.00 11.60 178 GLY A CA 1
ATOM 2794 C C . GLY A 1 182 ? -37.388 -8.809 -11.076 1.00 12.10 178 GLY A C 1
ATOM 2795 O O . GLY A 1 182 ? -37.855 -8.904 -12.222 1.00 13.02 178 GLY A O 1
ATOM 2799 N N . ARG A 1 183 ? -38.112 -8.612 -9.990 1.00 11.67 179 ARG A N 1
ATOM 2800 C CA . ARG A 1 183 ? -39.577 -8.550 -10.070 1.00 12.35 179 ARG A CA 1
ATOM 2801 C C . ARG A 1 183 ? -40.108 -7.830 -8.851 1.00 11.61 179 ARG A C 1
ATOM 2802 O O . ARG A 1 183 ? -39.401 -7.694 -7.851 1.00 12.61 179 ARG A O 1
ATOM 2823 N N . THR A 1 184 ? -41.358 -7.406 -8.915 1.00 12.18 180 THR A N 1
ATOM 2824 C CA . THR A 1 184 ? -41.973 -6.780 -7.772 1.00 11.77 180 THR A CA 1
ATOM 2825 C C . THR A 1 184 ? -42.850 -7.769 -7.025 1.00 16.12 180 THR A C 1
ATOM 2826 O O . THR A 1 184 ? -43.477 -8.662 -7.614 1.00 14.38 180 THR A O 1
ATOM 2837 N N . LEU A 1 185 ? -42.871 -7.611 -5.707 1.00 14.00 181 LEU A N 1
ATOM 2838 C CA . LEU A 1 185 ? -43.667 -8.460 -4.838 1.00 14.67 181 LEU A CA 1
ATOM 2839 C C . LEU A 1 185 ? -44.523 -7.563 -3.953 1.00 17.05 181 LEU A C 1
ATOM 2840 O O . LEU A 1 185 ? -44.142 -6.434 -3.648 1.00 13.85 181 LEU A O 1
ATOM 2856 N N . PRO A 1 186 ? -45.700 -8.059 -3.543 1.00 18.97 182 PRO A N 1
ATOM 2857 C CA . PRO A 1 186 ? -46.545 -7.197 -2.713 1.00 17.41 182 PRO A CA 1
ATOM 2858 C C . PRO A 1 186 ? -45.956 -6.897 -1.354 1.00 14.08 182 PRO A C 1
ATOM 2859 O O . PRO A 1 186 ? -45.306 -7.739 -0.737 1.00 14.98 182 PRO A O 1
ATOM 2870 N N . ALA A 1 187 ? -46.175 -5.676 -0.900 1.00 15.63 183 ALA A N 1
ATOM 2871 C CA . ALA A 1 187 ? -45.814 -5.265 0.446 1.00 14.00 183 ALA A CA 1
ATOM 2872 C C . ALA A 1 187 ? -47.076 -5.374 1.272 1.00 13.52 183 ALA A C 1
ATOM 2873 O O . ALA A 1 187 ? -47.923 -4.491 1.244 1.00 14.31 183 ALA A O 1
ATOM 2880 N N . ARG A 1 188 ? -47.203 -6.481 1.992 1.00 14.03 184 ARG A N 1
ATOM 2881 C CA . ARG A 1 188 ? -48.497 -6.883 2.528 1.00 15.48 184 ARG A CA 1
ATOM 2882 C C . ARG A 1 188 ? -48.980 -5.995 3.675 1.00 15.79 184 ARG A C 1
ATOM 2883 O O . ARG A 1 188 ? -50.169 -6.001 3.991 1.00 17.62 184 ARG A O 1
ATOM 2904 N N . THR A 1 189 ? -48.083 -5.223 4.294 1.00 14.75 185 THR A N 1
ATOM 2905 C CA . THR A 1 189 ? -48.494 -4.285 5.337 1.00 15.17 185 THR A CA 1
ATOM 2906 C C . THR A 1 189 ? -49.043 -2.989 4.752 1.00 15.44 185 THR A C 1
ATOM 2907 O O . THR A 1 189 ? -49.590 -2.167 5.464 1.00 16.15 185 THR A O 1
ATOM 2918 N N . GLU A 1 190 ? -48.895 -2.817 3.444 1.00 15.07 186 GLU A N 1
ATOM 2919 C CA . GLU A 1 190 ? -49.225 -1.558 2.798 1.00 15.37 186 GLU A CA 1
ATOM 2920 C C . GLU A 1 190 ? -50.424 -1.697 1.895 1.00 18.55 186 GLU A C 1
ATOM 2921 O O . GLU A 1 190 ? -50.851 -2.808 1.562 1.00 17.30 186 GLU A O 1
ATOM 2933 N N . VAL A 1 191 ? -50.973 -0.543 1.524 1.00 23.91 187 VAL A N 1
ATOM 2934 C CA . VAL A 1 191 ? -52.069 -0.451 0.583 1.00 20.20 187 VAL A CA 1
ATOM 2935 C C . VAL A 1 191 ? -51.512 -0.206 -0.814 1.00 21.84 187 VAL A C 1
ATOM 2936 O O . VAL A 1 191 ? -50.758 0.741 -1.021 1.00 23.64 187 VAL A O 1
ATOM 2949 N N . ASP A 1 192 ? -51.904 -1.060 -1.752 1.00 21.18 188 ASP A N 1
ATOM 2950 C CA . ASP A 1 192 ? -51.590 -0.898 -3.167 1.00 23.21 188 ASP A CA 1
ATOM 2951 C C . ASP A 1 192 ? -50.117 -0.633 -3.392 1.00 19.60 188 ASP A C 1
ATOM 2952 O O . ASP A 1 192 ? -49.766 0.289 -4.112 1.00 26.15 188 ASP A O 1
ATOM 2961 N N . THR A 1 193 ? -49.260 -1.419 -2.750 1.00 15.98 189 THR A N 1
ATOM 2962 C CA . THR A 1 193 ? -47.828 -1.215 -2.826 1.00 14.33 189 THR A CA 1
ATOM 2963 C C . THR A 1 193 ? -47.119 -2.514 -3.139 1.00 17.05 189 THR A C 1
ATOM 2964 O O . THR A 1 193 ? -47.378 -3.530 -2.511 1.00 15.27 189 THR A O 1
ATOM 2975 N N . ALA A 1 194 ? -46.238 -2.472 -4.137 1.00 15.97 190 ALA A N 1
ATOM 2976 C CA . ALA A 1 194 ? -45.296 -3.557 -4.366 1.00 17.23 190 ALA A CA 1
ATOM 2977 C C . ALA A 1 194 ? -43.887 -3.011 -4.225 1.00 12.63 190 ALA A C 1
ATOM 2978 O O . ALA A 1 194 ? -43.678 -1.791 -4.200 1.00 13.97 190 ALA A O 1
ATOM 2985 N N . GLY A 1 195 ? -42.926 -3.916 -4.066 1.00 11.01 191 GLY A N 1
ATOM 2986 C CA . GLY A 1 195 ? -41.535 -3.535 -4.021 1.00 8.79 191 GLY A CA 1
ATOM 2987 C C . GLY A 1 195 ? -40.662 -4.451 -4.848 1.00 8.88 191 GLY A C 1
ATOM 2988 O O . GLY A 1 195 ? -40.947 -5.635 -5.008 1.00 10.99 191 GLY A O 1
ATOM 2992 N N . PHE A 1 196 ? -39.595 -3.879 -5.398 1.00 8.70 192 PHE A N 1
ATOM 2993 C CA . PHE A 1 196 ? -38.645 -4.631 -6.210 1.00 11.66 192 PHE A CA 1
ATOM 2994 C C . PHE A 1 196 ? -37.751 -5.541 -5.384 1.00 9.38 192 PHE A C 1
ATOM 2995 O O . PHE A 1 196 ? -37.264 -5.150 -4.322 1.00 8.96 192 PHE A O 1
ATOM 3012 N N . VAL A 1 197 ? -37.533 -6.743 -5.910 1.00 9.44 193 VAL A N 1
ATOM 3013 C CA . VAL A 1 197 ? -36.551 -7.693 -5.407 1.00 9.07 193 VAL A CA 1
ATOM 3014 C C . VAL A 1 197 ? -35.742 -8.187 -6.587 1.00 9.58 193 VAL A C 1
ATOM 3015 O O . VAL A 1 197 ? -36.314 -8.511 -7.653 1.00 12.41 193 VAL A O 1
ATOM 3028 N N . GLY A 1 198 ? -34.421 -8.283 -6.403 1.00 9.42 194 GLY A N 1
ATOM 3029 C CA . GLY A 1 198 ? -33.564 -8.657 -7.517 1.00 9.98 194 GLY A CA 1
ATOM 3030 C C . GLY A 1 198 ? -32.219 -7.958 -7.482 1.00 9.61 194 GLY A C 1
ATOM 3031 O O . GLY A 1 198 ? -31.759 -7.569 -6.429 1.00 11.66 194 GLY A O 1
ATOM 3035 N N . ARG A 1 199 ? -31.594 -7.819 -8.647 1.00 10.56 195 ARG A N 1
ATOM 3036 C CA . ARG A 1 199 ? -30.250 -7.276 -8.721 1.00 9.90 195 ARG A CA 1
ATOM 3037 C C . ARG A 1 199 ? -30.196 -6.172 -9.757 1.00 10.29 195 ARG A C 1
ATOM 3038 O O . ARG A 1 199 ? -30.704 -6.338 -10.880 1.00 13.05 195 ARG A O 1
ATOM 3059 N N . VAL A 1 200 ? -29.577 -5.055 -9.384 1.00 9.81 196 VAL A N 1
ATOM 3060 C CA . VAL A 1 200 ? -29.358 -3.975 -10.342 1.00 9.54 196 VAL A CA 1
ATOM 3061 C C . VAL A 1 200 ? -27.882 -3.579 -10.298 1.00 10.91 196 VAL A C 1
ATOM 3062 O O . VAL A 1 200 ? -27.310 -3.455 -9.223 1.00 12.39 196 VAL A O 1
ATOM 3075 N N . VAL A 1 201 ? -27.273 -3.395 -11.475 1.00 11.07 197 VAL A N 1
ATOM 3076 C CA . VAL A 1 201 ? -25.923 -2.845 -11.527 1.00 11.84 197 VAL A CA 1
ATOM 3077 C C . VAL A 1 201 ? -25.988 -1.406 -12.048 1.00 10.19 197 VAL A C 1
ATOM 3078 O O . VAL A 1 201 ? -26.394 -1.155 -13.175 1.00 10.88 197 VAL A O 1
ATOM 3091 N N . TYR A 1 202 ? -25.574 -0.490 -11.185 1.00 10.02 198 TYR A N 1
ATOM 3092 C CA . TYR A 1 202 ? -25.483 0.942 -11.454 1.00 11.61 198 TYR A CA 1
ATOM 3093 C C . TYR A 1 202 ? -24.099 1.280 -11.946 1.00 13.19 198 TYR A C 1
ATOM 3094 O O . TYR A 1 202 ? -23.116 0.637 -11.568 1.00 12.25 198 TYR A O 1
ATOM 3112 N N . HIS A 1 203 ? -24.026 2.285 -12.810 1.00 11.85 199 HIS A N 1
ATOM 3113 C CA . HIS A 1 203 ? -22.763 2.679 -13.383 1.00 11.07 199 HIS A CA 1
ATOM 3114 C C . HIS A 1 203 ? -22.744 4.184 -13.530 1.00 14.91 199 HIS A C 1
ATOM 3115 O O . HIS A 1 203 ? -23.694 4.764 -14.074 1.00 15.00 199 HIS A O 1
ATOM 3130 N N . LEU A 1 204 ? -21.670 4.805 -13.055 1.00 14.04 200 LEU A N 1
ATOM 3131 C CA . LEU A 1 204 ? -21.494 6.249 -13.143 1.00 12.94 200 LEU A CA 1
ATOM 3132 C C . LEU A 1 204 ? -20.423 6.589 -14.178 1.00 14.90 200 LEU A C 1
ATOM 3133 O O . LEU A 1 204 ? -19.216 6.443 -13.917 1.00 15.51 200 LEU A O 1
ATOM 3149 N N . PRO A 1 205 ? -20.853 7.036 -15.368 1.00 14.65 201 PRO A N 1
ATOM 3150 C CA . PRO A 1 205 ? -19.889 7.372 -16.413 1.00 20.45 201 PRO A CA 1
ATOM 3151 C C . PRO A 1 205 ? -18.975 8.488 -15.971 1.00 16.91 201 PRO A C 1
ATOM 3152 O O . PRO A 1 205 ? -19.429 9.454 -15.347 1.00 17.91 201 PRO A O 1
ATOM 3163 N N . ARG A 1 206 ? -17.714 8.351 -16.350 1.00 17.86 202 ARG A N 1
ATOM 3164 C CA . ARG A 1 206 ? -16.659 9.329 -16.095 1.00 24.24 202 ARG A CA 1
ATOM 3165 C C . ARG A 1 206 ? -16.603 9.793 -14.657 1.00 20.38 202 ARG A C 1
ATOM 3166 O O . ARG A 1 206 ? -16.305 10.957 -14.389 1.00 19.74 202 ARG A O 1
ATOM 3187 N N . ALA A 1 207 ? -16.879 8.892 -13.721 1.00 19.13 203 ALA A N 1
ATOM 3188 C CA . ALA A 1 207 ? -16.762 9.250 -12.315 1.00 19.42 203 ALA A CA 1
ATOM 3189 C C . ALA A 1 207 ? -15.365 9.747 -11.992 1.00 18.38 203 ALA A C 1
ATOM 3190 O O . ALA A 1 207 ? -14.373 9.128 -12.366 1.00 17.65 203 ALA A O 1
ATOM 3197 N N . THR A 1 208 ? -15.285 10.843 -11.246 1.00 17.43 204 THR A N 1
ATOM 3198 C CA . THR A 1 208 ? -14.024 11.214 -10.619 1.00 18.57 204 THR A CA 1
ATOM 3199 C C . THR A 1 208 ? -13.697 10.185 -9.544 1.00 17.02 204 THR A C 1
ATOM 3200 O O . THR A 1 208 ? -14.565 9.401 -9.154 1.00 17.96 204 THR A O 1
ATOM 3211 N N . GLU A 1 209 ? -12.467 10.184 -9.042 1.00 14.68 205 GLU A N 1
ATOM 3212 C CA . GLU A 1 209 ? -12.113 9.270 -7.950 1.00 17.28 205 GLU A CA 1
ATOM 3213 C C . GLU A 1 209 ? -13.031 9.504 -6.749 1.00 13.60 205 GLU A C 1
ATOM 3214 O O . GLU A 1 209 ? -13.556 8.557 -6.180 1.00 14.94 205 GLU A O 1
ATOM 3226 N N . GLU A 1 210 ? -13.242 10.766 -6.391 1.00 14.00 206 GLU A N 1
ATOM 3227 C CA . GLU A 1 210 ? -14.089 11.117 -5.257 1.00 13.32 206 GLU A CA 1
ATOM 3228 C C . GLU A 1 210 ? -15.527 10.585 -5.439 1.00 13.49 206 GLU A C 1
ATOM 3229 O O . GLU A 1 210 ? -16.134 9.983 -4.538 1.00 13.44 206 GLU A O 1
ATOM 3241 N N . GLU A 1 211 ? -16.069 10.803 -6.629 1.00 15.01 207 GLU A N 1
ATOM 3242 C CA . GLU A 1 211 ? -17.413 10.313 -6.941 1.00 14.53 207 GLU A CA 1
ATOM 3243 C C . GLU A 1 211 ? -17.529 8.790 -6.847 1.00 11.52 207 GLU A C 1
ATOM 3244 O O . GLU A 1 211 ? -18.514 8.251 -6.314 1.00 12.38 207 GLU A O 1
ATOM 3256 N N . ALA A 1 212 ? -16.530 8.097 -7.400 1.00 10.65 208 ALA A N 1
ATOM 3257 C CA . ALA A 1 212 ? -16.515 6.636 -7.383 1.00 13.92 208 ALA A CA 1
ATOM 3258 C C . ALA A 1 212 ? -16.359 6.112 -5.942 1.00 14.53 208 ALA A C 1
ATOM 3259 O O . ALA A 1 212 ? -16.941 5.087 -5.557 1.00 11.90 208 ALA A O 1
ATOM 3266 N N . LEU A 1 213 ? -15.578 6.830 -5.138 1.00 13.62 209 LEU A N 1
ATOM 3267 C CA . LEU A 1 213 ? -15.493 6.478 -3.721 1.00 13.04 209 LEU A CA 1
ATOM 3268 C C . LEU A 1 213 ? -16.843 6.626 -2.987 1.00 11.41 209 LEU A C 1
ATOM 3269 O O . LEU A 1 213 ? -17.265 5.721 -2.240 1.00 9.74 209 LEU A O 1
ATOM 3285 N N . TRP A 1 214 ? -17.502 7.771 -3.181 1.00 11.95 210 TRP A N 1
ATOM 3286 C CA . TRP A 1 214 ? -18.821 7.957 -2.611 1.00 10.11 210 TRP A CA 1
ATOM 3287 C C . TRP A 1 214 ? -19.799 6.877 -3.091 1.00 9.89 210 TRP A C 1
ATOM 3288 O O . TRP A 1 214 ? -20.576 6.339 -2.304 1.00 10.32 210 TRP A O 1
ATOM 3309 N N . LEU A 1 215 ? -19.778 6.552 -4.386 1.00 8.54 211 LEU A N 1
ATOM 3310 C CA . LEU A 1 215 ? -20.649 5.472 -4.869 1.00 8.90 211 LEU A CA 1
ATOM 3311 C C . LEU A 1 215 ? -20.392 4.171 -4.086 1.00 10.21 211 LEU A C 1
ATOM 3312 O O . LEU A 1 215 ? -21.335 3.509 -3.594 1.00 8.96 211 LEU A O 1
ATOM 3328 N N . SER A 1 216 ? -19.113 3.845 -3.917 1.00 10.45 212 SER A N 1
ATOM 3329 C CA . SER A 1 216 ? -18.779 2.630 -3.169 1.00 10.39 212 SER A CA 1
ATOM 3330 C C . SER A 1 216 ? -19.253 2.688 -1.715 1.00 8.26 212 SER A C 1
ATOM 3331 O O . SER A 1 216 ? -19.699 1.678 -1.141 1.00 10.57 212 SER A O 1
ATOM 3339 N N . ALA A 1 217 ? -19.166 3.871 -1.135 1.00 9.56 213 ALA A N 1
ATOM 3340 C CA . ALA A 1 217 ? -19.603 4.076 0.250 1.00 11.32 213 ALA A CA 1
ATOM 3341 C C . ALA A 1 217 ? -21.120 3.924 0.407 1.00 8.10 213 ALA A C 1
ATOM 3342 O O . ALA A 1 217 ? -21.592 3.341 1.399 1.00 8.88 213 ALA A O 1
ATOM 3349 N N . LEU A 1 218 ? -21.884 4.442 -0.560 1.00 9.82 214 LEU A N 1
ATOM 3350 C CA . LEU A 1 218 ? -23.332 4.247 -0.531 1.00 10.49 214 LEU A CA 1
ATOM 3351 C C . LEU A 1 218 ? -23.636 2.762 -0.574 1.00 7.59 214 LEU A C 1
ATOM 3352 O O . LEU A 1 218 ? -24.522 2.259 0.147 1.00 8.74 214 LEU A O 1
ATOM 3368 N N . GLY A 1 219 ? -22.895 2.074 -1.442 1.00 8.55 215 GLY A N 1
ATOM 3369 C CA . GLY A 1 219 ? -22.975 0.621 -1.509 1.00 8.12 215 GLY A CA 1
ATOM 3370 C C . GLY A 1 219 ? -22.732 -0.090 -0.187 1.00 8.27 215 GLY A C 1
ATOM 3371 O O . GLY A 1 219 ? -23.537 -0.931 0.233 1.00 10.10 215 GLY A O 1
ATOM 3375 N N . ARG A 1 220 ? -21.635 0.235 0.473 1.00 10.68 216 ARG A N 1
ATOM 3376 C CA A ARG A 1 220 ? -21.339 -0.366 1.776 0.50 9.31 216 ARG A CA 1
ATOM 3377 C CA B ARG A 1 220 ? -21.342 -0.375 1.773 0.50 9.44 216 ARG A CA 1
ATOM 3378 C C . ARG A 1 220 ? -22.380 -0.003 2.840 1.00 8.97 216 ARG A C 1
ATOM 3379 O O . ARG A 1 220 ? -22.733 -0.833 3.686 1.00 11.29 216 ARG A O 1
ATOM 3420 N N . PHE A 1 221 ? -22.863 1.239 2.817 1.00 9.11 217 PHE A N 1
ATOM 3421 C CA . PHE A 1 221 ? -23.851 1.693 3.792 1.00 8.77 217 PHE A CA 1
ATOM 3422 C C . PHE A 1 221 ? -25.184 0.979 3.640 1.00 8.59 217 PHE A C 1
ATOM 3423 O O . PHE A 1 221 ? -25.890 0.725 4.639 1.00 10.04 217 PHE A O 1
ATOM 3440 N N . ALA A 1 222 ? -25.545 0.673 2.381 1.00 8.80 218 ALA A N 1
ATOM 3441 C CA . ALA A 1 222 ? -26.803 -0.040 2.125 1.00 9.83 218 ALA A CA 1
ATOM 3442 C C . ALA A 1 222 ? -27.056 -1.287 3.009 1.00 7.12 218 ALA A C 1
ATOM 3443 O O . ALA A 1 222 ? -28.192 -1.535 3.454 1.00 8.37 218 ALA A O 1
ATOM 3450 N N . PHE A 1 223 ? -26.003 -2.042 3.285 1.00 7.17 219 PHE A N 1
ATOM 3451 C CA . PHE A 1 223 ? -26.075 -3.229 4.130 1.00 9.20 219 PHE A CA 1
ATOM 3452 C C . PHE A 1 223 ? -26.719 -2.892 5.476 1.00 9.51 219 PHE A C 1
ATOM 3453 O O . PHE A 1 223 ? -27.461 -3.693 6.050 1.00 10.64 219 PHE A O 1
ATOM 3470 N N . TYR A 1 224 ? -26.378 -1.718 5.996 1.00 10.17 220 TYR A N 1
ATOM 3471 C CA . TYR A 1 224 ? -26.860 -1.268 7.303 1.00 10.89 220 TYR A CA 1
ATOM 3472 C C . TYR A 1 224 ? -28.179 -0.515 7.191 1.00 13.26 220 TYR A C 1
ATOM 3473 O O . TYR A 1 224 ? -29.100 -0.762 7.974 1.00 14.26 220 TYR A O 1
ATOM 3491 N N . SER A 1 225 ? -28.269 0.416 6.241 1.00 10.27 221 SER A N 1
ATOM 3492 C CA . SER A 1 225 ? -29.432 1.306 6.199 1.00 8.11 221 SER A CA 1
ATOM 3493 C C . SER A 1 225 ? -30.652 0.707 5.496 1.00 9.03 221 SER A C 1
ATOM 3494 O O . SER A 1 225 ? -31.810 1.018 5.822 1.00 11.92 221 SER A O 1
ATOM 3502 N N . GLY A 1 226 ? -30.392 -0.131 4.510 1.00 10.41 222 GLY A N 1
ATOM 3503 C CA . GLY A 1 226 ? -31.427 -0.516 3.576 1.00 11.95 222 GLY A CA 1
ATOM 3504 C C . GLY A 1 226 ? -31.723 0.629 2.634 1.00 11.88 222 GLY A C 1
ATOM 3505 O O . GLY A 1 226 ? -31.110 1.703 2.692 1.00 11.33 222 GLY A O 1
ATOM 3509 N N . VAL A 1 227 ? -32.678 0.397 1.745 1.00 9.27 223 VAL A N 1
ATOM 3510 C CA . VAL A 1 227 ? -32.944 1.339 0.667 1.00 9.04 223 VAL A CA 1
ATOM 3511 C C . VAL A 1 227 ? -34.430 1.689 0.613 1.00 9.02 223 VAL A C 1
ATOM 3512 O O . VAL A 1 227 ? -35.280 0.813 0.703 1.00 10.69 223 VAL A O 1
ATOM 3525 N N . GLY A 1 228 ? -34.724 2.971 0.452 1.00 9.05 224 GLY A N 1
ATOM 3526 C CA . GLY A 1 228 ? -36.090 3.421 0.239 1.00 9.52 224 GLY A CA 1
ATOM 3527 C C . GLY A 1 228 ? -36.949 3.492 1.479 1.00 12.87 224 GLY A C 1
ATOM 3528 O O . GLY A 1 228 ? -36.456 3.716 2.591 1.00 10.56 224 GLY A O 1
ATOM 3532 N N . ALA A 1 229 ? -38.239 3.298 1.279 1.00 11.40 225 ALA A N 1
ATOM 3533 C CA . ALA A 1 229 ? -39.240 3.551 2.307 1.00 10.13 225 ALA A CA 1
ATOM 3534 C C . ALA A 1 229 ? -39.501 2.347 3.194 1.00 10.69 225 ALA A C 1
ATOM 3535 O O . ALA A 1 229 ? -39.358 1.202 2.775 1.00 9.98 225 ALA A O 1
ATOM 3542 N N . LYS A 1 230 ? -39.926 2.634 4.419 1.00 12.83 226 LYS A N 1
ATOM 3543 C CA . LYS A 1 230 ? -40.406 1.627 5.358 1.00 13.35 226 LYS A CA 1
ATOM 3544 C C . LYS A 1 230 ? -39.352 0.575 5.663 1.00 11.14 226 LYS A C 1
ATOM 3545 O O . LYS A 1 230 ? -39.663 -0.595 5.852 1.00 9.43 226 LYS A O 1
ATOM 3564 N N . THR A 1 231 ? -38.096 1.008 5.756 1.00 11.76 227 THR A N 1
ATOM 3565 C CA . THR A 1 231 ? -37.055 0.099 6.191 1.00 10.29 227 THR A CA 1
ATOM 3566 C C . THR A 1 231 ? -37.271 -0.338 7.653 1.00 10.37 227 THR A C 1
ATOM 3567 O O . THR A 1 231 ? -36.694 -1.324 8.086 1.00 10.81 227 THR A O 1
ATOM 3578 N N . SER A 1 232 ? -38.106 0.393 8.391 1.00 10.52 228 SER A N 1
ATOM 3579 C CA . SER A 1 232 ? -38.427 0.009 9.763 1.00 13.31 228 SER A CA 1
ATOM 3580 C C . SER A 1 232 ? -39.322 -1.232 9.790 1.00 10.24 228 SER A C 1
ATOM 3581 O O . SER A 1 232 ? -39.513 -1.857 10.859 1.00 10.55 228 SER A O 1
ATOM 3589 N N . LEU A 1 233 ? -39.876 -1.585 8.634 1.00 10.86 229 LEU A N 1
ATOM 3590 C CA . LEU A 1 233 ? -40.748 -2.749 8.520 1.00 10.59 229 LEU A CA 1
ATOM 3591 C C . LEU A 1 233 ? -40.120 -3.877 7.727 1.00 10.23 229 LEU A C 1
ATOM 3592 O O . LEU A 1 233 ? -40.793 -4.840 7.373 1.00 14.16 229 LEU A O 1
ATOM 3608 N N . GLY A 1 234 ? -38.812 -3.794 7.484 1.00 8.85 230 GLY A N 1
ATOM 3609 C CA . GLY A 1 234 ? -38.130 -4.884 6.818 1.00 8.50 230 GLY A CA 1
ATOM 3610 C C . GLY A 1 234 ? -38.041 -4.776 5.312 1.00 10.12 230 GLY A C 1
ATOM 3611 O O . GLY A 1 234 ? -37.450 -5.648 4.672 1.00 9.79 230 GLY A O 1
ATOM 3615 N N . TYR A 1 235 ? -38.634 -3.723 4.755 1.00 9.03 231 TYR A N 1
ATOM 3616 C CA . TYR A 1 235 ? -38.570 -3.473 3.316 1.00 10.30 231 TYR A CA 1
ATOM 3617 C C . TYR A 1 235 ? -37.204 -2.877 2.998 1.00 8.59 231 TYR A C 1
ATOM 3618 O O . TYR A 1 235 ? -36.516 -2.302 3.871 1.00 10.24 231 TYR A O 1
ATOM 3636 N N . GLY A 1 236 ? -36.791 -3.009 1.754 1.00 7.81 232 GLY A N 1
ATOM 3637 C CA . GLY A 1 236 ? -35.566 -2.355 1.321 1.00 9.51 232 GLY A CA 1
ATOM 3638 C C . GLY A 1 236 ? -34.269 -2.947 1.843 1.00 9.68 232 GLY A C 1
ATOM 3639 O O . GLY A 1 236 ? -33.235 -2.272 1.811 1.00 9.66 232 GLY A O 1
ATOM 3643 N N . ARG A 1 237 ? -34.295 -4.206 2.275 1.00 8.50 233 ARG A N 1
ATOM 3644 C CA . ARG A 1 237 ? -33.095 -4.850 2.755 1.00 9.88 233 ARG A CA 1
ATOM 3645 C C . ARG A 1 237 ? -32.228 -5.106 1.524 1.00 10.31 233 ARG A C 1
ATOM 3646 O O . ARG A 1 237 ? -32.693 -5.644 0.517 1.00 9.67 233 ARG A O 1
ATOM 3667 N N . ALA A 1 238 ? -30.985 -4.660 1.578 1.00 9.83 234 ALA A N 1
ATOM 3668 C CA . ALA A 1 238 ? -30.141 -4.663 0.398 1.00 9.66 234 ALA A CA 1
ATOM 3669 C C . ALA A 1 238 ? -28.698 -4.800 0.778 1.00 13.14 234 ALA A C 1
ATOM 3670 O O . ALA A 1 238 ? -28.319 -4.485 1.895 1.00 9.11 234 ALA A O 1
ATOM 3677 N N . ARG A 1 239 ? -27.908 -5.268 -0.174 1.00 8.97 235 ARG A N 1
ATOM 3678 C CA . ARG A 1 239 ? -26.462 -5.278 0.004 1.00 10.18 235 ARG A CA 1
ATOM 3679 C C . ARG A 1 239 ? -25.724 -5.149 -1.317 1.00 11.05 235 ARG A C 1
ATOM 3680 O O . ARG A 1 239 ? -26.236 -5.517 -2.372 1.00 11.29 235 ARG A O 1
ATOM 3701 N N . ALA A 1 240 ? -24.491 -4.654 -1.248 1.00 9.67 236 ALA A N 1
ATOM 3702 C CA . ALA A 1 240 ? -23.652 -4.605 -2.427 1.00 10.43 236 ALA A CA 1
ATOM 3703 C C . ALA A 1 240 ? -23.028 -5.959 -2.711 1.00 17.62 236 ALA A C 1
ATOM 3704 O O . ALA A 1 240 ? -22.696 -6.705 -1.789 1.00 16.54 236 ALA A O 1
ATOM 3711 N N . GLU A 1 241 ? -22.865 -6.252 -4.003 1.00 15.13 237 GLU A N 1
ATOM 3712 C CA . GLU A 1 241 ? -22.290 -7.509 -4.483 1.00 20.31 237 GLU A CA 1
ATOM 3713 C C . GLU A 1 241 ? -21.177 -7.196 -5.448 1.00 21.44 237 GLU A C 1
ATOM 3714 O O . GLU A 1 241 ? -20.937 -6.039 -5.777 1.00 24.37 237 GLU A O 1
ATOM 3726 N N . SER A 1 242 ? -20.541 -8.248 -5.948 1.00 33.94 238 SER A N 1
ATOM 3727 C CA . SER A 1 242 ? -19.541 -8.114 -7.005 1.00 40.65 238 SER A CA 1
ATOM 3728 C C . SER A 1 242 ? -20.207 -7.734 -8.325 1.00 48.00 238 SER A C 1
ATOM 3729 O O . SER A 1 242 ? -21.133 -8.410 -8.788 1.00 51.17 238 SER A O 1
ATOM 3737 N N . ALA A 1 243 ? -19.741 -6.635 -8.915 1.00 40.31 239 ALA A N 1
ATOM 3738 C CA . ALA A 1 243 ? -20.261 -6.159 -10.191 1.00 45.05 239 ALA A CA 1
ATOM 3739 C C . ALA A 1 243 ? -19.919 -7.138 -11.305 1.00 56.86 239 ALA A C 1
ATOM 3740 O O . ALA A 1 243 ? -18.878 -7.805 -11.260 1.00 57.68 239 ALA A O 1
ATOM 3748 N N . SER B 1 4 ? -52.818 -7.256 -0.799 1.00 50.29 0 SER B N 1
ATOM 3749 C CA . SER B 1 4 ? -52.834 -6.988 0.659 1.00 41.24 0 SER B CA 1
ATOM 3750 C C . SER B 1 4 ? -54.279 -7.017 1.152 1.00 32.36 0 SER B C 1
ATOM 3751 O O . SER B 1 4 ? -55.231 -7.101 0.377 1.00 37.14 0 SER B O 1
ATOM 3761 N N . MET B 1 5 ? -54.406 -6.947 2.461 1.00 31.72 1 MET B N 1
ATOM 3762 C CA . MET B 1 5 ? -55.656 -7.093 3.132 1.00 24.86 1 MET B CA 1
ATOM 3763 C C . MET B 1 5 ? -56.060 -5.693 3.522 1.00 21.06 1 MET B C 1
ATOM 3764 O O . MET B 1 5 ? -55.970 -5.289 4.669 1.00 19.83 1 MET B O 1
ATOM 3778 N N . VAL B 1 6 ? -56.509 -4.941 2.530 1.00 22.57 2 VAL B N 1
ATOM 3779 C CA . VAL B 1 6 ? -56.938 -3.568 2.742 1.00 18.12 2 VAL B CA 1
ATOM 3780 C C . VAL B 1 6 ? -58.268 -3.494 3.464 1.00 17.13 2 VAL B C 1
ATOM 3781 O O . VAL B 1 6 ? -59.158 -4.326 3.284 1.00 20.06 2 VAL B O 1
ATOM 3794 N N . LEU B 1 7 ? -58.390 -2.487 4.309 1.00 16.71 3 LEU B N 1
ATOM 3795 C CA . LEU B 1 7 ? -59.717 -2.056 4.714 1.00 15.79 3 LEU B CA 1
ATOM 3796 C C . LEU B 1 7 ? -59.731 -0.547 4.693 1.00 14.25 3 LEU B C 1
ATOM 3797 O O . LEU B 1 7 ? -58.686 0.096 4.829 1.00 14.41 3 LEU B O 1
ATOM 3813 N N . ALA B 1 8 ? -60.897 0.019 4.431 1.00 13.45 4 ALA B N 1
ATOM 3814 C CA . ALA B 1 8 ? -60.991 1.449 4.224 1.00 12.74 4 ALA B CA 1
ATOM 3815 C C . ALA B 1 8 ? -62.291 2.059 4.739 1.00 15.73 4 ALA B C 1
ATOM 3816 O O . ALA B 1 8 ? -63.323 1.391 4.839 1.00 14.41 4 ALA B O 1
ATOM 3823 N N . ALA B 1 9 ? -62.217 3.341 5.072 1.00 12.77 5 ALA B N 1
ATOM 3824 C CA . ALA B 1 9 ? -63.392 4.148 5.359 1.00 11.41 5 ALA B CA 1
ATOM 3825 C C . ALA B 1 9 ? -63.233 5.427 4.561 1.00 10.75 5 ALA B C 1
ATOM 3826 O O . ALA B 1 9 ? -62.304 6.241 4.802 1.00 12.36 5 ALA B O 1
ATOM 3833 N N . LEU B 1 10 ? -64.111 5.565 3.570 1.00 10.60 6 LEU B N 1
ATOM 3834 C CA . LEU B 1 10 ? -64.097 6.707 2.672 1.00 10.74 6 LEU B CA 1
ATOM 3835 C C . LEU B 1 10 ? -65.173 7.662 3.113 1.00 12.27 6 LEU B C 1
ATOM 3836 O O . LEU B 1 10 ? -66.313 7.249 3.340 1.00 12.26 6 LEU B O 1
ATOM 3852 N N . VAL B 1 11 ? -64.804 8.928 3.226 1.00 11.03 7 VAL B N 1
ATOM 3853 C CA . VAL B 1 11 ? -65.723 9.973 3.636 1.00 10.22 7 VAL B CA 1
ATOM 3854 C C . VAL B 1 11 ? -66.136 10.805 2.433 1.00 12.47 7 VAL B C 1
ATOM 3855 O O . VAL B 1 11 ? -65.291 11.314 1.693 1.00 13.45 7 VAL B O 1
ATOM 3868 N N . LEU B 1 12 ? -67.445 10.889 2.220 1.00 12.24 8 LEU B N 1
ATOM 3869 C CA . LEU B 1 12 ? -68.022 11.797 1.233 1.00 11.69 8 LEU B CA 1
ATOM 3870 C C . LEU B 1 12 ? -68.400 13.081 1.957 1.00 13.47 8 LEU B C 1
ATOM 3871 O O . LEU B 1 12 ? -69.356 13.092 2.745 1.00 11.87 8 LEU B O 1
ATOM 3887 N N . VAL B 1 13 ? -67.634 14.140 1.722 1.00 11.46 9 VAL B N 1
ATOM 3888 C CA . VAL B 1 13 ? -67.942 15.445 2.286 1.00 11.93 9 VAL B CA 1
ATOM 3889 C C . VAL B 1 13 ? -68.918 16.117 1.331 1.00 15.56 9 VAL B C 1
ATOM 3890 O O . VAL B 1 13 ? -68.758 16.059 0.105 1.00 12.93 9 VAL B O 1
ATOM 3903 N N . LEU B 1 14 ? -69.971 16.690 1.900 1.00 13.78 10 LEU B N 1
ATOM 3904 C CA . LEU B 1 14 ? -71.158 17.023 1.136 1.00 14.03 10 LEU B CA 1
ATOM 3905 C C . LEU B 1 14 ? -71.403 18.507 1.099 1.00 17.00 10 LEU B C 1
ATOM 3906 O O . LEU B 1 14 ? -71.063 19.227 2.031 1.00 17.44 10 LEU B O 1
ATOM 3922 N N . GLU B 1 15 ? -71.999 18.961 0.007 1.00 16.84 11 GLU B N 1
ATOM 3923 C CA . GLU B 1 15 ? -72.554 20.300 -0.043 1.00 16.07 11 GLU B CA 1
ATOM 3924 C C . GLU B 1 15 ? -74.043 20.190 -0.084 1.00 16.82 11 GLU B C 1
ATOM 3925 O O . GLU B 1 15 ? -74.602 19.424 -0.868 1.00 20.10 11 GLU B O 1
ATOM 3937 N N . GLY B 1 16 ? -74.695 20.975 0.752 1.00 18.83 12 GLY B N 1
ATOM 3938 C CA . GLY B 1 16 ? -76.134 20.964 0.809 1.00 19.34 12 GLY B CA 1
ATOM 3939 C C . GLY B 1 16 ? -76.625 20.976 2.235 1.00 23.12 12 GLY B C 1
ATOM 3940 O O . GLY B 1 16 ? -75.865 20.687 3.165 1.00 20.78 12 GLY B O 1
ATOM 3944 N N . GLU B 1 17 ? -77.904 21.294 2.397 1.00 22.99 13 GLU B N 1
ATOM 3945 C CA . GLU B 1 17 ? -78.508 21.403 3.722 1.00 25.57 13 GLU B CA 1
ATOM 3946 C C . GLU B 1 17 ? -79.082 20.072 4.189 1.00 25.41 13 GLU B C 1
ATOM 3947 O O . GLU B 1 17 ? -79.401 19.212 3.378 1.00 31.54 13 GLU B O 1
ATOM 3959 N N . GLY B 1 18 ? -79.188 19.909 5.503 1.00 26.59 14 GLY B N 1
ATOM 3960 C CA . GLY B 1 18 ? -79.754 18.709 6.082 1.00 31.20 14 GLY B CA 1
ATOM 3961 C C . GLY B 1 18 ? -78.669 17.703 6.385 1.00 24.04 14 GLY B C 1
ATOM 3962 O O . GLY B 1 18 ? -77.487 17.963 6.157 1.00 25.34 14 GLY B O 1
ATOM 3966 N N . LEU B 1 19 ? -79.069 16.566 6.938 1.00 26.53 15 LEU B N 1
ATOM 3967 C CA . LEU B 1 19 ? -78.140 15.473 7.192 1.00 26.01 15 LEU B CA 1
ATOM 3968 C C . LEU B 1 19 ? -78.588 14.264 6.405 1.00 15.81 15 LEU B C 1
ATOM 3969 O O . LEU B 1 19 ? -79.787 14.093 6.157 1.00 16.51 15 LEU B O 1
ATOM 3985 N N . PRO B 1 20 ? -77.631 13.429 6.001 1.00 16.39 16 PRO B N 1
ATOM 3986 C CA . PRO B 1 20 ? -78.016 12.136 5.463 1.00 13.00 16 PRO B CA 1
ATOM 3987 C C . PRO B 1 20 ? -78.946 11.401 6.393 1.00 14.18 16 PRO B C 1
ATOM 3988 O O . PRO B 1 20 ? -78.851 11.552 7.625 1.00 16.77 16 PRO B O 1
ATOM 3999 N N . GLU B 1 21 ? -79.847 10.631 5.801 1.00 13.79 17 GLU B N 1
ATOM 4000 C CA . GLU B 1 21 ? -80.743 9.757 6.536 1.00 15.43 17 GLU B CA 1
ATOM 4001 C C . GLU B 1 21 ? -80.233 8.316 6.432 1.00 13.89 17 GLU B C 1
ATOM 4002 O O . GLU B 1 21 ? -79.724 7.908 5.401 1.00 13.66 17 GLU B O 1
ATOM 4014 N N . PRO B 1 22 ? -80.353 7.533 7.508 1.00 11.78 18 PRO B N 1
ATOM 4015 C CA . PRO B 1 22 ? -79.895 6.139 7.480 1.00 10.81 18 PRO B CA 1
ATOM 4016 C C . PRO B 1 22 ? -80.376 5.316 6.282 1.00 12.20 18 PRO B C 1
ATOM 4017 O O . PRO B 1 22 ? -79.566 4.691 5.575 1.00 11.73 18 PRO B O 1
ATOM 4028 N N . LEU B 1 23 ? -81.683 5.292 6.043 1.00 11.92 19 LEU B N 1
ATOM 4029 C CA . LEU B 1 23 ? -82.195 4.477 4.946 1.00 13.80 19 LEU B CA 1
ATOM 4030 C C . LEU B 1 23 ? -81.815 5.035 3.572 1.00 11.93 19 LEU B C 1
ATOM 4031 O O . LEU B 1 23 ? -81.514 4.273 2.663 1.00 12.36 19 LEU B O 1
ATOM 4047 N N . GLY B 1 24 ? -81.804 6.350 3.419 1.00 11.06 20 GLY B N 1
ATOM 4048 C CA . GLY B 1 24 ? -81.404 6.947 2.158 1.00 11.46 20 GLY B CA 1
ATOM 4049 C C . GLY B 1 24 ? -79.938 6.646 1.840 1.00 11.14 20 GLY B C 1
ATOM 4050 O O . GLY B 1 24 ? -79.575 6.327 0.689 1.00 11.79 20 GLY B O 1
ATOM 4054 N N . LEU B 1 25 ? -79.092 6.754 2.869 1.00 12.97 21 LEU B N 1
ATOM 4055 C CA . LEU B 1 25 ? -77.670 6.434 2.704 1.00 12.92 21 LEU B CA 1
ATOM 4056 C C . LEU B 1 25 ? -77.489 4.953 2.334 1.00 10.81 21 LEU B C 1
ATOM 4057 O O . LEU B 1 25 ? -76.767 4.613 1.372 1.00 12.05 21 LEU B O 1
ATOM 4073 N N . ARG B 1 26 ? -78.150 4.057 3.085 1.00 10.71 22 ARG B N 1
ATOM 4074 C CA . ARG B 1 26 ? -78.028 2.635 2.757 1.00 12.66 22 ARG B CA 1
ATOM 4075 C C . ARG B 1 26 ? -78.581 2.305 1.379 1.00 12.43 22 ARG B C 1
ATOM 4076 O O . ARG B 1 26 ? -78.017 1.492 0.654 1.00 12.92 22 ARG B O 1
ATOM 4097 N N . GLY B 1 27 ? -79.699 2.927 1.014 1.00 12.01 23 GLY B N 1
ATOM 4098 C CA . GLY B 1 27 ? -80.285 2.718 -0.299 1.00 15.37 23 GLY B CA 1
ATOM 4099 C C . GLY B 1 27 ? -79.354 3.138 -1.420 1.00 16.20 23 GLY B C 1
ATOM 4100 O O . GLY B 1 27 ? -79.210 2.436 -2.442 1.00 18.28 23 GLY B O 1
ATOM 4104 N N . PHE B 1 28 ? -78.733 4.297 -1.242 1.00 15.32 24 PHE B N 1
ATOM 4105 C CA . PHE B 1 28 ? -77.714 4.753 -2.179 1.00 15.00 24 PHE B CA 1
ATOM 4106 C C . PHE B 1 28 ? -76.571 3.734 -2.319 1.00 15.78 24 PHE B C 1
ATOM 4107 O O . PHE B 1 28 ? -76.167 3.333 -3.445 1.00 15.98 24 PHE B O 1
ATOM 4124 N N . PHE B 1 29 ? -76.068 3.292 -1.165 1.00 13.09 25 PHE B N 1
ATOM 4125 C CA . PHE B 1 29 ? -74.996 2.304 -1.152 1.00 13.65 25 PHE B CA 1
ATOM 4126 C C . PHE B 1 29 ? -75.382 1.016 -1.868 1.00 14.98 25 PHE B C 1
ATOM 4127 O O . PHE B 1 29 ? -74.624 0.505 -2.707 1.00 16.65 25 PHE B O 1
ATOM 4144 N N . TYR B 1 30 ? -76.567 0.497 -1.550 1.00 16.75 26 TYR B N 1
ATOM 4145 C CA . TYR B 1 30 ? -77.042 -0.719 -2.193 1.00 21.35 26 TYR B CA 1
ATOM 4146 C C . TYR B 1 30 ? -77.217 -0.484 -3.690 1.00 25.53 26 TYR B C 1
ATOM 4147 O O . TYR B 1 30 ? -76.976 -1.386 -4.484 1.00 25.41 26 TYR B O 1
ATOM 4165 N N . GLY B 1 31 ? -77.628 0.719 -4.084 1.00 22.69 27 GLY B N 1
ATOM 4166 C CA . GLY B 1 31 ? -77.658 1.067 -5.498 1.00 22.96 27 GLY B CA 1
ATOM 4167 C C . GLY B 1 31 ? -76.302 0.899 -6.168 1.00 26.58 27 GLY B C 1
ATOM 4168 O O . GLY B 1 31 ? -76.203 0.319 -7.252 1.00 27.73 27 GLY B O 1
ATOM 4172 N N . LEU B 1 32 ? -75.258 1.430 -5.540 1.00 20.77 28 LEU B N 1
ATOM 4173 C CA . LEU B 1 32 ? -73.892 1.136 -6.002 1.00 22.03 28 LEU B CA 1
ATOM 4174 C C . LEU B 1 32 ? -73.520 -0.360 -6.011 1.00 24.73 28 LEU B C 1
ATOM 4175 O O . LEU B 1 32 ? -72.915 -0.838 -6.982 1.00 36.57 28 LEU B O 1
ATOM 4191 N N . LEU B 1 33 ? -73.851 -1.093 -4.944 1.00 30.50 29 LEU B N 1
ATOM 4192 C CA . LEU B 1 33 ? -73.576 -2.538 -4.920 1.00 33.81 29 LEU B CA 1
ATOM 4193 C C . LEU B 1 33 ? -74.260 -3.279 -6.059 1.00 40.58 29 LEU B C 1
ATOM 4194 O O . LEU B 1 33 ? -73.624 -4.059 -6.777 1.00 42.29 29 LEU B O 1
ATOM 4210 N N . ARG B 1 34 ? -75.561 -3.041 -6.197 1.00 42.39 30 ARG B N 1
ATOM 4211 C CA . ARG B 1 34 ? -76.396 -3.678 -7.214 1.00 45.95 30 ARG B CA 1
ATOM 4212 C C . ARG B 1 34 ? -75.686 -3.550 -8.558 1.00 50.45 30 ARG B C 1
ATOM 4213 O O . ARG B 1 34 ? -75.765 -4.434 -9.415 1.00 53.48 30 ARG B O 1
ATOM 4234 N N . GLU B 1 35 ? -74.960 -2.451 -8.719 1.00 39.27 31 GLU B N 1
ATOM 4235 C CA . GLU B 1 35 ? -74.316 -2.145 -9.982 1.00 45.32 31 GLU B CA 1
ATOM 4236 C C . GLU B 1 35 ? -72.966 -2.827 -10.088 1.00 46.48 31 GLU B C 1
ATOM 4237 O O . GLU B 1 35 ? -72.696 -3.541 -11.060 1.00 49.12 31 GLU B O 1
ATOM 4249 N N . VAL B 1 36 ? -72.110 -2.590 -9.097 1.00 38.45 32 VAL B N 1
ATOM 4250 C CA . VAL B 1 36 ? -70.729 -3.040 -9.178 1.00 47.52 32 VAL B CA 1
ATOM 4251 C C . VAL B 1 36 ? -70.457 -4.390 -8.473 1.00 54.12 32 VAL B C 1
ATOM 4252 O O . VAL B 1 36 ? -69.658 -5.184 -8.970 1.00 50.21 32 VAL B O 1
ATOM 4265 N N . ALA B 1 37 ? -71.115 -4.654 -7.342 1.00 46.30 33 ALA B N 1
ATOM 4266 C CA . ALA B 1 37 ? -70.853 -5.872 -6.549 1.00 48.82 33 ALA B CA 1
ATOM 4267 C C . ALA B 1 37 ? -72.115 -6.597 -6.093 1.00 44.90 33 ALA B C 1
ATOM 4268 O O . ALA B 1 37 ? -72.315 -6.813 -4.898 1.00 53.57 33 ALA B O 1
ATOM 4275 N N . PRO B 1 38 ? -72.947 -7.018 -7.046 1.00 50.21 34 PRO B N 1
ATOM 4276 C CA . PRO B 1 38 ? -74.247 -7.611 -6.722 1.00 54.80 34 PRO B CA 1
ATOM 4277 C C . PRO B 1 38 ? -74.121 -8.924 -5.952 1.00 60.04 34 PRO B C 1
ATOM 4278 O O . PRO B 1 38 ? -75.008 -9.230 -5.154 1.00 58.49 34 PRO B O 1
ATOM 4289 N N . GLU B 1 45 ? -72.544 -11.851 7.435 1.00 45.57 41 GLU B N 1
ATOM 4290 C CA . GLU B 1 45 ? -71.776 -10.734 7.976 1.00 40.33 41 GLU B CA 1
ATOM 4291 C C . GLU B 1 45 ? -71.457 -9.718 6.877 1.00 35.54 41 GLU B C 1
ATOM 4292 O O . GLU B 1 45 ? -70.858 -10.067 5.864 1.00 31.31 41 GLU B O 1
ATOM 4303 N N . ASN B 1 46 ? -71.867 -8.469 7.069 1.00 31.45 42 ASN B N 1
ATOM 4304 C CA . ASN B 1 46 ? -71.690 -7.457 6.040 1.00 26.78 42 ASN B CA 1
ATOM 4305 C C . ASN B 1 46 ? -70.230 -7.041 5.961 1.00 20.39 42 ASN B C 1
ATOM 4306 O O . ASN B 1 46 ? -69.641 -6.698 6.989 1.00 22.23 42 ASN B O 1
ATOM 4317 N N . PRO B 1 47 ? -69.625 -7.092 4.759 1.00 21.41 43 PRO B N 1
ATOM 4318 C CA . PRO B 1 47 ? -68.233 -6.643 4.657 1.00 17.03 43 PRO B CA 1
ATOM 4319 C C . PRO B 1 47 ? -68.133 -5.136 4.444 1.00 15.98 43 PRO B C 1
ATOM 4320 O O . PRO B 1 47 ? -67.274 -4.641 3.706 1.00 17.21 43 PRO B O 1
ATOM 4331 N N . PHE B 1 48 ? -69.022 -4.406 5.111 1.00 16.84 44 PHE B N 1
ATOM 4332 C CA . PHE B 1 48 ? -69.086 -2.965 5.000 1.00 17.54 44 PHE B CA 1
ATOM 4333 C C . PHE B 1 48 ? -69.826 -2.406 6.204 1.00 16.40 44 PHE B C 1
ATOM 4334 O O . PHE B 1 48 ? -70.453 -3.154 6.953 1.00 15.86 44 PHE B O 1
ATOM 4351 N N . ALA B 1 49 ? -69.731 -1.092 6.360 1.00 12.15 45 ALA B N 1
ATOM 4352 C CA . ALA B 1 49 ? -70.544 -0.350 7.305 1.00 11.79 45 ALA B CA 1
ATOM 4353 C C . ALA B 1 49 ? -70.757 1.040 6.743 1.00 14.89 45 ALA B C 1
ATOM 4354 O O . ALA B 1 49 ? -70.023 1.476 5.846 1.00 15.04 45 ALA B O 1
ATOM 4361 N N . LEU B 1 50 ? -71.784 1.725 7.240 1.00 11.12 46 LEU B N 1
ATOM 4362 C CA . LEU B 1 50 ? -72.092 3.063 6.769 1.00 10.42 46 LEU B CA 1
ATOM 4363 C C . LEU B 1 50 ? -72.183 4.000 7.948 1.00 12.87 46 LEU B C 1
ATOM 4364 O O . LEU B 1 50 ? -72.442 3.575 9.079 1.00 13.51 46 LEU B O 1
ATOM 4380 N N . GLY B 1 51 ? -71.912 5.265 7.693 1.00 11.48 47 GLY B N 1
ATOM 4381 C CA . GLY B 1 51 ? -72.100 6.266 8.715 1.00 12.88 47 GLY B CA 1
ATOM 4382 C C . GLY B 1 51 ? -72.293 7.640 8.140 1.00 10.14 47 GLY B C 1
ATOM 4383 O O . GLY B 1 51 ? -72.163 7.878 6.939 1.00 10.67 47 GLY B O 1
ATOM 4387 N N . PHE B 1 52 ? -72.624 8.563 9.027 1.00 9.76 48 PHE B N 1
ATOM 4388 C CA . PHE B 1 52 ? -72.807 9.929 8.640 1.00 9.49 48 PHE B CA 1
ATOM 4389 C C . PHE B 1 52 ? -72.715 10.816 9.845 1.00 10.45 48 PHE B C 1
ATOM 4390 O O . PHE B 1 52 ? -72.828 10.376 11.003 1.00 11.68 48 PHE B O 1
ATOM 4407 N N . GLY B 1 53 ? -72.455 12.080 9.576 1.00 12.79 49 GLY B N 1
ATOM 4408 C CA . GLY B 1 53 ? -72.354 13.032 10.661 1.00 15.13 49 GLY B CA 1
ATOM 4409 C C . GLY B 1 53 ? -72.090 14.434 10.168 1.00 14.74 49 GLY B C 1
ATOM 4410 O O . GLY B 1 53 ? -72.357 14.782 9.018 1.00 12.72 49 GLY B O 1
ATOM 4414 N N . GLY B 1 54 ? -71.540 15.241 11.067 1.00 14.15 50 GLY B N 1
ATOM 4415 C CA . GLY B 1 54 ? -71.167 16.595 10.739 1.00 13.62 50 GLY B CA 1
ATOM 4416 C C . GLY B 1 54 ? -72.231 17.509 11.272 1.00 25.24 50 GLY B C 1
ATOM 4417 O O . GLY B 1 54 ? -72.893 17.180 12.245 1.00 32.24 50 GLY B O 1
ATOM 4421 N N . ARG B 1 55 ? -72.384 18.659 10.644 1.00 28.36 51 ARG B N 1
ATOM 4422 C CA . ARG B 1 55 ? -73.337 19.643 11.132 1.00 28.84 51 ARG B CA 1
ATOM 4423 C C . ARG B 1 55 ? -74.107 20.174 9.961 1.00 33.99 51 ARG B C 1
ATOM 4424 O O . ARG B 1 55 ? -73.743 19.938 8.813 1.00 21.88 51 ARG B O 1
ATOM 4445 N N . GLU B 1 56 ? -75.155 20.928 10.253 1.00 30.52 52 GLU B N 1
ATOM 4446 C CA . GLU B 1 56 ? -75.933 21.535 9.204 1.00 27.14 52 GLU B CA 1
ATOM 4447 C C . GLU B 1 56 ? -75.012 22.413 8.384 1.00 23.02 52 GLU B C 1
ATOM 4448 O O . GLU B 1 56 ? -74.360 23.300 8.927 1.00 32.30 52 GLU B O 1
ATOM 4460 N N . GLY B 1 57 ? -74.947 22.149 7.082 1.00 21.81 53 GLY B N 1
ATOM 4461 C CA . GLY B 1 57 ? -74.148 22.950 6.173 1.00 23.62 53 GLY B CA 1
ATOM 4462 C C . GLY B 1 57 ? -72.788 22.343 5.904 1.00 21.01 53 GLY B C 1
ATOM 4463 O O . GLY B 1 57 ? -72.105 22.753 4.959 1.00 23.65 53 GLY B O 1
ATOM 4467 N N . ALA B 1 58 ? -72.402 21.372 6.735 1.00 21.15 54 ALA B N 1
ATOM 4468 C CA . ALA B 1 58 ? -71.126 20.669 6.587 1.00 17.13 54 ALA B CA 1
ATOM 4469 C C . ALA B 1 58 ? -71.321 19.236 7.021 1.00 15.49 54 ALA B C 1
ATOM 4470 O O . ALA B 1 58 ? -70.793 18.779 8.060 1.00 18.46 54 ALA B O 1
ATOM 4477 N N . ALA B 1 59 ? -72.144 18.536 6.251 1.00 12.35 55 ALA B N 1
ATOM 4478 C CA . ALA B 1 59 ? -72.506 17.164 6.567 1.00 11.56 55 ALA B CA 1
ATOM 4479 C C . ALA B 1 59 ? -71.589 16.237 5.807 1.00 10.94 55 ALA B C 1
ATOM 4480 O O . ALA B 1 59 ? -70.936 16.641 4.837 1.00 11.16 55 ALA B O 1
ATOM 4487 N N . TRP B 1 60 ? -71.489 15.008 6.267 1.00 10.34 56 TRP B N 1
ATOM 4488 C CA . TRP B 1 60 ? -70.721 14.012 5.532 1.00 9.90 56 TRP B CA 1
ATOM 4489 C C . TRP B 1 60 ? -71.343 12.651 5.702 1.00 9.53 56 TRP B C 1
ATOM 4490 O O . TRP B 1 60 ? -72.145 12.406 6.619 1.00 10.96 56 TRP B O 1
ATOM 4511 N N . ALA B 1 61 ? -70.975 11.770 4.777 1.00 10.12 57 ALA B N 1
ATOM 4512 C CA . ALA B 1 61 ? -71.340 10.362 4.861 1.00 9.20 57 ALA B CA 1
ATOM 4513 C C . ALA B 1 61 ? -70.073 9.555 4.752 1.00 11.63 57 ALA B C 1
ATOM 4514 O O . ALA B 1 61 ? -69.060 10.065 4.277 1.00 10.24 57 ALA B O 1
ATOM 4521 N N . ARG B 1 62 ? -70.127 8.295 5.175 1.00 10.32 58 ARG B N 1
ATOM 4522 C CA . ARG B 1 62 ? -68.944 7.454 5.142 1.00 10.10 58 ARG B CA 1
ATOM 4523 C C . ARG B 1 62 ? -69.298 6.020 4.788 1.00 12.42 58 ARG B C 1
ATOM 4524 O O . ARG B 1 62 ? -70.340 5.476 5.190 1.00 10.06 58 ARG B O 1
ATOM 4545 N N . VAL B 1 63 ? -68.417 5.440 3.978 1.00 10.37 59 VAL B N 1
ATOM 4546 C CA . VAL B 1 63 ? -68.566 4.070 3.527 1.00 9.88 59 VAL B CA 1
ATOM 4547 C C . VAL B 1 63 ? -67.328 3.287 3.956 1.00 10.03 59 VAL B C 1
ATOM 4548 O O . VAL B 1 63 ? -66.211 3.605 3.525 1.00 11.41 59 VAL B O 1
ATOM 4561 N N . SER B 1 64 ? -67.536 2.293 4.825 1.00 10.24 60 SER B N 1
ATOM 4562 C CA . SER B 1 64 ? -66.464 1.401 5.245 1.00 12.67 60 SER B CA 1
ATOM 4563 C C . SER B 1 64 ? -66.528 0.145 4.445 1.00 12.96 60 SER B C 1
ATOM 4564 O O . SER B 1 64 ? -67.599 -0.461 4.348 1.00 14.35 60 SER B O 1
ATOM 4572 N N . LEU B 1 65 ? -65.368 -0.248 3.934 1.00 11.84 61 LEU B N 1
ATOM 4573 C CA . LEU B 1 65 ? -65.208 -1.419 3.081 1.00 14.00 61 LEU B CA 1
ATOM 4574 C C . LEU B 1 65 ? -64.152 -2.301 3.726 1.00 13.41 61 LEU B C 1
ATOM 4575 O O . LEU B 1 65 ? -62.992 -1.897 3.877 1.00 18.04 61 LEU B O 1
ATOM 4591 N N . LEU B 1 66 ? -64.574 -3.501 4.106 1.00 14.16 62 LEU B N 1
ATOM 4592 C CA . LEU B 1 66 ? -63.803 -4.353 5.001 1.00 16.28 62 LEU B CA 1
ATOM 4593 C C . LEU B 1 66 ? -63.067 -5.495 4.312 1.00 21.35 62 LEU B C 1
ATOM 4594 O O . LEU B 1 66 ? -62.353 -6.247 4.960 1.00 18.14 62 LEU B O 1
ATOM 4610 N N . VAL B 1 67 ? -63.225 -5.618 3.002 1.00 16.56 63 VAL B N 1
ATOM 4611 C CA . VAL B 1 67 ? -62.525 -6.651 2.246 1.00 18.00 63 VAL B CA 1
ATOM 4612 C C . VAL B 1 67 ? -62.003 -6.042 0.962 1.00 18.10 63 VAL B C 1
ATOM 4613 O O . VAL B 1 67 ? -62.617 -5.138 0.396 1.00 20.55 63 VAL B O 1
ATOM 4626 N N . GLU B 1 68 ? -60.847 -6.524 0.527 1.00 26.66 64 GLU B N 1
ATOM 4627 C CA . GLU B 1 68 ? -60.133 -5.931 -0.603 1.00 30.95 64 GLU B CA 1
ATOM 4628 C C . GLU B 1 68 ? -60.950 -5.882 -1.892 1.00 32.67 64 GLU B C 1
ATOM 4629 O O . GLU B 1 68 ? -60.924 -4.878 -2.603 1.00 27.39 64 GLU B O 1
ATOM 4641 N N . GLY B 1 69 ? -61.659 -6.960 -2.205 1.00 28.54 65 GLY B N 1
ATOM 4642 C CA . GLY B 1 69 ? -62.375 -7.026 -3.467 1.00 32.71 65 GLY B CA 1
ATOM 4643 C C . GLY B 1 69 ? -63.393 -5.914 -3.547 1.00 36.15 65 GLY B C 1
ATOM 4644 O O . GLY B 1 69 ? -63.510 -5.191 -4.559 1.00 33.86 65 GLY B O 1
ATOM 4648 N N . LEU B 1 70 ? -64.107 -5.749 -2.439 1.00 25.33 66 LEU B N 1
ATOM 4649 C CA . LEU B 1 70 ? -65.144 -4.755 -2.359 1.00 25.94 66 LEU B CA 1
ATOM 4650 C C . LEU B 1 70 ? -64.508 -3.379 -2.479 1.00 23.40 66 LEU B C 1
ATOM 4651 O O . LEU B 1 70 ? -64.988 -2.548 -3.225 1.00 23.01 66 LEU B O 1
ATOM 4667 N N . TYR B 1 71 ? -63.403 -3.155 -1.773 1.00 23.44 67 TYR B N 1
ATOM 4668 C CA . TYR B 1 71 ? -62.661 -1.905 -1.902 1.00 23.91 67 TYR B CA 1
ATOM 4669 C C . TYR B 1 71 ? -62.274 -1.597 -3.367 1.00 23.69 67 TYR B C 1
ATOM 4670 O O . TYR B 1 71 ? -62.570 -0.519 -3.877 1.00 26.69 67 TYR B O 1
ATOM 4688 N N . ALA B 1 72 ? -61.631 -2.552 -4.032 1.00 24.94 68 ALA B N 1
ATOM 4689 C CA . ALA B 1 72 ? -61.136 -2.367 -5.408 1.00 25.81 68 ALA B CA 1
ATOM 4690 C C . ALA B 1 72 ? -62.275 -2.060 -6.331 1.00 33.65 68 ALA B C 1
ATOM 4691 O O . ALA B 1 72 ? -62.177 -1.323 -7.307 1.00 28.71 68 ALA B O 1
ATOM 4698 N N . ARG B 1 73 ? -63.368 -2.713 -6.046 1.00 30.55 69 ARG B N 1
ATOM 4699 C CA . ARG B 1 73 ? -64.501 -2.620 -6.905 1.00 27.49 69 ARG B CA 1
ATOM 4700 C C . ARG B 1 73 ? -65.360 -1.351 -6.668 1.00 34.35 69 ARG B C 1
ATOM 4701 O O . ARG B 1 73 ? -65.836 -0.738 -7.622 1.00 35.86 69 ARG B O 1
ATOM 4722 N N . LEU B 1 74 ? -65.506 -0.923 -5.415 1.00 28.11 70 LEU B N 1
ATOM 4723 C CA . LEU B 1 74 ? -66.337 0.239 -5.083 1.00 25.74 70 LEU B CA 1
ATOM 4724 C C . LEU B 1 74 ? -65.628 1.564 -4.929 1.00 25.41 70 LEU B C 1
ATOM 4725 O O . LEU B 1 74 ? -66.240 2.607 -5.164 1.00 27.14 70 LEU B O 1
ATOM 4741 N N . ALA B 1 75 ? -64.371 1.537 -4.490 1.00 24.92 71 ALA B N 1
ATOM 4742 C CA . ALA B 1 75 ? -63.633 2.769 -4.267 1.00 27.60 71 ALA B CA 1
ATOM 4743 C C . ALA B 1 75 ? -63.656 3.670 -5.508 1.00 25.60 71 ALA B C 1
ATOM 4744 O O . ALA B 1 75 ? -63.943 4.859 -5.370 1.00 24.73 71 ALA B O 1
ATOM 4751 N N . PRO B 1 76 ? -63.387 3.117 -6.719 1.00 27.77 72 PRO B N 1
ATOM 4752 C CA . PRO B 1 76 ? -63.422 3.975 -7.912 1.00 27.20 72 PRO B CA 1
ATOM 4753 C C . PRO B 1 76 ? -64.807 4.513 -8.223 1.00 26.58 72 PRO B C 1
ATOM 4754 O O . PRO B 1 76 ? -64.955 5.612 -8.744 1.00 24.10 72 PRO B O 1
ATOM 4765 N N . ARG B 1 77 ? -65.827 3.729 -7.928 1.00 25.08 73 ARG B N 1
ATOM 4766 C CA . ARG B 1 77 ? -67.186 4.167 -8.187 1.00 25.47 73 ARG B CA 1
ATOM 4767 C C . ARG B 1 77 ? -67.552 5.316 -7.225 1.00 21.41 73 ARG B C 1
ATOM 4768 O O . ARG B 1 77 ? -68.270 6.252 -7.593 1.00 23.04 73 ARG B O 1
ATOM 4789 N N . LEU B 1 78 ? -67.036 5.254 -5.999 1.00 20.46 74 LEU B N 1
ATOM 4790 C CA . LEU B 1 78 ? -67.205 6.348 -5.049 1.00 19.51 74 LEU B CA 1
ATOM 4791 C C . LEU B 1 78 ? -66.469 7.625 -5.484 1.00 20.92 74 LEU B C 1
ATOM 4792 O O . LEU B 1 78 ? -67.053 8.699 -5.463 1.00 19.53 74 LEU B O 1
ATOM 4808 N N . TYR B 1 79 ? -65.217 7.518 -5.920 1.00 22.19 75 TYR B N 1
ATOM 4809 C CA . TYR B 1 79 ? -64.504 8.704 -6.427 1.00 21.91 75 TYR B CA 1
ATOM 4810 C C . TYR B 1 79 ? -65.199 9.356 -7.604 1.00 25.25 75 TYR B C 1
ATOM 4811 O O . TYR B 1 79 ? -65.154 10.577 -7.765 1.00 29.31 75 TYR B O 1
ATOM 4829 N N . ALA B 1 80 ? -65.856 8.546 -8.423 1.00 22.08 76 ALA B N 1
ATOM 4830 C CA . ALA B 1 80 ? -66.516 9.060 -9.606 1.00 24.86 76 ALA B CA 1
ATOM 4831 C C . ALA B 1 80 ? -67.677 9.978 -9.223 1.00 25.41 76 ALA B C 1
ATOM 4832 O O . ALA B 1 80 ? -68.173 10.732 -10.061 1.00 27.74 76 ALA B O 1
ATOM 4839 N N . LEU B 1 81 ? -68.094 9.922 -7.959 1.00 23.52 77 LEU B N 1
ATOM 4840 C CA . LEU B 1 81 ? -69.216 10.724 -7.477 1.00 25.58 77 LEU B CA 1
ATOM 4841 C C . LEU B 1 81 ? -68.848 12.181 -7.219 1.00 24.63 77 LEU B C 1
ATOM 4842 O O . LEU B 1 81 ? -69.730 13.021 -7.068 1.00 21.20 77 LEU B O 1
ATOM 4858 N N . GLU B 1 82 ? -67.555 12.494 -7.201 1.00 23.04 78 GLU B N 1
ATOM 4859 C CA . GLU B 1 82 ? -67.141 13.870 -6.921 1.00 20.70 78 GLU B CA 1
ATOM 4860 C C . GLU B 1 82 ? -67.801 14.833 -7.896 1.00 22.00 78 GLU B C 1
ATOM 4861 O O . GLU B 1 82 ? -67.756 14.634 -9.105 1.00 22.55 78 GLU B O 1
ATOM 4873 N N . GLY B 1 83 ? -68.442 15.862 -7.360 1.00 21.18 79 GLY B N 1
ATOM 4874 C CA . GLY B 1 83 ? -69.135 16.845 -8.170 1.00 22.03 79 GLY B CA 1
ATOM 4875 C C . GLY B 1 83 ? -70.550 16.465 -8.561 1.00 22.53 79 GLY B C 1
ATOM 4876 O O . GLY B 1 83 ? -71.270 17.280 -9.141 1.00 30.76 79 GLY B O 1
ATOM 4880 N N . GLU B 1 84 ? -70.956 15.241 -8.247 1.00 24.23 80 GLU B N 1
ATOM 4881 C CA . GLU B 1 84 ? -72.276 14.761 -8.646 1.00 24.72 80 GLU B CA 1
ATOM 4882 C C . GLU B 1 84 ? -73.285 14.929 -7.520 1.00 25.13 80 GLU B C 1
ATOM 4883 O O . GLU B 1 84 ? -72.933 14.983 -6.345 1.00 19.60 80 GLU B O 1
ATOM 4895 N N . GLU B 1 85 ? -74.553 15.006 -7.897 1.00 20.99 81 GLU B N 1
ATOM 4896 C CA . GLU B 1 85 ? -75.627 15.122 -6.944 1.00 21.00 81 GLU B CA 1
ATOM 4897 C C . GLU B 1 85 ? -76.133 13.718 -6.629 1.00 21.53 81 GLU B C 1
ATOM 4898 O O . GLU B 1 85 ? -76.319 12.908 -7.531 1.00 21.51 81 GLU B O 1
ATOM 4910 N N . VAL B 1 86 ? -76.333 13.432 -5.350 1.00 18.58 82 VAL B N 1
ATOM 4911 C CA . VAL B 1 86 ? -76.813 12.135 -4.911 1.00 18.13 82 VAL B CA 1
ATOM 4912 C C . VAL B 1 86 ? -77.896 12.381 -3.875 1.00 17.62 82 VAL B C 1
ATOM 4913 O O . VAL B 1 86 ? -77.878 13.400 -3.199 1.00 25.17 82 VAL B O 1
ATOM 4926 N N . ARG B 1 87 ? -78.829 11.449 -3.746 1.00 17.45 83 ARG B N 1
ATOM 4927 C CA . ARG B 1 87 ? -79.846 11.559 -2.711 1.00 16.86 83 ARG B CA 1
ATOM 4928 C C . ARG B 1 87 ? -79.493 10.619 -1.577 1.00 16.01 83 ARG B C 1
ATOM 4929 O O . ARG B 1 87 ? -79.316 9.424 -1.796 1.00 16.17 83 ARG B O 1
ATOM 4950 N N . LEU B 1 88 ? -79.346 11.179 -0.384 1.00 15.25 84 LEU B N 1
ATOM 4951 C CA . LEU B 1 88 ? -79.055 10.398 0.822 1.00 19.70 84 LEU B CA 1
ATOM 4952 C C . LEU B 1 88 ? -80.140 10.683 1.853 1.00 14.17 84 LEU B C 1
ATOM 4953 O O . LEU B 1 88 ? -79.859 11.047 2.989 1.00 14.71 84 LEU B O 1
ATOM 4969 N N . GLY B 1 89 ? -81.388 10.492 1.451 1.00 14.58 85 GLY B N 1
ATOM 4970 C CA . GLY B 1 89 ? -82.508 11.182 2.067 1.00 18.46 85 GLY B CA 1
ATOM 4971 C C . GLY B 1 89 ? -82.615 12.494 1.303 1.00 16.64 85 GLY B C 1
ATOM 4972 O O . GLY B 1 89 ? -83.094 12.510 0.172 1.00 18.52 85 GLY B O 1
ATOM 4976 N N . PRO B 1 90 ? -82.136 13.594 1.893 1.00 14.09 86 PRO B N 1
ATOM 4977 C CA . PRO B 1 90 ? -82.063 14.820 1.097 1.00 22.42 86 PRO B CA 1
ATOM 4978 C C . PRO B 1 90 ? -80.998 14.721 0.007 1.00 16.81 86 PRO B C 1
ATOM 4979 O O . PRO B 1 90 ? -80.105 13.854 0.058 1.00 13.75 86 PRO B O 1
ATOM 4990 N N . PRO B 1 91 ? -81.064 15.626 -0.963 1.00 13.45 87 PRO B N 1
ATOM 4991 C CA . PRO B 1 91 ? -80.059 15.671 -2.021 1.00 15.36 87 PRO B CA 1
ATOM 4992 C C . PRO B 1 91 ? -78.816 16.416 -1.575 1.00 16.86 87 PRO B C 1
ATOM 4993 O O . PRO B 1 91 ? -78.938 17.397 -0.855 1.00 15.83 87 PRO B O 1
ATOM 5004 N N . PHE B 1 92 ? -77.650 15.932 -1.998 1.00 13.78 88 PHE B N 1
ATOM 5005 C CA . PHE B 1 92 ? -76.373 16.578 -1.722 1.00 16.10 88 PHE B CA 1
ATOM 5006 C C . PHE B 1 92 ? -75.513 16.528 -2.962 1.00 16.33 88 PHE B C 1
ATOM 5007 O O . PHE B 1 92 ? -75.636 15.640 -3.786 1.00 18.00 88 PHE B O 1
ATOM 5024 N N . ARG B 1 93 ? -74.598 17.470 -3.072 1.00 16.45 89 ARG B N 1
ATOM 5025 C CA . ARG B 1 93 ? -73.555 17.356 -4.070 1.00 11.89 89 ARG B CA 1
ATOM 5026 C C . ARG B 1 93 ? -72.337 16.790 -3.332 1.00 13.87 89 ARG B C 1
ATOM 5027 O O . ARG B 1 93 ? -72.024 17.246 -2.236 1.00 15.09 89 ARG B O 1
ATOM 5047 N N . VAL B 1 94 ? -71.657 15.802 -3.909 1.00 14.21 90 VAL B N 1
ATOM 5048 C CA . VAL B 1 94 ? -70.444 15.246 -3.292 1.00 13.69 90 VAL B CA 1
ATOM 5049 C C . VAL B 1 94 ? -69.265 16.158 -3.610 1.00 12.95 90 VAL B C 1
ATOM 5050 O O . VAL B 1 94 ? -68.845 16.265 -4.756 1.00 16.39 90 VAL B O 1
ATOM 5063 N N . ARG B 1 95 ? -68.743 16.856 -2.606 1.00 11.77 91 ARG B N 1
ATOM 5064 C CA . ARG B 1 95 ? -67.682 17.818 -2.880 1.00 11.57 91 ARG B CA 1
ATOM 5065 C C . ARG B 1 95 ? -66.355 17.087 -3.079 1.00 14.95 91 ARG B C 1
ATOM 5066 O O . ARG B 1 95 ? -65.567 17.416 -3.982 1.00 16.00 91 ARG B O 1
ATOM 5087 N N . ALA B 1 96 ? -66.127 16.075 -2.250 1.00 12.75 92 ALA B N 1
ATOM 5088 C CA . ALA B 1 96 ? -64.911 15.303 -2.294 1.00 12.62 92 ALA B CA 1
ATOM 5089 C C . ALA B 1 96 ? -65.141 13.953 -1.658 1.00 13.50 92 ALA B C 1
ATOM 5090 O O . ALA B 1 96 ? -65.988 13.799 -0.765 1.00 13.35 92 ALA B O 1
ATOM 5097 N N . VAL B 1 97 ? -64.361 12.981 -2.124 1.00 14.47 93 VAL B N 1
ATOM 5098 C CA . VAL B 1 97 ? -64.327 11.652 -1.549 1.00 14.06 93 VAL B CA 1
ATOM 5099 C C . VAL B 1 97 ? -62.934 11.481 -0.995 1.00 11.28 93 VAL B C 1
ATOM 5100 O O . VAL B 1 97 ? -61.943 11.588 -1.732 1.00 14.86 93 VAL B O 1
ATOM 5113 N N . LEU B 1 98 ? -62.860 11.235 0.305 1.00 12.70 94 LEU B N 1
ATOM 5114 C CA . LEU B 1 98 ? -61.589 11.278 1.021 1.00 14.48 94 LEU B CA 1
ATOM 5115 C C . LEU B 1 98 ? -61.229 9.961 1.693 1.00 13.91 94 LEU B C 1
ATOM 5116 O O . LEU B 1 98 ? -62.058 9.324 2.361 1.00 12.60 94 LEU B O 1
ATOM 5132 N N . GLN B 1 99 ? -59.955 9.593 1.578 1.00 13.56 95 GLN B N 1
ATOM 5133 C CA . GLN B 1 99 ? -59.432 8.447 2.293 1.00 16.22 95 GLN B CA 1
ATOM 5134 C C . GLN B 1 99 ? -58.426 8.876 3.379 1.00 15.86 95 GLN B C 1
ATOM 5135 O O . GLN B 1 99 ? -57.936 8.063 4.145 1.00 18.30 95 GLN B O 1
ATOM 5149 N N . GLU B 1 100 ? -58.174 10.178 3.469 1.00 19.43 96 GLU B N 1
ATOM 5150 C CA . GLU B 1 100 ? -57.392 10.733 4.559 1.00 16.82 96 GLU B CA 1
ATOM 5151 C C . GLU B 1 100 ? -57.754 12.197 4.686 1.00 14.03 96 GLU B C 1
ATOM 5152 O O . GLU B 1 100 ? -58.463 12.752 3.829 1.00 19.67 96 GLU B O 1
ATOM 5164 N N . GLY B 1 101 ? -57.256 12.834 5.735 1.00 17.42 97 GLY B N 1
ATOM 5165 C CA . GLY B 1 101 ? -57.453 14.257 5.919 1.00 16.76 97 GLY B CA 1
ATOM 5166 C C . GLY B 1 101 ? -58.829 14.613 6.438 1.00 21.31 97 GLY B C 1
ATOM 5167 O O . GLY B 1 101 ? -59.232 15.772 6.385 1.00 19.44 97 GLY B O 1
ATOM 5171 N N . HIS B 1 102 ? -59.553 13.613 6.935 1.00 18.48 98 HIS B N 1
ATOM 5172 C CA . HIS B 1 102 ? -60.814 13.823 7.614 1.00 19.46 98 HIS B CA 1
ATOM 5173 C C . HIS B 1 102 ? -60.784 12.880 8.813 1.00 13.13 98 HIS B C 1
ATOM 5174 O O . HIS B 1 102 ? -60.235 11.779 8.711 1.00 15.03 98 HIS B O 1
ATOM 5189 N N . PRO B 1 103 ? -61.333 13.311 9.956 1.00 12.99 99 PRO B N 1
ATOM 5190 C CA . PRO B 1 103 ? -61.260 12.475 11.160 1.00 13.59 99 PRO B CA 1
ATOM 5191 C C . PRO B 1 103 ? -61.816 11.056 11.017 1.00 14.17 99 PRO B C 1
ATOM 5192 O O . PRO B 1 103 ? -61.359 10.158 11.721 1.00 16.02 99 PRO B O 1
ATOM 5203 N N . TRP B 1 104 ? -62.777 10.869 10.120 1.00 12.50 100 TRP B N 1
ATOM 5204 C CA . TRP B 1 104 ? -63.439 9.587 9.948 1.00 12.30 100 TRP B CA 1
ATOM 5205 C C . TRP B 1 104 ? -63.049 8.891 8.652 1.00 14.83 100 TRP B C 1
ATOM 5206 O O . TRP B 1 104 ? -63.662 7.891 8.283 1.00 12.08 100 TRP B O 1
ATOM 5227 N N . ALA B 1 105 ? -62.032 9.411 7.956 1.00 11.44 101 ALA B N 1
ATOM 5228 C CA . ALA B 1 105 ? -61.498 8.744 6.768 1.00 11.13 101 ALA B CA 1
ATOM 5229 C C . ALA B 1 105 ? -60.234 7.983 7.118 1.00 13.44 101 ALA B C 1
ATOM 5230 O O . ALA B 1 105 ? -59.445 8.436 7.937 1.00 14.74 101 ALA B O 1
ATOM 5237 N N . GLY B 1 106 ? -60.033 6.832 6.498 1.00 14.11 102 GLY B N 1
ATOM 5238 C CA . GLY B 1 106 ? -58.796 6.105 6.677 1.00 15.81 102 GLY B CA 1
ATOM 5239 C C . GLY B 1 106 ? -58.668 4.946 5.728 1.00 15.35 102 GLY B C 1
ATOM 5240 O O . GLY B 1 106 ? -59.661 4.417 5.256 1.00 16.00 102 GLY B O 1
ATOM 5244 N N . VAL B 1 107 ? -57.438 4.551 5.422 1.00 15.11 103 VAL B N 1
ATOM 5245 C CA . VAL B 1 107 ? -57.228 3.324 4.683 1.00 15.43 103 VAL B CA 1
ATOM 5246 C C . VAL B 1 107 ? -56.071 2.625 5.343 1.00 15.69 103 VAL B C 1
ATOM 5247 O O . VAL B 1 107 ? -55.081 3.261 5.694 1.00 20.74 103 VAL B O 1
ATOM 5260 N N . SER B 1 108 ? -56.214 1.323 5.557 1.00 13.14 104 SER B N 1
ATOM 5261 C CA . SER B 1 108 ? -55.174 0.569 6.238 1.00 13.07 104 SER B CA 1
ATOM 5262 C C . SER B 1 108 ? -55.156 -0.866 5.757 1.00 13.80 104 SER B C 1
ATOM 5263 O O . SER B 1 108 ? -55.787 -1.212 4.741 1.00 13.42 104 SER B O 1
ATOM 5271 N N . THR B 1 109 ? -54.416 -1.699 6.477 1.00 12.97 105 THR B N 1
ATOM 5272 C CA . THR B 1 109 ? -54.399 -3.123 6.216 1.00 13.88 105 THR B CA 1
ATOM 5273 C C . THR B 1 109 ? -54.627 -3.899 7.498 1.00 15.39 105 THR B C 1
ATOM 5274 O O . THR B 1 109 ? -54.364 -3.408 8.594 1.00 14.53 105 THR B O 1
ATOM 5285 N N . TYR B 1 110 ? -55.077 -5.132 7.362 1.00 13.59 106 TYR B N 1
ATOM 5286 C CA . TYR B 1 110 ? -55.298 -5.958 8.548 1.00 14.68 106 TYR B CA 1
ATOM 5287 C C . TYR B 1 110 ? -54.025 -6.148 9.410 1.00 16.55 106 TYR B C 1
ATOM 5288 O O . TYR B 1 110 ? -54.118 -6.003 10.636 1.00 15.92 106 TYR B O 1
ATOM 5306 N N . PRO B 1 111 ? -52.845 -6.397 8.794 1.00 13.95 107 PRO B N 1
ATOM 5307 C CA . PRO B 1 111 ? -51.652 -6.473 9.660 1.00 13.95 107 PRO B CA 1
ATOM 5308 C C . PRO B 1 111 ? -51.441 -5.209 10.526 1.00 15.17 107 PRO B C 1
ATOM 5309 O O . PRO B 1 111 ? -51.042 -5.283 11.693 1.00 16.84 107 PRO B O 1
ATOM 5320 N N . ARG B 1 112 ? -51.769 -4.051 9.966 1.00 14.04 108 ARG B N 1
ATOM 5321 C CA . ARG B 1 112 ? -51.574 -2.806 10.677 1.00 12.94 108 ARG B CA 1
ATOM 5322 C C . ARG B 1 112 ? -52.557 -2.678 11.844 1.00 15.53 108 ARG B C 1
ATOM 5323 O O . ARG B 1 112 ? -52.293 -1.908 12.760 1.00 14.44 108 ARG B O 1
ATOM 5344 N N . LEU B 1 113 ? -53.651 -3.441 11.833 1.00 13.48 109 LEU B N 1
ATOM 5345 C CA . LEU B 1 113 ? -54.592 -3.336 12.943 1.00 13.23 109 LEU B CA 1
ATOM 5346 C C . LEU B 1 113 ? -53.899 -3.885 14.168 1.00 13.75 109 LEU B C 1
ATOM 5347 O O . LEU B 1 113 ? -54.291 -3.547 15.284 1.00 14.77 109 LEU B O 1
ATOM 5363 N N . PHE B 1 114 ? -52.863 -4.710 13.963 1.00 15.42 110 PHE B N 1
ATOM 5364 C CA . PHE B 1 114 ? -52.210 -5.405 15.067 1.00 15.18 110 PHE B CA 1
ATOM 5365 C C . PHE B 1 114 ? -50.885 -4.749 15.428 1.00 18.47 110 PHE B C 1
ATOM 5366 O O . PHE B 1 114 ? -50.058 -5.355 16.095 1.00 20.25 110 PHE B O 1
ATOM 5383 N N . GLN B 1 115 ? -50.704 -3.494 15.035 1.00 14.11 111 GLN B N 1
ATOM 5384 C CA . GLN B 1 115 ? -49.440 -2.806 15.273 1.00 16.22 111 GLN B CA 1
ATOM 5385 C C . GLN B 1 115 ? -49.165 -2.496 16.747 1.00 17.89 111 GLN B C 1
ATOM 5386 O O . GLN B 1 115 ? -48.021 -2.322 17.136 1.00 17.24 111 GLN B O 1
ATOM 5400 N N . GLY B 1 116 ? -50.213 -2.405 17.550 1.00 14.86 112 GLY B N 1
ATOM 5401 C CA . GLY B 1 116 ? -50.068 -2.053 18.959 1.00 15.46 112 GLY B CA 1
ATOM 5402 C C . GLY B 1 116 ? -49.787 -0.570 19.142 1.00 15.95 112 GLY B C 1
ATOM 5403 O O . GLY B 1 116 ? -50.103 0.225 18.270 1.00 20.04 112 GLY B O 1
ATOM 5407 N N . PRO B 1 117 ? -49.168 -0.1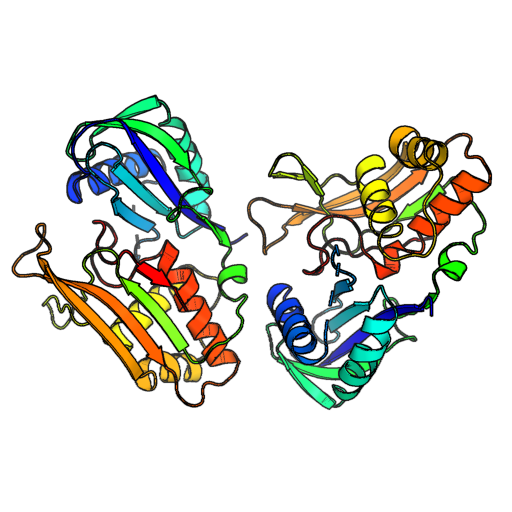86 20.262 1.00 18.95 113 PRO B N 1
ATOM 5408 C CA . PRO B 1 117 ? -48.634 -1.078 21.295 1.00 19.49 113 PRO B CA 1
ATOM 5409 C C . PRO B 1 117 ? -49.739 -1.808 22.064 1.00 22.59 113 PRO B C 1
ATOM 5410 O O . PRO B 1 117 ? -50.867 -1.319 22.128 1.00 19.79 113 PRO B O 1
ATOM 5421 N N . PRO B 1 118 ? -49.421 -2.971 22.648 1.00 20.39 114 PRO B N 1
ATOM 5422 C CA . PRO B 1 118 ? -50.420 -3.656 23.470 1.00 21.53 114 PRO B CA 1
ATOM 5423 C C . PRO B 1 118 ? -50.757 -2.793 24.659 1.00 20.84 114 PRO B C 1
ATOM 5424 O O . PRO B 1 118 ? -49.882 -2.126 25.205 1.00 23.81 114 PRO B O 1
ATOM 5435 N N . SER B 1 119 ? -52.027 -2.777 25.042 1.00 18.65 115 SER B N 1
ATOM 5436 C CA . SER B 1 119 ? -52.428 -2.093 26.257 1.00 21.18 115 SER B CA 1
ATOM 5437 C C . SER B 1 119 ? -53.523 -2.908 26.881 1.00 19.59 115 SER B C 1
ATOM 5438 O O . SER B 1 119 ? -54.321 -3.523 26.159 1.00 21.42 115 SER B O 1
ATOM 5446 N N . ARG B 1 120 ? -53.563 -2.908 28.206 1.00 20.61 116 ARG B N 1
ATOM 5447 C CA . ARG B 1 120 ? -54.642 -3.535 28.946 1.00 22.59 116 ARG B CA 1
ATOM 5448 C C . ARG B 1 120 ? -55.895 -2.672 28.917 1.00 20.53 116 ARG B C 1
ATOM 5449 O O . ARG B 1 120 ? -56.972 -3.134 29.301 1.00 20.68 116 ARG B O 1
ATOM 5470 N N . ASP B 1 121 ? -55.764 -1.430 28.447 1.00 19.33 117 ASP B N 1
ATOM 5471 C CA . ASP B 1 121 ? -56.911 -0.522 28.387 1.00 18.09 117 ASP B CA 1
ATOM 5472 C C . ASP B 1 121 ? -57.321 -0.254 26.958 1.00 19.04 117 ASP B C 1
ATOM 5473 O O . ASP B 1 121 ? -56.489 -0.165 26.045 1.00 17.58 117 ASP B O 1
ATOM 5482 N N . LEU B 1 122 ? -58.623 -0.110 26.770 1.00 16.37 118 LEU B N 1
ATOM 5483 C CA . LEU B 1 122 ? -59.146 0.308 25.481 1.00 14.92 118 LEU B CA 1
ATOM 5484 C C . LEU B 1 122 ? -60.247 1.320 25.703 1.00 16.51 118 LEU B C 1
ATOM 5485 O O . LEU B 1 122 ? -61.296 0.995 26.291 1.00 16.30 118 LEU B O 1
ATOM 5501 N N . ALA B 1 123 ? -59.999 2.557 25.279 1.00 16.47 119 ALA B N 1
ATOM 5502 C CA . ALA B 1 123 ? -61.004 3.609 25.387 1.00 13.56 119 ALA B CA 1
ATOM 5503 C C . ALA B 1 123 ? -61.712 3.743 24.045 1.00 13.32 119 ALA B C 1
ATOM 5504 O O . ALA B 1 123 ? -61.085 4.096 23.044 1.00 14.22 119 ALA B O 1
ATOM 5511 N N . LEU B 1 124 ? -63.019 3.478 24.044 1.00 13.03 120 LEU B N 1
ATOM 5512 C CA . LEU B 1 124 ? -63.836 3.655 22.840 1.00 11.18 120 LEU B CA 1
ATOM 5513 C C . LEU B 1 124 ? -64.778 4.849 22.987 1.00 13.98 120 LEU B C 1
ATOM 5514 O O . LEU B 1 124 ? -65.393 5.053 24.050 1.00 15.59 120 LEU B O 1
ATOM 5530 N N . ARG B 1 125 ? -64.879 5.629 21.913 1.00 11.81 121 ARG B N 1
ATOM 5531 C CA . ARG B 1 125 ? -65.923 6.630 21.789 1.00 12.05 121 ARG B CA 1
ATOM 5532 C C . ARG B 1 125 ? -66.968 6.106 20.822 1.00 11.59 121 ARG B C 1
ATOM 5533 O O . ARG B 1 125 ? -66.653 5.777 19.677 1.00 12.16 121 ARG B O 1
ATOM 5554 N N . PHE B 1 126 ? -68.196 6.033 21.326 1.00 10.92 122 PHE B N 1
ATOM 5555 C CA . PHE B 1 126 ? -69.372 5.672 20.562 1.00 10.17 122 PHE B CA 1
ATOM 5556 C C . PHE B 1 126 ? -69.991 6.982 20.076 1.00 9.46 122 PHE B C 1
ATOM 5557 O O . PHE B 1 126 ? -70.549 7.782 20.875 1.00 9.86 122 PHE B O 1
ATOM 5574 N N . ALA B 1 127 ? -69.876 7.193 18.763 1.00 9.62 123 ALA B N 1
ATOM 5575 C CA . ALA B 1 127 ? -70.187 8.472 18.154 1.00 10.18 123 ALA B CA 1
ATOM 5576 C C . ALA B 1 127 ? -71.563 8.503 17.511 1.00 10.03 123 ALA B C 1
ATOM 5577 O O . ALA B 1 127 ? -72.033 9.562 17.145 1.00 14.03 123 ALA B O 1
ATOM 5584 N N . SER B 1 128 ? -72.189 7.343 17.376 1.00 10.34 124 SER B N 1
ATOM 5585 C CA . SER B 1 128 ? -73.588 7.265 16.979 1.00 11.39 124 SER B CA 1
ATOM 5586 C C . SER B 1 128 ? -74.226 6.181 17.823 1.00 10.03 124 SER B C 1
ATOM 5587 O O . SER B 1 128 ? -73.529 5.319 18.384 1.00 9.90 124 SER B O 1
ATOM 5595 N N . PRO B 1 129 ? -75.550 6.208 17.937 1.00 9.08 125 PRO B N 1
ATOM 5596 C CA . PRO B 1 129 ? -76.170 5.276 18.884 1.00 9.96 125 PRO B CA 1
ATOM 5597 C C . PRO B 1 129 ? -75.830 3.829 18.596 1.00 10.01 125 PRO B C 1
ATOM 5598 O O . PRO B 1 129 ? -75.895 3.349 17.458 1.00 9.29 125 PRO B O 1
ATOM 5609 N N . THR B 1 130 ? -75.398 3.150 19.664 1.00 8.47 126 THR B N 1
ATOM 5610 C CA . THR B 1 130 ? -74.871 1.816 19.565 1.00 8.47 126 THR B CA 1
ATOM 5611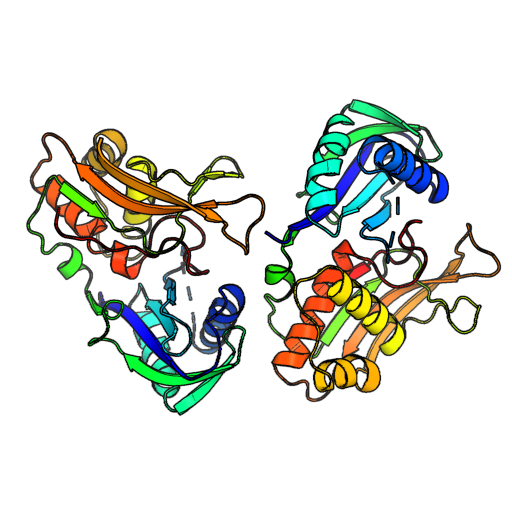 C C . THR B 1 130 ? -75.722 0.854 20.370 1.00 10.41 126 THR B C 1
ATOM 5612 O O . THR B 1 130 ? -76.014 1.111 21.563 1.00 9.23 126 THR B O 1
ATOM 5623 N N . PHE B 1 131 ? -76.128 -0.239 19.733 1.00 12.70 127 PHE B N 1
ATOM 5624 C CA . PHE B 1 131 ? -76.941 -1.248 20.408 1.00 10.69 127 PHE B CA 1
ATOM 5625 C C . PHE B 1 131 ? -76.662 -2.633 19.853 1.00 10.10 127 PHE B C 1
ATOM 5626 O O . PHE B 1 131 ? -75.953 -2.799 18.839 1.00 12.07 127 PHE B O 1
ATOM 5643 N N . PHE B 1 132 ? -77.217 -3.629 20.534 1.00 11.19 128 PHE B N 1
ATOM 5644 C CA . PHE B 1 132 ? -76.958 -5.039 20.258 1.00 11.61 128 PHE B CA 1
ATOM 5645 C C . PHE B 1 132 ? -78.254 -5.847 20.236 1.00 12.64 128 PHE B C 1
ATOM 5646 O O . PHE B 1 132 ? -79.210 -5.497 20.912 1.00 16.05 128 PHE B O 1
ATOM 5663 N N . ARG B 1 133 ? -78.268 -6.907 19.430 1.00 19.23 129 ARG B N 1
ATOM 5664 C CA . ARG B 1 133 ? -79.390 -7.845 19.357 1.00 22.99 129 ARG B CA 1
ATOM 5665 C C . ARG B 1 133 ? -79.227 -8.865 20.487 1.00 22.24 129 ARG B C 1
ATOM 5666 O O . ARG B 1 133 ? -78.275 -9.625 20.491 1.00 30.61 129 ARG B O 1
ATOM 5687 N N . ARG B 1 134 ? -80.151 -8.853 21.437 1.00 28.36 130 ARG B N 1
ATOM 5688 C CA A ARG B 1 134 ? -80.084 -9.711 22.612 0.50 38.95 130 ARG B CA 1
ATOM 5689 C CA B ARG B 1 134 ? -80.077 -9.730 22.604 0.50 38.72 130 ARG B CA 1
ATOM 5690 C C . ARG B 1 134 ? -81.469 -10.303 22.829 1.00 38.57 130 ARG B C 1
ATOM 5691 O O . ARG B 1 134 ? -82.404 -9.587 23.174 1.00 46.04 130 ARG B O 1
ATOM 5732 N N . LYS B 1 135 ? -81.602 -11.604 22.583 1.00 51.65 131 LYS B N 1
ATOM 5733 C CA . LYS B 1 135 ? -82.865 -12.321 22.774 1.00 53.85 131 LYS B CA 1
ATOM 5734 C C . LYS B 1 135 ? -84.047 -11.758 21.973 1.00 50.53 131 LYS B C 1
ATOM 5735 O O . LYS B 1 135 ? -85.161 -11.663 22.485 1.00 54.91 131 LYS B O 1
ATOM 5754 N N . GLY B 1 136 ? -83.806 -11.402 20.714 1.00 39.59 132 GLY B N 1
ATOM 5755 C CA . GLY B 1 136 ? -84.848 -10.860 19.858 1.00 28.27 132 GLY B CA 1
ATOM 5756 C C . GLY B 1 136 ? -85.246 -9.439 20.216 1.00 30.95 132 GLY B C 1
ATOM 5757 O O . GLY B 1 136 ? -86.284 -8.939 19.798 1.00 43.30 132 GLY B O 1
ATOM 5761 N N . VAL B 1 137 ? -84.382 -8.776 20.975 1.00 33.00 133 VAL B N 1
ATOM 5762 C CA . VAL B 1 137 ? -84.660 -7.458 21.518 1.00 23.41 133 VAL B CA 1
ATOM 5763 C C . VAL B 1 137 ? -83.373 -6.651 21.306 1.00 25.48 133 VAL B C 1
ATOM 5764 O O . VAL B 1 137 ? -82.298 -7.237 21.181 1.00 31.18 133 VAL B O 1
ATOM 5777 N N . HIS B 1 138 ? -83.480 -5.332 21.181 1.00 20.09 134 HIS B N 1
ATOM 5778 C CA . HIS B 1 138 ? -82.293 -4.501 21.076 1.00 17.94 134 HIS B CA 1
ATOM 5779 C C . HIS B 1 138 ? -81.943 -4.003 22.451 1.00 17.92 134 HIS B C 1
ATOM 5780 O O . HIS B 1 138 ? -82.817 -3.632 23.220 1.00 21.21 134 HIS B O 1
ATOM 5795 N N . TYR B 1 139 ? -80.647 -4.016 22.758 1.00 14.68 135 TYR B N 1
ATOM 5796 C CA . TYR B 1 139 ? -80.142 -3.676 24.092 1.00 13.16 135 TYR B CA 1
ATOM 5797 C C . TYR B 1 139 ? -79.029 -2.648 23.934 1.00 12.17 135 TYR B C 1
ATOM 5798 O O . TYR B 1 139 ? -78.126 -2.838 23.122 1.00 14.21 135 TYR B O 1
ATOM 5816 N N . PRO B 1 140 ? -79.102 -1.535 24.687 1.00 10.99 136 PRO B N 1
ATOM 5817 C CA . PRO B 1 140 ? -78.241 -0.388 24.398 1.00 10.15 136 PRO B CA 1
ATOM 5818 C C . PRO B 1 140 ? -76.998 -0.234 25.285 1.00 10.54 136 PRO B C 1
ATOM 5819 O O . PRO B 1 140 ? -76.310 0.771 25.143 1.00 16.53 136 PRO B O 1
ATOM 5830 N N . VAL B 1 141 ? -76.732 -1.166 26.194 1.00 10.46 137 VAL B N 1
ATOM 5831 C CA . VAL B 1 141 ? -75.637 -0.984 27.142 1.00 10.52 137 VAL B CA 1
ATOM 5832 C C . VAL B 1 141 ? -74.363 -1.602 26.576 1.00 10.24 137 VAL B C 1
ATOM 5833 O O . VAL B 1 141 ? -74.330 -2.773 26.225 1.00 11.85 137 VAL B O 1
ATOM 5846 N N . PRO B 1 142 ? -73.308 -0.799 26.484 1.00 10.61 138 PRO B N 1
ATOM 5847 C CA . PRO B 1 142 ? -72.073 -1.279 25.860 1.00 12.00 138 PRO B CA 1
ATOM 5848 C C . PRO B 1 142 ? -71.221 -2.147 26.806 1.00 15.47 138 PRO B C 1
ATOM 5849 O O . PRO B 1 142 ? -70.095 -1.792 27.196 1.00 10.91 138 PRO B O 1
ATOM 5860 N N . GLU B 1 143 ? -71.784 -3.291 27.187 1.00 13.81 139 GLU B N 1
ATOM 5861 C CA . GLU B 1 143 ? -71.099 -4.271 28.024 1.00 11.97 139 GLU B CA 1
ATOM 5862 C C . GLU B 1 143 ? -69.839 -4.773 27.309 1.00 11.92 139 GLU B C 1
ATOM 5863 O O . GLU B 1 143 ? -69.825 -4.903 26.079 1.00 11.60 139 GLU B O 1
ATOM 5875 N N . PRO B 1 144 ? -68.802 -5.113 28.064 1.00 14.67 140 PRO B N 1
ATOM 5876 C CA . PRO B 1 144 ? -67.582 -5.576 27.393 1.00 14.53 140 PRO B CA 1
ATOM 5877 C C . PRO B 1 144 ? -67.777 -6.744 26.441 1.00 15.96 140 PRO B C 1
ATOM 5878 O O . PRO B 1 144 ? -67.261 -6.710 25.318 1.00 14.88 140 PRO B O 1
ATOM 5889 N N . ARG B 1 145 ? -68.477 -7.779 26.897 1.00 17.51 141 ARG B N 1
ATOM 5890 C CA . ARG B 1 145 ? -68.703 -8.964 26.072 1.00 18.89 141 ARG B CA 1
ATOM 5891 C C . ARG B 1 145 ? -69.412 -8.624 24.749 1.00 15.70 141 ARG B C 1
ATOM 5892 O O . ARG B 1 145 ? -69.028 -9.093 23.674 1.00 18.53 141 ARG B O 1
ATOM 5913 N N . LEU B 1 146 ? -70.431 -7.776 24.826 1.00 15.19 142 LEU B N 1
ATOM 5914 C CA . LEU B 1 146 ? -71.200 -7.438 23.632 1.00 14.87 142 LEU B CA 1
ATOM 5915 C C . LEU B 1 146 ? -70.353 -6.664 22.630 1.00 14.02 142 LEU B C 1
ATOM 5916 O O . LEU B 1 146 ? -70.333 -6.965 21.420 1.00 15.80 142 LEU B O 1
ATOM 5932 N N . VAL B 1 147 ? -69.648 -5.660 23.144 1.00 13.40 143 VAL B N 1
ATOM 5933 C CA . VAL B 1 147 ? -68.822 -4.808 22.289 1.00 13.99 143 VAL B CA 1
ATOM 5934 C C . VAL B 1 147 ? -67.702 -5.631 21.662 1.00 14.21 143 VAL B C 1
ATOM 5935 O O . VAL B 1 147 ? -67.495 -5.657 20.408 1.00 13.61 143 VAL B O 1
ATOM 5948 N N . LEU B 1 148 ? -66.944 -6.313 22.514 1.00 13.65 144 LEU B N 1
ATOM 5949 C CA . LEU B 1 148 ? -65.781 -7.014 22.002 1.00 14.88 144 LEU B CA 1
ATOM 5950 C C . LEU B 1 148 ? -66.143 -8.230 21.169 1.00 14.42 144 LEU B C 1
ATOM 5951 O O . LEU B 1 148 ? -65.440 -8.555 20.218 1.00 15.50 144 LEU B O 1
ATOM 5967 N N . GLU B 1 149 ? -67.250 -8.893 21.474 1.00 15.68 145 GLU B N 1
ATOM 5968 C CA . GLU B 1 149 ? -67.654 -10.015 20.649 1.00 19.28 145 GLU B CA 1
ATOM 5969 C C . GLU B 1 149 ? -68.092 -9.503 19.274 1.00 15.17 145 GLU B C 1
ATOM 5970 O O . GLU B 1 149 ? -67.778 -10.139 18.256 1.00 15.60 145 GLU B O 1
ATOM 5982 N N . SER B 1 150 ? -68.801 -8.371 19.237 1.00 14.39 146 SER B N 1
ATOM 5983 C CA . SER B 1 150 ? -69.157 -7.782 17.947 1.00 15.04 146 SER B CA 1
ATOM 5984 C C . SER B 1 150 ? -67.929 -7.503 17.108 1.00 15.71 146 SER B C 1
ATOM 5985 O O . SER B 1 150 ? -67.877 -7.846 15.918 1.00 16.20 146 SER B O 1
ATOM 5993 N N . LEU B 1 151 ? -66.944 -6.852 17.721 1.00 12.86 147 LEU B N 1
ATOM 5994 C CA . LEU B 1 151 ? -65.701 -6.574 16.990 1.00 12.40 147 LEU B CA 1
ATOM 5995 C C . LEU B 1 151 ? -64.933 -7.839 16.578 1.00 13.21 147 LEU B C 1
ATOM 5996 O O . LEU B 1 151 ? -64.477 -7.964 15.423 1.00 15.44 147 LEU B O 1
ATOM 6012 N N . LEU B 1 152 ? -64.788 -8.783 17.511 1.00 14.68 148 LEU B N 1
ATOM 6013 C CA . LEU B 1 152 ? -63.973 -9.963 17.245 1.00 14.95 148 LEU B CA 1
ATOM 6014 C C . LEU B 1 152 ? -64.586 -10.819 16.143 1.00 15.50 148 LEU B C 1
ATOM 6015 O O . LEU B 1 152 ? -63.878 -11.335 15.273 1.00 16.60 148 LEU B O 1
ATOM 6031 N N . ARG B 1 153 ? -65.910 -10.972 16.186 1.00 17.09 149 ARG B N 1
ATOM 6032 C CA . ARG B 1 153 ? -66.616 -11.742 15.164 1.00 16.50 149 ARG B CA 1
ATOM 6033 C C . ARG B 1 153 ? -66.335 -11.218 13.736 1.00 16.34 149 ARG B C 1
ATOM 6034 O O . ARG B 1 153 ? -66.047 -11.961 12.774 1.00 18.17 149 ARG B O 1
ATOM 6055 N N . ARG B 1 154 ? -66.394 -9.908 13.593 1.00 15.59 150 ARG B N 1
ATOM 6056 C CA . ARG B 1 154 ? -66.210 -9.298 12.293 1.00 15.70 150 ARG B CA 1
ATOM 6057 C C . ARG B 1 154 ? -64.730 -9.243 11.878 1.00 16.06 150 ARG B C 1
ATOM 6058 O O . ARG B 1 154 ? -64.389 -9.445 10.693 1.00 15.90 150 ARG B O 1
ATOM 6079 N N . LEU B 1 155 ? -63.846 -9.032 12.854 1.00 13.36 151 LEU B N 1
ATOM 6080 C CA . LEU B 1 155 ? -62.405 -9.075 12.575 1.00 13.30 151 LEU B CA 1
ATOM 6081 C C . LEU B 1 155 ? -61.981 -10.466 12.155 1.00 17.85 151 LEU B C 1
ATOM 6082 O O . LEU B 1 155 ? -61.157 -10.633 11.246 1.00 18.19 151 LEU B O 1
ATOM 6098 N N . GLU B 1 156 ? -62.555 -11.476 12.792 1.00 15.96 152 GLU B N 1
ATOM 6099 C CA . GLU B 1 156 ? -62.261 -12.848 12.388 1.00 19.93 152 GLU B CA 1
ATOM 6100 C C . GLU B 1 156 ? -62.918 -13.206 11.054 1.00 22.05 152 GLU B C 1
ATOM 6101 O O . GLU B 1 156 ? -62.337 -13.968 10.276 1.00 22.95 152 GLU B O 1
ATOM 6113 N N . ALA B 1 157 ? -64.111 -12.675 10.780 1.00 19.70 153 ALA B N 1
ATOM 6114 C CA . ALA B 1 157 ? -64.746 -12.910 9.478 1.00 20.62 153 ALA B CA 1
ATOM 6115 C C . ALA B 1 157 ? -63.969 -12.329 8.301 1.00 25.56 153 ALA B C 1
ATOM 6116 O O . ALA B 1 157 ? -63.855 -12.975 7.257 1.00 23.60 153 ALA B O 1
ATOM 6123 N N . PHE B 1 158 ? -63.467 -11.106 8.447 1.00 22.42 154 PHE B N 1
ATOM 6124 C CA . PHE B 1 158 ? -62.831 -10.438 7.306 1.00 17.30 154 PHE B CA 1
ATOM 6125 C C . PHE B 1 158 ? -61.307 -10.386 7.294 1.00 24.47 154 PHE B C 1
ATOM 6126 O O . PHE B 1 158 ? -60.706 -10.125 6.245 1.00 24.86 154 PHE B O 1
ATOM 6143 N N . GLY B 1 159 ? -60.682 -10.640 8.435 1.00 23.31 155 GLY B N 1
ATOM 6144 C CA . GLY B 1 159 ? -59.232 -10.589 8.541 1.00 19.53 155 GLY B CA 1
ATOM 6145 C C . GLY B 1 159 ? -58.551 -11.936 8.404 1.00 25.28 155 GLY B C 1
ATOM 6146 O O . GLY B 1 159 ? -59.214 -12.962 8.285 1.00 29.23 155 GLY B O 1
ATOM 6150 N N . PRO B 1 160 ? -57.215 -11.949 8.480 1.00 33.17 156 PRO B N 1
ATOM 6151 C CA . PRO B 1 160 ? -56.419 -13.140 8.166 1.00 29.12 156 PRO B CA 1
ATOM 6152 C C . PRO B 1 160 ? -56.328 -14.145 9.297 1.00 29.93 156 PRO B C 1
ATOM 6153 O O . PRO B 1 160 ? -55.726 -15.190 9.106 1.00 34.82 156 PRO B O 1
ATOM 6164 N N . LEU B 1 161 ? -56.924 -13.851 10.446 1.00 31.49 157 LEU B N 1
ATOM 6165 C CA . LEU B 1 161 ? -56.532 -14.540 11.661 1.00 32.39 157 LEU B CA 1
ATOM 6166 C C . LEU B 1 161 ? -57.673 -14.758 12.654 1.00 28.40 157 LEU B C 1
ATOM 6167 O O . LEU B 1 161 ? -58.485 -13.875 12.864 1.00 27.21 157 LEU B O 1
ATOM 6183 N N . LYS B 1 162 ? -57.719 -15.947 13.250 1.00 30.89 158 LYS B N 1
ATOM 6184 C CA . LYS B 1 162 ? -58.667 -16.247 14.324 1.00 32.50 158 LYS B CA 1
ATOM 6185 C C . LYS B 1 162 ? -57.950 -16.111 15.659 1.00 29.47 158 LYS B C 1
ATOM 6186 O O . LYS B 1 162 ? -56.762 -16.417 15.769 1.00 28.76 158 LYS B O 1
ATOM 6205 N N . ALA B 1 163 ? -58.653 -15.629 16.679 1.00 26.75 159 ALA B N 1
ATOM 6206 C CA . ALA B 1 163 ? -58.050 -15.511 17.997 1.00 26.84 159 ALA B CA 1
ATOM 6207 C C . ALA B 1 163 ? -57.932 -16.885 18.637 1.00 29.18 159 ALA B C 1
ATOM 6208 O O . ALA B 1 163 ? -58.880 -17.676 18.595 1.00 30.65 159 ALA B O 1
ATOM 6215 N N . PRO B 1 164 ? -56.772 -17.182 19.233 1.00 29.75 160 PRO B N 1
ATOM 6216 C CA . PRO B 1 164 ? -56.696 -18.419 20.018 1.00 34.18 160 PRO B CA 1
ATOM 6217 C C . PRO B 1 164 ? -57.785 -18.481 21.089 1.00 34.75 160 PRO B C 1
ATOM 6218 O O . PRO B 1 164 ? -58.196 -17.442 21.607 1.00 31.38 160 PRO B O 1
ATOM 6229 N N . GLU B 1 165 ? -58.261 -19.686 21.380 1.00 35.21 161 GLU B N 1
ATOM 6230 C CA . GLU B 1 165 ? -59.368 -19.894 22.323 1.00 39.24 161 GLU B CA 1
ATOM 6231 C C . GLU B 1 165 ? -59.227 -19.107 23.640 1.00 35.48 161 GLU B C 1
ATOM 6232 O O . GLU B 1 165 ? -60.166 -18.433 24.085 1.00 34.75 161 GLU B O 1
ATOM 6244 N N . GLY B 1 166 ? -58.053 -19.187 24.257 1.00 35.80 162 GLY B N 1
ATOM 6245 C CA . GLY B 1 166 ? -57.798 -18.528 25.532 1.00 35.36 162 GLY B CA 1
ATOM 6246 C C . GLY B 1 166 ? -57.856 -17.011 25.445 1.00 34.06 162 GLY B C 1
ATOM 6247 O O . GLY B 1 166 ? -58.303 -16.325 26.379 1.00 32.21 162 GLY B O 1
ATOM 6251 N N . VAL B 1 167 ? -57.400 -16.486 24.310 1.00 31.88 163 VAL B N 1
ATOM 6252 C CA . VAL B 1 167 ? -57.461 -15.052 24.040 1.00 28.72 163 VAL B CA 1
ATOM 6253 C C . VAL B 1 167 ? -58.912 -14.591 23.915 1.00 28.18 163 VAL B C 1
ATOM 6254 O O . VAL B 1 167 ? -59.311 -13.583 24.498 1.00 27.14 163 VAL B O 1
ATOM 6267 N N . ARG B 1 168 ? -59.696 -15.324 23.138 1.00 29.71 164 ARG B N 1
ATOM 6268 C CA . ARG B 1 168 ? -61.118 -15.015 23.003 1.00 28.98 164 ARG B CA 1
ATOM 6269 C C . ARG B 1 168 ? -61.771 -15.068 24.378 1.00 30.00 164 ARG B C 1
ATOM 6270 O O . ARG B 1 168 ? -62.507 -14.158 24.777 1.00 29.21 164 ARG B O 1
ATOM 6291 N N . GLU B 1 169 ? -61.494 -16.120 25.132 1.00 31.92 165 GLU B N 1
ATOM 6292 C CA . GLU B 1 169 ? -62.121 -16.223 26.445 1.00 33.09 165 GLU B CA 1
ATOM 6293 C C . GLU B 1 169 ? -61.737 -15.048 27.351 1.00 33.33 165 GLU B C 1
ATOM 6294 O O . GLU B 1 169 ? -62.599 -14.477 28.015 1.00 31.62 165 GLU B O 1
ATOM 6306 N N . ALA B 1 170 ? -60.461 -14.668 27.352 1.00 30.71 166 ALA B N 1
ATOM 6307 C CA . ALA B 1 170 ? -60.025 -13.468 28.073 1.00 29.33 166 ALA B CA 1
ATOM 6308 C C . ALA B 1 170 ? -60.736 -12.188 27.619 1.00 27.50 166 ALA B C 1
ATOM 6309 O O . ALA B 1 170 ? -61.205 -11.392 28.437 1.00 27.17 166 ALA B O 1
ATOM 6316 N N . LEU B 1 171 ? -60.773 -11.966 26.314 1.00 26.42 167 LEU B N 1
ATOM 6317 C CA . LEU B 1 171 ? -61.410 -10.767 25.788 1.00 24.87 167 LEU B CA 1
ATOM 6318 C C . LEU B 1 171 ? -62.868 -10.698 26.184 1.00 29.25 167 LEU B C 1
ATOM 6319 O O . LEU B 1 171 ? -63.345 -9.674 26.679 1.00 25.02 167 LEU B O 1
ATOM 6335 N N . LEU B 1 172 ? -63.574 -11.797 25.988 1.00 27.25 168 LEU B N 1
ATOM 6336 C CA . LEU B 1 172 ? -65.022 -11.768 26.151 1.00 28.58 168 LEU B CA 1
ATOM 6337 C C . LEU B 1 172 ? -65.459 -11.910 27.601 1.00 29.70 168 LEU B C 1
ATOM 6338 O O . LEU B 1 172 ? -66.441 -11.297 28.015 1.00 35.32 168 LEU B O 1
ATOM 6354 N N . GLU B 1 173 ? -64.717 -12.687 28.379 1.00 30.45 169 GLU B N 1
ATOM 6355 C CA . GLU B 1 173 ? -65.154 -13.046 29.726 1.00 38.52 169 GLU B CA 1
ATOM 6356 C C . GLU B 1 173 ? -64.447 -12.255 30.825 1.00 39.01 169 GLU B C 1
ATOM 6357 O O . GLU B 1 173 ? -65.032 -12.018 31.883 1.00 34.57 169 GLU B O 1
ATOM 6369 N N . ARG B 1 174 ? -63.210 -11.827 30.593 1.00 30.05 170 ARG B N 1
ATOM 6370 C CA . ARG B 1 174 ? -62.456 -11.219 31.691 1.00 29.77 170 ARG B CA 1
ATOM 6371 C C . ARG B 1 174 ? -62.385 -9.696 31.606 1.00 32.50 170 ARG B C 1
ATOM 6372 O O . ARG B 1 174 ? -62.161 -9.036 32.615 1.00 27.90 170 ARG B O 1
ATOM 6393 N N . THR B 1 175 ? -62.607 -9.128 30.425 1.00 24.12 171 THR B N 1
ATOM 6394 C CA . THR B 1 175 ? -62.542 -7.684 30.293 1.00 19.94 171 THR B CA 1
ATOM 6395 C C . THR B 1 175 ? -63.605 -7.008 31.129 1.00 22.40 171 THR B C 1
ATOM 6396 O O . THR B 1 175 ? -64.736 -7.486 31.218 1.00 24.17 171 THR B O 1
ATOM 6407 N N . THR B 1 176 ? -63.230 -5.899 31.753 1.00 19.81 172 THR B N 1
ATOM 6408 C CA . THR B 1 176 ? -64.128 -5.157 32.613 1.00 21.09 172 THR B CA 1
ATOM 6409 C C . THR B 1 176 ? -64.240 -3.722 32.117 1.00 19.32 172 THR B C 1
ATOM 6410 O O . THR B 1 176 ? -63.652 -3.351 31.105 1.00 19.28 172 THR B O 1
ATOM 6421 N N . VAL B 1 177 ? -65.058 -2.937 32.793 1.00 17.45 173 VAL B N 1
ATOM 6422 C CA . VAL B 1 177 ? -65.198 -1.533 32.493 1.00 16.57 173 VAL B CA 1
ATOM 6423 C C . VAL B 1 177 ? -64.584 -0.737 33.594 1.00 17.66 173 VAL B C 1
ATOM 6424 O O . VAL B 1 177 ? -64.918 -0.946 34.768 1.00 21.16 173 VAL B O 1
ATOM 6437 N N . ARG B 1 178 ? -63.685 0.172 33.226 1.00 18.42 174 ARG B N 1
ATOM 6438 C CA . ARG B 1 178 ? -63.031 1.065 34.173 1.00 23.02 174 ARG B CA 1
ATOM 6439 C C . ARG B 1 178 ? -63.853 2.331 34.369 1.00 29.70 174 ARG B C 1
ATOM 6440 O O . ARG B 1 178 ? -64.010 2.804 35.493 1.00 24.51 174 ARG B O 1
ATOM 6461 N N . SER B 1 179 ? -64.363 2.877 33.269 1.00 21.79 175 SER B N 1
ATOM 6462 C CA . SER B 1 179 ? -65.191 4.078 33.325 1.00 21.21 175 SER B CA 1
ATOM 6463 C C . SER B 1 179 ? -66.186 4.112 32.181 1.00 18.65 175 SER B C 1
ATOM 6464 O O . SER B 1 179 ? -65.960 3.518 31.125 1.00 17.41 175 SER B O 1
ATOM 6472 N N . LEU B 1 180 ? -67.282 4.829 32.406 1.00 16.44 176 LEU B N 1
ATOM 6473 C CA . LEU B 1 180 ? -68.312 5.022 31.391 1.00 14.69 176 LEU B CA 1
ATOM 6474 C C . LEU B 1 180 ? -68.947 6.398 31.562 1.00 15.29 176 LEU B C 1
ATOM 6475 O O . LEU B 1 180 ? -69.226 6.826 32.701 1.00 17.21 176 LEU B O 1
ATOM 6491 N N . GLU B 1 181 ? -69.181 7.085 30.445 1.00 14.64 177 GLU B N 1
ATOM 6492 C CA . GLU B 1 181 ? -69.939 8.331 30.470 1.00 15.88 177 GLU B CA 1
ATOM 6493 C C . GLU B 1 181 ? -70.731 8.466 29.202 1.00 14.33 177 GLU B C 1
ATOM 6494 O O . GLU B 1 181 ? -70.175 8.388 28.110 1.00 17.04 177 GLU B O 1
ATOM 6506 N N . GLY B 1 182 ? -72.036 8.691 29.329 1.00 14.55 178 GLY B N 1
ATOM 6507 C CA . GLY B 1 182 ? -72.833 8.883 28.142 1.00 13.84 178 GLY B CA 1
ATOM 6508 C C . GLY B 1 182 ? -74.303 8.723 28.360 1.00 14.08 178 GLY B C 1
ATOM 6509 O O . GLY B 1 182 ? -74.779 8.798 29.495 1.00 15.91 178 GLY B O 1
ATOM 6513 N N . ARG B 1 183 ? -75.017 8.537 27.263 1.00 13.55 179 ARG B N 1
ATOM 6514 C CA . ARG B 1 183 ? -76.460 8.456 27.352 1.00 13.73 179 ARG B CA 1
ATOM 6515 C C . ARG B 1 183 ? -76.973 7.702 26.157 1.00 13.84 179 ARG B C 1
ATOM 6516 O O . ARG B 1 183 ? -76.280 7.554 25.154 1.00 13.37 179 ARG B O 1
ATOM 6537 N N . THR B 1 184 ? -78.214 7.261 26.250 1.00 12.93 180 THR B N 1
ATOM 6538 C CA . THR B 1 184 ? -78.845 6.629 25.120 1.00 12.16 180 THR B CA 1
ATOM 6539 C C . THR B 1 184 ? -79.722 7.597 24.347 1.00 12.67 180 THR B C 1
ATOM 6540 O O . THR B 1 184 ? -80.367 8.491 24.922 1.00 16.57 180 THR B O 1
ATOM 6551 N N . LEU B 1 185 ? -79.722 7.404 23.031 1.00 13.59 181 LEU B N 1
ATOM 6552 C CA . LEU B 1 185 ? -80.553 8.186 22.118 1.00 14.81 181 LEU B CA 1
ATOM 6553 C C . LEU B 1 185 ? -81.404 7.244 21.293 1.00 16.15 181 LEU B C 1
ATOM 6554 O O . LEU B 1 185 ? -81.019 6.110 21.016 1.00 13.48 181 LEU B O 1
ATOM 6570 N N . PRO B 1 186 ? -82.571 7.719 20.853 1.00 16.25 182 PRO B N 1
ATOM 6571 C CA . PRO B 1 186 ? -83.456 6.809 20.122 1.00 21.01 182 PRO B CA 1
ATOM 6572 C C . PRO B 1 186 ? -82.897 6.445 18.759 1.00 14.89 182 PRO B C 1
ATOM 6573 O O . PRO B 1 186 ? -82.242 7.269 18.131 1.00 18.57 182 PRO B O 1
ATOM 6584 N N . ALA B 1 187 ? -83.117 5.208 18.335 1.00 14.16 183 ALA B N 1
ATOM 6585 C CA . ALA B 1 187 ? -82.755 4.774 16.985 1.00 11.72 183 ALA B CA 1
ATOM 6586 C C . ALA B 1 187 ? -84.030 4.834 16.152 1.00 12.33 183 ALA B C 1
ATOM 6587 O O . ALA B 1 187 ? -84.882 3.924 16.189 1.00 14.20 183 ALA B O 1
ATOM 6594 N N . ARG B 1 188 ? -84.176 5.936 15.437 1.00 11.96 184 ARG B N 1
ATOM 6595 C CA . ARG B 1 188 ? -85.455 6.308 14.860 1.00 13.11 184 ARG B CA 1
ATOM 6596 C C . ARG B 1 188 ? -85.951 5.402 13.728 1.00 15.06 184 ARG B C 1
ATOM 6597 O O . ARG B 1 188 ? -87.131 5.443 13.371 1.00 17.05 184 ARG B O 1
ATOM 6618 N N . THR B 1 189 ? -85.064 4.592 13.156 1.00 13.37 185 THR B N 1
ATOM 6619 C CA . THR B 1 189 ? -85.467 3.635 12.135 1.00 12.69 185 THR B CA 1
ATOM 6620 C C . THR B 1 189 ? -86.018 2.360 12.733 1.00 12.55 185 THR B C 1
ATOM 6621 O O . THR B 1 189 ? -86.565 1.521 12.022 1.00 14.13 185 THR B O 1
ATOM 6632 N N . GLU B 1 190 ? -85.886 2.217 14.051 1.00 12.33 186 GLU B N 1
ATOM 6633 C CA . GLU B 1 190 ? -86.172 0.967 14.718 1.00 12.56 186 GLU B CA 1
ATOM 6634 C C . GLU B 1 190 ? -87.361 1.092 15.647 1.00 18.22 186 GLU B C 1
ATOM 6635 O O . GLU B 1 190 ? -87.780 2.190 16.012 1.00 15.40 186 GLU B O 1
ATOM 6647 N N . VAL B 1 191 ? -87.916 -0.056 16.007 1.00 20.29 187 VAL B N 1
ATOM 6648 C CA . VAL B 1 191 ? -88.984 -0.120 16.975 1.00 19.06 187 VAL B CA 1
ATOM 6649 C C . VAL B 1 191 ? -88.424 -0.285 18.391 1.00 22.34 187 VAL B C 1
ATOM 6650 O O . VAL B 1 191 ? -87.695 -1.232 18.669 1.00 23.19 187 VAL B O 1
ATOM 6663 N N . ASP B 1 192 ? -88.779 0.658 19.255 1.00 20.98 188 ASP B N 1
ATOM 6664 C CA . ASP B 1 192 ? -88.490 0.613 20.687 1.00 28.14 188 ASP B CA 1
ATOM 6665 C C . ASP B 1 192 ? -87.020 0.334 20.931 1.00 25.28 188 ASP B C 1
ATOM 6666 O O . ASP B 1 192 ? -86.662 -0.531 21.723 1.00 24.73 188 ASP B O 1
ATOM 6675 N N . THR B 1 193 ? -86.176 1.049 20.205 1.00 18.46 189 THR B N 1
ATOM 6676 C CA . THR B 1 193 ? -84.740 0.847 20.292 1.00 17.78 189 THR B CA 1
ATOM 6677 C C . THR B 1 193 ? -84.023 2.142 20.585 1.00 15.26 189 THR B C 1
ATOM 6678 O O . THR B 1 193 ? -84.275 3.177 19.970 1.00 15.28 189 THR B O 1
ATOM 6689 N N . ALA B 1 194 ? -83.081 2.066 21.520 1.00 10.84 190 ALA B N 1
ATOM 6690 C CA . ALA B 1 194 ? -82.186 3.170 21.782 1.00 12.89 190 ALA B CA 1
ATOM 6691 C C . ALA B 1 194 ? -80.775 2.661 21.674 1.00 10.04 190 ALA B C 1
ATOM 6692 O O . ALA B 1 194 ? -80.517 1.461 21.668 1.00 11.86 190 ALA B O 1
ATOM 6699 N N . GLY B 1 195 ? -79.860 3.597 21.517 1.00 8.94 191 GLY B N 1
ATOM 6700 C CA . GLY B 1 195 ? -78.454 3.252 21.492 1.00 7.34 191 GLY B CA 1
ATOM 6701 C C . GLY B 1 195 ? -77.576 4.203 22.266 1.00 7.65 191 GLY B C 1
ATOM 6702 O O . GLY B 1 195 ? -77.835 5.398 22.371 1.00 9.11 191 GLY B O 1
ATOM 6706 N N . PHE B 1 196 ? -76.497 3.653 22.808 1.00 9.96 192 PHE B N 1
ATOM 6707 C CA . PHE B 1 196 ? -75.541 4.416 23.588 1.00 9.14 192 PHE B CA 1
ATOM 6708 C C . PHE B 1 196 ? -74.637 5.304 22.737 1.00 9.36 192 PHE B C 1
ATOM 6709 O O . PHE B 1 196 ? -74.147 4.882 21.684 1.00 10.68 192 PHE B O 1
ATOM 6726 N N . VAL B 1 197 ? -74.445 6.532 23.212 1.00 8.53 193 VAL B N 1
ATOM 6727 C CA . VAL B 1 197 ? -73.432 7.454 22.711 1.00 8.57 193 VAL B CA 1
ATOM 6728 C C . VAL B 1 197 ? -72.630 7.962 23.884 1.00 11.48 193 VAL B C 1
ATOM 6729 O O . VAL B 1 197 ? -73.182 8.327 24.933 1.00 11.69 193 VAL B O 1
ATOM 6742 N N . GLY B 1 198 ? -71.307 8.001 23.720 1.00 9.81 194 GLY B N 1
ATOM 6743 C CA . GLY B 1 198 ? -70.452 8.388 24.821 1.00 10.87 194 GLY B CA 1
ATOM 6744 C C . GLY B 1 198 ? -69.129 7.668 24.807 1.00 14.84 194 GLY B C 1
ATOM 6745 O O . GLY B 1 198 ? -68.685 7.217 23.758 1.00 13.30 194 GLY B O 1
ATOM 6749 N N . ARG B 1 199 ? -68.506 7.569 25.975 1.00 12.62 195 ARG B N 1
ATOM 6750 C CA . ARG B 1 199 ? -67.167 7.029 26.104 1.00 12.74 195 ARG B CA 1
ATOM 6751 C C . ARG B 1 199 ? -67.127 5.944 27.162 1.00 15.68 195 ARG B C 1
ATOM 6752 O O . ARG B 1 199 ? -67.663 6.115 28.267 1.00 17.16 195 ARG B O 1
ATOM 6773 N N . VAL B 1 200 ? -66.465 4.841 26.834 1.00 13.96 196 VAL B N 1
ATOM 6774 C CA . VAL B 1 200 ? -66.276 3.751 27.782 1.00 13.64 196 VAL B CA 1
ATOM 6775 C C . VAL B 1 200 ? -64.808 3.336 27.727 1.00 14.12 196 VAL B C 1
ATOM 6776 O O . VAL B 1 200 ? -64.237 3.235 26.647 1.00 15.32 196 VAL B O 1
ATOM 6789 N N . VAL B 1 201 ? -64.211 3.154 28.901 1.00 16.08 197 VAL B N 1
ATOM 6790 C CA . VAL B 1 201 ? -62.872 2.577 28.975 1.00 16.85 197 VAL B CA 1
ATOM 6791 C C . VAL B 1 201 ? -62.954 1.146 29.493 1.00 16.32 197 VAL B C 1
ATOM 6792 O O . VAL B 1 201 ? -63.367 0.893 30.624 1.00 17.24 197 VAL B O 1
ATOM 6805 N N . TYR B 1 202 ? -62.538 0.221 28.645 1.00 15.75 198 TYR B N 1
ATOM 6806 C CA . TYR B 1 202 ? -62.486 -1.204 28.942 1.00 16.16 198 TYR B CA 1
ATOM 6807 C C . TYR B 1 202 ? -61.100 -1.548 29.462 1.00 20.55 198 TYR B C 1
ATOM 6808 O O . TYR B 1 202 ? -60.125 -0.906 29.075 1.00 17.88 198 TYR B O 1
ATOM 6826 N N . HIS B 1 203 ? -61.015 -2.541 30.347 1.00 18.26 199 HIS B N 1
ATOM 6827 C CA . HIS B 1 203 ? -59.726 -2.955 30.903 1.00 19.43 199 HIS B CA 1
ATOM 6828 C C . HIS B 1 203 ? -59.693 -4.469 31.028 1.00 23.97 199 HIS B C 1
ATOM 6829 O O . HIS B 1 203 ? -60.666 -5.082 31.494 1.00 22.00 199 HIS B O 1
ATOM 6844 N N . LEU B 1 204 ? -58.592 -5.071 30.607 1.00 20.40 200 LEU B N 1
ATOM 6845 C CA . LEU B 1 204 ? -58.384 -6.503 30.728 1.00 20.80 200 LEU B CA 1
ATOM 6846 C C . LEU B 1 204 ? -57.315 -6.747 31.789 1.00 22.43 200 LEU B C 1
ATOM 6847 O O . LEU B 1 204 ? -56.131 -6.579 31.514 1.00 22.99 200 LEU B O 1
ATOM 6863 N N . PRO B 1 205 ? -57.737 -7.107 33.011 1.00 23.70 201 PRO B N 1
ATOM 6864 C CA . PRO B 1 205 ? -56.756 -7.402 34.061 1.00 25.45 201 PRO B CA 1
ATOM 6865 C C . PRO B 1 205 ? -55.768 -8.476 33.641 1.00 25.84 201 PRO B C 1
ATOM 6866 O O . PRO B 1 205 ? -56.149 -9.479 33.027 1.00 28.19 201 PRO B O 1
ATOM 6877 N N . ARG B 1 206 ? -54.508 -8.247 33.982 1.00 29.38 202 ARG B N 1
ATOM 6878 C CA . ARG B 1 206 ? -53.451 -9.224 33.771 1.00 35.93 202 ARG B CA 1
ATOM 6879 C C . ARG B 1 206 ? -53.401 -9.738 32.340 1.00 29.86 202 ARG B C 1
ATOM 6880 O O . ARG B 1 206 ? -53.058 -10.895 32.099 1.00 31.50 202 ARG B O 1
ATOM 6901 N N . ALA B 1 207 ? -53.749 -8.891 31.375 1.00 27.16 203 ALA B N 1
ATOM 6902 C CA . ALA B 1 207 ? -53.625 -9.307 29.994 1.00 24.34 203 ALA B CA 1
ATOM 6903 C C . ALA B 1 207 ? -52.195 -9.740 29.693 1.00 25.64 203 ALA B C 1
ATOM 6904 O O . ALA B 1 207 ? -51.244 -9.092 30.110 1.00 31.69 203 ALA B O 1
ATOM 6911 N N . THR B 1 208 ? -52.063 -10.836 28.957 1.00 26.24 204 THR B N 1
ATOM 6912 C CA . THR B 1 208 ? -50.804 -11.206 28.339 1.00 28.17 204 THR B CA 1
ATOM 6913 C C . THR B 1 208 ? -50.527 -10.244 27.191 1.00 25.90 204 THR B C 1
ATOM 6914 O O . THR B 1 208 ? -51.423 -9.513 26.757 1.00 23.88 204 THR B O 1
ATOM 6925 N N . GLU B 1 209 ? -49.309 -10.259 26.669 1.00 24.77 205 GLU B N 1
ATOM 6926 C CA . GLU B 1 209 ? -48.980 -9.380 25.540 1.00 25.81 205 GLU B CA 1
ATOM 6927 C C . GLU B 1 209 ? -49.910 -9.658 24.359 1.00 21.17 205 GLU B C 1
ATOM 6928 O O . GLU B 1 209 ? -50.436 -8.733 23.743 1.00 19.69 205 GLU B O 1
ATOM 6940 N N . GLU B 1 210 ? -50.093 -10.938 24.053 1.00 21.94 206 GLU B N 1
ATOM 6941 C CA . GLU B 1 210 ? -50.933 -11.368 22.942 1.00 22.50 206 GLU B CA 1
ATOM 6942 C C . GLU B 1 210 ? -52.373 -10.867 23.097 1.00 19.59 206 GLU B C 1
ATOM 6943 O O . GLU B 1 210 ? -52.962 -10.334 22.159 1.00 19.36 206 GLU B O 1
ATOM 6955 N N . GLU B 1 211 ? -52.917 -11.030 24.297 1.00 21.15 207 GLU B N 1
ATOM 6956 C CA . GLU B 1 211 ? -54.262 -10.565 24.613 1.00 19.60 207 GLU B CA 1
ATOM 6957 C C . GLU B 1 211 ? -54.398 -9.050 24.459 1.00 20.62 207 GLU B C 1
ATOM 6958 O O . GLU B 1 211 ? -55.371 -8.549 23.875 1.00 19.42 207 GLU B O 1
ATOM 6970 N N . ALA B 1 212 ? -53.429 -8.329 25.011 1.00 19.53 208 ALA B N 1
ATOM 6971 C CA . ALA B 1 212 ? -53.409 -6.873 24.920 1.00 18.74 208 ALA B CA 1
ATOM 6972 C C . ALA B 1 212 ? -53.278 -6.408 23.458 1.00 17.83 208 ALA B C 1
ATOM 6973 O O . ALA B 1 212 ? -53.901 -5.429 23.030 1.00 18.90 208 ALA B O 1
ATOM 6980 N N . LEU B 1 213 ? -52.474 -7.132 22.685 1.00 17.05 209 LEU B N 1
ATOM 6981 C CA . LEU B 1 213 ? -52.358 -6.824 21.260 1.00 16.55 209 LEU B CA 1
ATOM 6982 C C . LEU B 1 213 ? -53.709 -7.023 20.563 1.00 15.19 209 LEU B C 1
ATOM 6983 O O . LEU B 1 213 ? -54.163 -6.146 19.793 1.00 17.80 209 LEU B O 1
ATOM 6999 N N . TRP B 1 214 ? -54.366 -8.162 20.826 1.00 17.86 210 TRP B N 1
ATOM 7000 C CA . TRP B 1 214 ? -55.701 -8.379 20.264 1.00 16.20 210 TRP B CA 1
ATOM 7001 C C . TRP B 1 214 ? -56.688 -7.286 20.690 1.00 15.40 210 TRP B C 1
ATOM 7002 O O . TRP B 1 214 ? -57.460 -6.795 19.881 1.00 14.65 210 TRP B O 1
ATOM 7023 N N . LEU B 1 215 ? -56.671 -6.904 21.968 1.00 14.57 211 LEU B N 1
ATOM 7024 C CA . LEU B 1 215 ? -57.564 -5.833 22.426 1.00 14.47 211 LEU B CA 1
ATOM 7025 C C . LEU B 1 215 ? -57.334 -4.532 21.622 1.00 15.57 211 LEU B C 1
ATOM 7026 O O . LEU B 1 215 ? -58.292 -3.879 21.119 1.00 14.26 211 LEU B O 1
ATOM 7042 N N . SER B 1 216 ? -56.058 -4.185 21.456 1.00 13.94 212 SER B N 1
ATOM 7043 C CA . SER B 1 216 ? -55.722 -2.976 20.705 1.00 13.52 212 SER B CA 1
ATOM 7044 C C . SER B 1 216 ? -56.162 -3.097 19.243 1.00 12.89 212 SER B C 1
ATOM 7045 O O . SER B 1 216 ? -56.610 -2.122 18.625 1.00 12.65 212 SER B O 1
ATOM 7053 N N . ALA B 1 217 ? -56.054 -4.303 18.706 1.00 15.45 213 ALA B N 1
ATOM 7054 C CA . ALA B 1 217 ? -56.508 -4.538 17.321 1.00 12.57 213 ALA B CA 1
ATOM 7055 C C . ALA B 1 217 ? -58.038 -4.406 17.168 1.00 1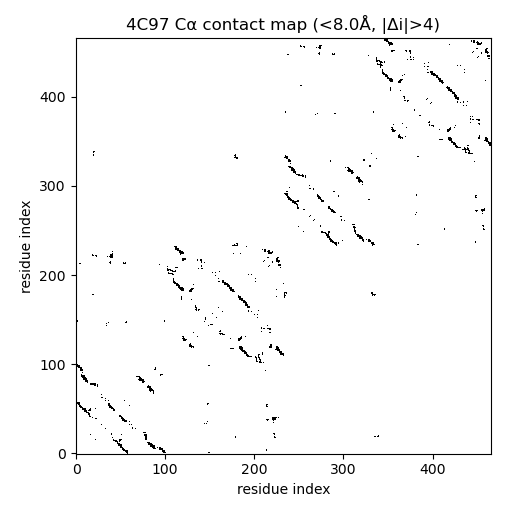3.02 213 ALA B C 1
ATOM 7056 O O . ALA B 1 217 ? -58.532 -3.857 16.159 1.00 13.34 213 ALA B O 1
ATOM 7063 N N . LEU B 1 218 ? -58.791 -4.896 18.150 1.00 13.20 214 LEU B N 1
ATOM 7064 C CA . LEU B 1 218 ? -60.242 -4.697 18.107 1.00 11.63 214 LEU B CA 1
ATOM 7065 C C . LEU B 1 218 ? -60.571 -3.214 18.131 1.00 10.55 214 LEU B C 1
ATOM 7066 O O . LEU B 1 218 ? -61.492 -2.725 17.421 1.00 11.28 214 LEU B O 1
ATOM 7082 N N . GLY B 1 219 ? -59.819 -2.497 18.961 1.00 12.92 215 GLY B N 1
ATOM 7083 C CA . GLY B 1 219 ? -59.936 -1.051 18.984 1.00 10.83 215 GLY B CA 1
ATOM 7084 C C . GLY B 1 219 ? -59.675 -0.365 17.651 1.00 12.68 215 GLY B C 1
ATOM 7085 O O . GLY B 1 219 ? -60.469 0.482 17.220 1.00 11.48 215 GLY B O 1
ATOM 7089 N N . ARG B 1 220 ? -58.563 -0.705 17.005 1.00 11.90 216 ARG B N 1
ATOM 7090 C CA . ARG B 1 220 ? -58.283 -0.115 15.694 1.00 11.13 216 ARG B CA 1
ATOM 7091 C C . ARG B 1 220 ? -59.321 -0.500 14.645 1.00 12.38 216 ARG B C 1
ATOM 7092 O O . ARG B 1 220 ? -59.677 0.322 13.805 1.00 12.01 216 ARG B O 1
ATOM 7113 N N . PHE B 1 221 ? -59.790 -1.744 14.694 1.00 10.73 217 PHE B N 1
ATOM 7114 C CA . PHE B 1 221 ? -60.779 -2.237 13.734 1.00 11.03 217 PHE B CA 1
ATOM 7115 C C . PHE B 1 221 ? -62.127 -1.520 13.869 1.00 10.38 217 PHE B C 1
ATOM 7116 O O . PHE B 1 221 ? -62.834 -1.301 12.867 1.00 10.84 217 PHE B O 1
ATOM 7133 N N . ALA B 1 222 ? -62.503 -1.204 15.113 1.00 9.87 218 ALA B N 1
ATOM 7134 C CA . ALA B 1 222 ? -63.776 -0.515 15.370 1.00 10.68 218 ALA B CA 1
ATOM 7135 C C . ALA B 1 222 ? -63.997 0.729 14.495 1.00 9.98 218 ALA B C 1
ATOM 7136 O O . ALA B 1 222 ? -65.115 1.024 14.080 1.00 10.70 218 ALA B O 1
ATOM 7143 N N . PHE B 1 223 ? -62.923 1.449 14.217 1.00 8.95 219 PHE B N 1
ATOM 7144 C CA . PHE B 1 223 ? -62.980 2.626 13.358 1.00 8.95 219 PHE B CA 1
ATOM 7145 C C . PHE B 1 223 ? -63.633 2.303 12.016 1.00 11.74 219 PHE B C 1
ATOM 7146 O O . PHE B 1 223 ? -64.407 3.106 11.470 1.00 11.97 219 PHE B O 1
ATOM 7163 N N . TYR B 1 224 ? -63.317 1.121 11.495 1.00 10.78 220 TYR B N 1
ATOM 7164 C CA . TYR B 1 224 ? -63.805 0.683 10.199 1.00 12.21 220 TYR B CA 1
ATOM 7165 C C . TYR B 1 224 ? -65.134 -0.052 10.323 1.00 16.03 220 TYR B C 1
ATOM 7166 O O . TYR B 1 224 ? -66.056 0.199 9.548 1.00 15.36 220 TYR B O 1
ATOM 7184 N N . SER B 1 225 ? -65.226 -0.963 11.282 1.00 12.40 221 SER B N 1
ATOM 7185 C CA . SER B 1 225 ? -66.391 -1.843 11.342 1.00 10.09 221 SER B CA 1
ATOM 7186 C C . SER B 1 225 ? -67.604 -1.237 12.042 1.00 10.95 221 SER B C 1
ATOM 7187 O O . SER B 1 225 ? -68.748 -1.558 11.702 1.00 13.52 221 SER B O 1
ATOM 7195 N N . GLY B 1 226 ? -67.359 -0.376 13.017 1.00 11.85 222 GLY B N 1
ATOM 7196 C CA . GLY B 1 226 ? -68.383 0.012 13.962 1.00 10.36 222 GLY B CA 1
ATOM 7197 C C . GLY B 1 226 ? -68.648 -1.142 14.912 1.00 11.21 222 GLY B C 1
ATOM 7198 O O . GLY B 1 226 ? -68.046 -2.217 14.800 1.00 12.35 222 GLY B O 1
ATOM 7202 N N . VAL B 1 227 ? -69.574 -0.911 15.834 1.00 10.82 223 VAL B N 1
ATOM 7203 C CA . VAL B 1 227 ? -69.862 -1.835 16.901 1.00 13.01 223 VAL B CA 1
ATOM 7204 C C . VAL B 1 227 ? -71.351 -2.129 16.965 1.00 8.75 223 VAL B C 1
ATOM 7205 O O . VAL B 1 227 ? -72.180 -1.223 16.856 1.00 10.09 223 VAL B O 1
ATOM 7218 N N . GLY B 1 228 ? -71.681 -3.404 17.114 1.00 10.82 224 GLY B N 1
ATOM 7219 C CA . GLY B 1 228 ? -73.047 -3.809 17.371 1.00 11.99 224 GLY B CA 1
ATOM 7220 C C . GLY B 1 228 ? -73.886 -3.913 16.116 1.00 12.12 224 GLY B C 1
ATOM 7221 O O . GLY B 1 228 ? -73.369 -4.139 15.004 1.00 12.39 224 GLY B O 1
ATOM 7225 N N . ALA B 1 229 ? -75.179 -3.707 16.313 1.00 11.68 225 ALA B N 1
ATOM 7226 C CA . ALA B 1 229 ? -76.199 -3.964 15.303 1.00 11.14 225 ALA B CA 1
ATOM 7227 C C . ALA B 1 229 ? -76.462 -2.791 14.377 1.00 10.68 225 ALA B C 1
ATOM 7228 O O . ALA B 1 229 ? -76.282 -1.623 14.740 1.00 10.24 225 ALA B O 1
ATOM 7235 N N . LYS B 1 230 ? -76.919 -3.119 13.167 1.00 11.31 226 LYS B N 1
ATOM 7236 C CA . LYS B 1 230 ? -77.376 -2.134 12.207 1.00 15.36 226 LYS B CA 1
ATOM 7237 C C . LYS B 1 230 ? -76.313 -1.071 11.865 1.00 11.90 226 LYS B C 1
ATOM 7238 O O . LYS B 1 230 ? -76.616 0.114 11.677 1.00 9.39 226 LYS B O 1
ATOM 7257 N N . THR B 1 231 ? -75.058 -1.496 11.797 1.00 11.48 227 THR B N 1
ATOM 7258 C CA . THR B 1 231 ? -74.010 -0.608 11.302 1.00 12.00 227 THR B CA 1
ATOM 7259 C C . THR B 1 231 ? -74.226 -0.205 9.832 1.00 10.19 227 THR B C 1
ATOM 7260 O O . THR B 1 231 ? -73.667 0.787 9.392 1.00 9.60 227 THR B O 1
ATOM 7271 N N . SER B 1 232 ? -75.060 -0.947 9.110 1.00 10.99 228 SER B N 1
ATOM 7272 C CA . SER B 1 232 ? -75.383 -0.602 7.729 1.00 11.89 228 SER B CA 1
ATOM 7273 C C . SER B 1 232 ? -76.285 0.624 7.667 1.00 11.38 228 SER B C 1
ATOM 7274 O O . SER B 1 232 ? -76.510 1.175 6.582 1.00 11.56 228 SER B O 1
ATOM 7282 N N . LEU B 1 233 ? -76.827 1.022 8.822 1.00 10.07 229 LEU B N 1
ATOM 7283 C CA . LEU B 1 233 ? -77.705 2.184 8.914 1.00 8.42 229 LEU B CA 1
ATOM 7284 C C . LEU B 1 233 ? -77.058 3.344 9.661 1.00 11.86 229 LEU B C 1
ATOM 7285 O O . LEU B 1 233 ? -77.702 4.348 9.962 1.00 12.95 229 LEU B O 1
ATOM 7301 N N . GLY B 1 234 ? -75.762 3.227 9.949 1.00 10.37 230 GLY B N 1
ATOM 7302 C CA . GLY B 1 234 ? -75.055 4.323 10.570 1.00 9.04 230 GLY B CA 1
ATOM 7303 C C . GLY B 1 234 ? -74.952 4.232 12.075 1.00 8.36 230 GLY B C 1
ATOM 7304 O O . GLY B 1 234 ? -74.348 5.109 12.698 1.00 8.73 230 GLY B O 1
ATOM 7308 N N . TYR B 1 235 ? -75.576 3.213 12.656 1.00 8.59 231 TYR B N 1
ATOM 7309 C CA . TYR B 1 235 ? -75.476 3.001 14.087 1.00 9.03 231 TYR B CA 1
ATOM 7310 C C . TYR B 1 235 ? -74.118 2.413 14.419 1.00 9.78 231 TYR B C 1
ATOM 7311 O O . TYR B 1 235 ? -73.426 1.850 13.551 1.00 10.87 231 TYR B O 1
ATOM 7329 N N . GLY B 1 236 ? -73.708 2.564 15.666 1.00 9.92 232 GLY B N 1
ATOM 7330 C CA . GLY B 1 236 ? -72.496 1.898 16.116 1.00 8.39 232 GLY B CA 1
ATOM 7331 C C . GLY B 1 236 ? -71.192 2.477 15.599 1.00 9.33 232 GLY B C 1
ATOM 7332 O O . GLY B 1 236 ? -70.165 1.808 15.631 1.00 9.75 232 GLY B O 1
ATOM 7336 N N . ARG B 1 237 ? -71.227 3.717 15.131 1.00 8.70 233 ARG B N 1
ATOM 7337 C CA . ARG B 1 237 ? -70.005 4.372 14.656 1.00 10.59 233 ARG B CA 1
ATOM 7338 C C . ARG B 1 237 ? -69.138 4.663 15.885 1.00 11.68 233 ARG B C 1
ATOM 7339 O O . ARG B 1 237 ? -69.602 5.226 16.883 1.00 10.44 233 ARG B O 1
ATOM 7360 N N . ALA B 1 238 ? -67.880 4.251 15.826 1.00 9.70 234 ALA B N 1
ATOM 7361 C CA . ALA B 1 238 ? -67.041 4.274 16.997 1.00 11.12 234 ALA B CA 1
ATOM 7362 C C . ALA B 1 238 ? -65.577 4.369 16.627 1.00 9.32 234 ALA B C 1
ATOM 7363 O O . ALA B 1 238 ? -65.184 4.009 15.526 1.00 11.19 234 ALA B O 1
ATOM 7370 N N . ARG B 1 239 ? -64.774 4.845 17.566 1.00 9.22 235 ARG B N 1
ATOM 7371 C CA . ARG B 1 239 ? -63.324 4.829 17.369 1.00 9.66 235 ARG B CA 1
ATOM 7372 C C . ARG B 1 239 ? -62.608 4.712 18.693 1.00 11.59 235 ARG B C 1
ATOM 7373 O O . ARG B 1 239 ? -63.147 5.103 19.730 1.00 13.92 235 ARG B O 1
ATOM 7394 N N . ALA B 1 240 ? -61.373 4.210 18.638 1.00 10.69 236 ALA B N 1
ATOM 7395 C CA . ALA B 1 240 ? -60.544 4.137 19.827 1.00 11.47 236 ALA B CA 1
ATOM 7396 C C . ALA B 1 240 ? -59.925 5.489 20.114 1.00 21.58 236 ALA B C 1
ATOM 7397 O O . ALA B 1 240 ? -59.550 6.221 19.194 1.00 20.68 236 ALA B O 1
ATOM 7404 N N . GLU B 1 241 ? -59.806 5.793 21.402 1.00 19.52 237 GLU B N 1
ATOM 7405 C CA . GLU B 1 241 ? -59.283 7.063 21.892 1.00 27.22 237 GLU B CA 1
ATOM 7406 C C . GLU B 1 241 ? -58.101 6.868 22.826 1.00 31.03 237 GLU B C 1
ATOM 7407 O O . GLU B 1 241 ? -57.443 7.842 23.156 1.00 38.87 237 GLU B O 1
ATOM 7419 N N . SER B 1 242 ? -57.851 5.635 23.272 1.00 23.00 238 SER B N 1
ATOM 7420 C CA . SER B 1 242 ? -56.904 5.395 24.368 1.00 54.57 238 SER B CA 1
ATOM 7421 C C . SER B 1 242 ? -55.481 5.862 24.033 1.00 66.71 238 SER B C 1
ATOM 7422 O O . SER B 1 242 ? -55.133 7.029 24.251 1.00 69.38 238 SER B O 1
#

Sequence (466 aa):
SMVLAALVLVLEGEGLPEPLGLRGFFYGLLREVAENPFALGFGGREGAAWARVSLLVEGLYARLAPRLYALEGEEVRLGPPFRVRAVLQEGHPWAGVSTYPRLFQGPPSRRDLALRRFASPTFFRRKGVHYPVPEPRLVLESLLRRRLEAFGPLKAPEGVREALLERTTVRSLEGRTLPARTEVDTAGFVGRVVYHLPRATEEEALWLSALGRRFAFYSGVGAKTSLGYGRARAESASMVLAALVLVLEGEGLPEPLGLRGFFYGLLREVAPENPFALGFGGREGAAWARVSLLVEGLYARLAPRLYALEGEEVRLGPPFRVRAVLQEGHPWAGVSTYPRLFQGPPSRDLALRFASPTFFRRRKGVHYPVPEPRLVLESLLRRLEAFGPLKAPEGVREALLERTTVRSLEGRTLPARTEVDTAGFVGRVVYHLPRATEEEALWLSALGRFAFYSGVGAKTSLGYGRARAES

Nearest PDB structures (foldseek):
  4c97-assembly2_B  TM=1.002E+00  e=1.773E-52  Thermus thermophilus HB8
  4c8y-assembly1_B  TM=1.002E+00  e=3.138E-51  Thermus thermophilus HB8
  4c8z-assembly1_B  TM=1.002E+00  e=2.974E-50  Thermus thermophilus HB8
  4c8z-assembly1_A  TM=9.861E-01  e=5.604E-49  Thermus thermophilus HB8
  6fjw-assembly1_A-2  TM=7.817E-01  e=2.906E-17  Streptococcus thermophilus